Protein AF-0000000084530603 (afdb_homodimer)

Nearest PDB structures (foldseek):
  2iv0-assembly1_B  TM=7.574E-01  e=4.645E-19  Archaeoglobus fulgidus
  1xkd-assembly1_B  TM=7.747E-01  e=2.172E-18  Aeropyrum pernix K1
  2e0c-assembly1_B  TM=6.939E-01  e=2.259E-17  Sulfurisphaera tokodaii str. 7
  1v94-assembly1_B  TM=7.371E-01  e=1.488E-16  Aeropyrum pernix
  1xgv-assembly1_B  TM=6.985E-01  e=5.967E-17  Aeropyrum pernix

Structure (mmCIF, N/CA/C/O backbone):
data_AF-0000000084530603-model_v1
#
loop_
_entity.id
_entity.type
_entity.pdbx_description
1 polymer FrbB
#
loop_
_atom_site.group_PDB
_atom_site.id
_atom_site.type_symbol
_atom_site.label_atom_id
_atom_site.label_alt_id
_atom_site.label_comp_id
_atom_site.label_asym_id
_atom_site.label_entity_id
_atom_site.label_seq_id
_atom_site.pdbx_PDB_ins_code
_atom_site.Cartn_x
_atom_site.Cartn_y
_atom_site.Cartn_z
_atom_site.occupancy
_atom_site.B_iso_or_equiv
_atom_site.auth_seq_id
_atom_site.auth_comp_id
_atom_site.auth_asym_id
_atom_site.auth_atom_id
_atom_site.pdbx_PDB_model_num
ATOM 1 N N . MET A 1 1 ? -4.684 49.812 12.531 1 31.72 1 MET A N 1
ATOM 2 C CA . MET A 1 1 ? -5.152 48.438 12.766 1 31.72 1 MET A CA 1
ATOM 3 C C . MET A 1 1 ? -4.238 47.719 13.742 1 31.72 1 MET A C 1
ATOM 5 O O . MET A 1 1 ? -3.031 47.625 13.508 1 31.72 1 MET A O 1
ATOM 9 N N . THR A 1 2 ? -4.438 47.719 14.93 1 36.72 2 THR A N 1
ATOM 10 C CA . THR A 1 2 ? -3.559 47.156 15.945 1 36.72 2 THR A CA 1
ATOM 11 C C . THR A 1 2 ? -3.162 45.719 15.562 1 36.72 2 THR A C 1
ATOM 13 O O . THR A 1 2 ? -4.027 44.875 15.359 1 36.72 2 THR A O 1
ATOM 16 N N . VAL A 1 3 ? -2.127 45.5 14.805 1 44.78 3 VAL A N 1
ATOM 17 C CA . VAL A 1 3 ? -1.537 44.25 14.352 1 44.78 3 VAL A CA 1
ATOM 18 C C . VAL A 1 3 ? -1.575 43.219 15.484 1 44.78 3 VAL A C 1
ATOM 20 O O . VAL A 1 3 ? -1.035 43.469 16.562 1 44.78 3 VAL A O 1
ATOM 23 N N . SER A 1 4 ? -2.566 42.5 15.594 1 55.69 4 SER A N 1
ATOM 24 C CA . SER A 1 4 ? -2.678 41.469 16.625 1 55.69 4 SER A CA 1
ATOM 25 C C . SER A 1 4 ? -1.357 40.75 16.812 1 55.69 4 SER A C 1
ATOM 27 O O . SER A 1 4 ? -0.654 40.469 15.844 1 55.69 4 SER A O 1
ATOM 29 N N . GLN A 1 5 ? -0.722 40.812 17.953 1 76.69 5 GLN A N 1
ATOM 30 C CA . GLN A 1 5 ? 0.551 40.281 18.422 1 76.69 5 GLN A CA 1
ATOM 31 C C . GLN A 1 5 ? 0.61 38.781 18.266 1 76.69 5 GLN A C 1
ATOM 33 O O . GLN A 1 5 ? 1.694 38.188 18.25 1 76.69 5 GLN A O 1
ATOM 38 N N . TYR A 1 6 ? -0.534 38.156 17.906 1 83.62 6 TYR A N 1
ATOM 39 C CA . TYR A 1 6 ? -0.517 36.719 17.797 1 83.62 6 TYR A CA 1
ATOM 40 C C . TYR A 1 6 ? -0.743 36.25 16.359 1 83.62 6 TYR A C 1
ATOM 42 O O . TYR A 1 6 ? -1.405 36.969 15.586 1 83.62 6 TYR A O 1
ATOM 50 N N . PRO A 1 7 ? -0.185 35.125 15.984 1 89.19 7 PRO A N 1
ATOM 51 C CA . PRO A 1 7 ? -0.377 34.625 14.625 1 89.19 7 PRO A CA 1
ATOM 52 C C . PRO A 1 7 ? -1.839 34.312 14.32 1 89.19 7 PRO A C 1
ATOM 54 O O . PRO A 1 7 ? -2.578 33.844 15.195 1 89.19 7 PRO A O 1
ATOM 57 N N . ASP A 1 8 ? -2.223 34.594 13.102 1 91.88 8 ASP A N 1
ATOM 58 C CA . ASP A 1 8 ? -3.559 34.25 12.625 1 91.88 8 ASP A CA 1
ATOM 59 C C . ASP A 1 8 ? -3.625 32.781 12.172 1 91.88 8 ASP A C 1
ATOM 61 O O . ASP A 1 8 ? -2.881 32.375 11.281 1 91.88 8 ASP A O 1
ATOM 65 N N . VAL A 1 9 ? -4.492 31.938 12.805 1 92.44 9 VAL A N 1
ATOM 66 C CA . VAL A 1 9 ? -4.613 30.531 12.492 1 92.44 9 VAL A CA 1
ATOM 67 C C . VAL A 1 9 ? -6.055 30.203 12.109 1 92.44 9 VAL A C 1
ATOM 69 O O . VAL A 1 9 ? -6.98 30.438 12.891 1 92.44 9 VAL A O 1
ATOM 72 N N . ALA A 1 10 ? -6.258 29.719 10.93 1 92.38 10 ALA A N 1
ATOM 73 C CA . ALA A 1 10 ? -7.578 29.25 10.516 1 92.38 10 ALA A CA 1
ATOM 74 C C . ALA A 1 10 ? -7.859 27.844 11.047 1 92.38 10 ALA A C 1
ATOM 76 O O . ALA A 1 10 ? -7.047 26.938 10.883 1 92.38 10 ALA A O 1
ATOM 77 N N . VAL A 1 11 ? -9.016 27.688 11.68 1 92.94 11 VAL A N 1
ATOM 78 C CA . VAL A 1 11 ? -9.414 26.391 12.211 1 92.94 11 VAL A CA 1
ATOM 79 C C . VAL A 1 11 ? -10.68 25.906 11.5 1 92.94 11 VAL A C 1
ATOM 81 O O . VAL A 1 11 ? -11.719 26.562 11.562 1 92.94 11 VAL A O 1
ATOM 84 N N . ARG A 1 12 ? -10.547 24.766 10.859 1 90.56 12 ARG A N 1
ATOM 85 C CA . ARG A 1 12 ? -11.727 24.203 10.195 1 90.56 12 ARG A CA 1
ATOM 86 C C . ARG A 1 12 ? -12.727 23.672 11.219 1 90.56 12 ARG A C 1
ATOM 88 O O . ARG A 1 12 ? -12.359 22.953 12.141 1 90.56 12 ARG A O 1
ATOM 95 N N . SER A 1 13 ? -13.953 24 10.953 1 89.94 13 SER A N 1
ATOM 96 C CA . SER A 1 13 ? -15 23.469 11.805 1 89.94 13 SER A CA 1
ATOM 97 C C . SER A 1 13 ? -15.133 21.953 11.648 1 89.94 13 SER A C 1
ATOM 99 O O . SER A 1 13 ? -15.117 21.438 10.531 1 89.94 13 SER A O 1
ATOM 101 N N . ASP A 1 14 ? -15.297 21.266 12.828 1 89.88 14 ASP A N 1
ATOM 102 C CA . ASP A 1 14 ? -15.305 19.797 12.773 1 89.88 14 ASP A CA 1
ATOM 103 C C . ASP A 1 14 ? -16.734 19.25 12.82 1 89.88 14 ASP A C 1
ATOM 105 O O . ASP A 1 14 ? -16.938 18.047 12.688 1 89.88 14 ASP A O 1
ATOM 109 N N . SER A 1 15 ? -17.641 20.078 13.039 1 86.69 15 SER A N 1
ATOM 110 C CA . SER A 1 15 ? -19.031 19.641 13.109 1 86.69 15 SER A CA 1
ATOM 111 C C . SER A 1 15 ? -19.984 20.844 13.008 1 86.69 15 SER A C 1
ATOM 113 O O . SER A 1 15 ? -19.703 21.906 13.547 1 86.69 15 SER A O 1
ATOM 115 N N . PRO A 1 16 ? -21 20.578 12.297 1 80.56 16 PRO A N 1
ATOM 116 C CA . PRO A 1 16 ? -22.031 21.625 12.359 1 80.56 16 PRO A CA 1
ATOM 117 C C . PRO A 1 16 ? -22.781 21.641 13.695 1 80.56 16 PRO A C 1
ATOM 119 O O . PRO A 1 16 ? -23.484 22.609 14 1 80.56 16 PRO A O 1
ATOM 122 N N . ARG A 1 17 ? -22.688 20.625 14.484 1 83.62 17 ARG A N 1
ATOM 123 C CA . ARG A 1 17 ? -23.328 20.5 15.789 1 83.62 17 ARG A CA 1
ATOM 124 C C . ARG A 1 17 ? -22.359 20.859 16.906 1 83.62 17 ARG A C 1
ATOM 126 O O . ARG A 1 17 ? -21.453 20.078 17.219 1 83.62 17 ARG A O 1
ATOM 133 N N . PRO A 1 18 ? -22.641 21.906 17.5 1 82 18 PRO A N 1
ATOM 134 C CA . PRO A 1 18 ? -21.719 22.375 18.531 1 82 18 PRO A CA 1
ATOM 135 C C . PRO A 1 18 ? -21.453 21.328 19.609 1 82 18 PRO A C 1
ATOM 137 O O . PRO A 1 18 ? -20.344 21.219 20.125 1 82 18 PRO A O 1
ATOM 140 N N . GLU A 1 19 ? -22.422 20.5 19.938 1 85.88 19 GLU A N 1
ATOM 141 C CA . GLU A 1 19 ? -22.281 19.516 21.016 1 85.88 19 GLU A CA 1
ATOM 142 C C . GLU A 1 19 ? -21.344 18.391 20.625 1 85.88 19 GLU A C 1
ATOM 144 O O . GLU A 1 19 ? -20.781 17.703 21.484 1 85.88 19 GLU A O 1
ATOM 149 N N . ALA A 1 20 ? -21.188 18.25 19.375 1 88.12 20 ALA A N 1
ATOM 150 C CA . ALA A 1 20 ? -20.344 17.172 18.891 1 88.12 20 ALA A CA 1
ATOM 151 C C . ALA A 1 20 ? -18.922 17.656 18.641 1 88.12 20 ALA A C 1
ATOM 153 O O . ALA A 1 20 ? -18.016 16.859 18.422 1 88.12 20 ALA A O 1
ATOM 154 N N . SER A 1 21 ? -18.766 18.938 18.688 1 92.75 21 SER A N 1
ATOM 155 C CA . SER A 1 21 ? -17.469 19.516 18.359 1 92.75 21 SER A CA 1
ATOM 156 C C . SER A 1 21 ? -16.469 19.344 19.5 1 92.75 21 SER A C 1
ATOM 158 O O . SER A 1 21 ? -16.828 19.484 20.672 1 92.75 21 SER A O 1
ATOM 160 N N . VAL A 1 22 ? -15.227 19.094 19.156 1 95.19 22 VAL A N 1
ATOM 161 C CA . VAL A 1 22 ? -14.172 19 20.156 1 95.19 22 VAL A CA 1
ATOM 162 C C . VAL A 1 22 ? -13.398 20.312 20.219 1 95.19 22 VAL A C 1
ATOM 164 O O . VAL A 1 22 ? -12.516 20.484 21.047 1 95.19 22 VAL A O 1
ATOM 167 N N . LEU A 1 23 ? -13.727 21.312 19.391 1 95.38 23 LEU A N 1
ATOM 168 C CA . LEU A 1 23 ? -12.914 22.5 19.156 1 95.38 23 LEU A CA 1
ATOM 169 C C . LEU A 1 23 ? -12.883 23.391 20.406 1 95.38 23 LEU A C 1
ATOM 171 O O . LEU A 1 23 ? -11.828 23.891 20.781 1 95.38 23 LEU A O 1
ATOM 175 N N . PRO A 1 24 ? -14.008 23.578 21.047 1 95.69 24 PRO A N 1
ATOM 176 C CA . PRO A 1 24 ? -13.945 24.438 22.219 1 95.69 24 PRO A CA 1
ATOM 177 C C . PRO A 1 24 ? -12.953 23.938 23.266 1 95.69 24 PRO A C 1
ATOM 179 O O . PRO A 1 24 ? -12.125 24.703 23.766 1 95.69 24 PRO A O 1
ATOM 182 N N . ALA A 1 25 ? -13.023 22.656 23.562 1 96.62 25 ALA A N 1
ATOM 183 C CA . ALA A 1 25 ? -12.094 22.078 24.531 1 96.62 25 ALA A CA 1
ATOM 184 C C . ALA A 1 25 ? -10.664 22.078 23.984 1 96.62 25 ALA A C 1
ATOM 186 O O . ALA A 1 25 ? -9.719 22.375 24.703 1 96.62 25 ALA A O 1
ATOM 187 N N . ALA A 1 26 ? -10.516 21.719 22.734 1 97.44 26 ALA A N 1
ATOM 188 C CA . ALA A 1 26 ? -9.188 21.641 22.125 1 97.44 26 ALA A CA 1
ATOM 189 C C . ALA A 1 26 ? -8.492 23 22.156 1 97.44 26 ALA A C 1
ATOM 191 O O . ALA A 1 26 ? -7.32 23.094 22.516 1 97.44 26 ALA A O 1
ATOM 192 N N . LEU A 1 27 ? -9.211 24.078 21.781 1 97.06 27 LEU A N 1
ATOM 193 C CA . LEU A 1 27 ? -8.617 25.406 21.719 1 97.06 27 LEU A CA 1
ATOM 194 C C . LEU A 1 27 ? -8.234 25.891 23.109 1 97.06 27 LEU A C 1
ATOM 196 O O . LEU A 1 27 ? -7.199 26.547 23.297 1 97.06 27 LEU A O 1
ATOM 200 N N . GLU A 1 28 ? -9.039 25.609 24.047 1 96.81 28 GLU A N 1
ATOM 201 C CA . GLU A 1 28 ? -8.695 25.922 25.438 1 96.81 28 GLU A CA 1
ATOM 202 C C . GLU A 1 28 ? -7.414 25.219 25.859 1 96.81 28 GLU A C 1
ATOM 204 O O . GLU A 1 28 ? -6.555 25.812 26.5 1 96.81 28 GLU A O 1
ATOM 209 N N . LEU A 1 29 ? -7.328 23.953 25.562 1 97.62 29 LEU A N 1
ATOM 210 C CA . LEU A 1 29 ? -6.156 23.172 25.922 1 97.62 29 LEU A CA 1
ATOM 211 C C . LEU A 1 29 ? -4.914 23.672 25.188 1 97.62 29 LEU A C 1
ATOM 213 O O . LEU A 1 29 ? -3.826 23.719 25.766 1 97.62 29 LEU A O 1
ATOM 217 N N . LEU A 1 30 ? -5.098 24.031 23.906 1 97.88 30 LEU A N 1
ATOM 218 C CA . LEU A 1 30 ? -3.982 24.594 23.156 1 97.88 30 LEU A CA 1
ATOM 219 C C . LEU A 1 30 ? -3.467 25.859 23.828 1 97.88 30 LEU A C 1
ATOM 221 O O . LEU A 1 30 ? -2.258 26.031 24 1 97.88 30 LEU A O 1
ATOM 225 N N . GLU A 1 31 ? -4.316 26.719 24.25 1 96.94 31 GLU A N 1
ATOM 226 C CA . GLU A 1 31 ? -3.941 27.969 24.906 1 96.94 31 GLU A CA 1
ATOM 227 C C . GLU A 1 31 ? -3.305 27.719 26.266 1 96.94 31 GLU A C 1
ATOM 229 O O . GLU A 1 31 ? -2.334 28.375 26.641 1 96.94 31 GLU A O 1
ATOM 234 N N . SER A 1 32 ? -3.842 26.781 26.938 1 96.31 32 SER A N 1
ATOM 235 C CA . SER A 1 32 ? -3.301 26.438 28.25 1 96.31 32 SER A CA 1
ATOM 236 C C . SER A 1 32 ? -1.871 25.922 28.141 1 96.31 32 SER A C 1
ATOM 238 O O . SER A 1 32 ? -1.085 26.047 29.078 1 96.31 32 SER A O 1
ATOM 240 N N . ALA A 1 33 ? -1.552 25.312 27.047 1 96.88 33 ALA A N 1
ATOM 241 C CA . ALA A 1 33 ? -0.213 24.781 26.812 1 96.88 33 ALA A CA 1
ATOM 242 C C . ALA A 1 33 ? 0.757 25.875 26.391 1 96.88 33 ALA A C 1
ATOM 244 O O . ALA A 1 33 ? 1.961 25.641 26.266 1 96.88 33 ALA A O 1
ATOM 245 N N . GLY A 1 34 ? 0.206 27.094 26.141 1 95.12 34 GLY A N 1
ATOM 246 C CA . GLY A 1 34 ? 1.057 28.219 25.766 1 95.12 34 GLY A CA 1
ATOM 247 C C . GLY A 1 34 ? 0.98 28.547 24.281 1 95.12 34 GLY A C 1
ATOM 248 O O . GLY A 1 34 ? 1.752 29.375 23.781 1 95.12 34 GLY A O 1
ATOM 249 N N . LEU A 1 35 ? 0.08 27.859 23.562 1 96.06 35 LEU A N 1
ATOM 250 C CA . LEU A 1 35 ? -0.134 28.156 22.141 1 96.06 35 LEU A CA 1
ATOM 251 C C . LEU A 1 35 ? -1.28 29.156 21.969 1 96.06 35 LEU A C 1
ATOM 253 O O . LEU A 1 35 ? -2.434 28.75 21.797 1 96.06 35 LEU A O 1
ATOM 257 N N . THR A 1 36 ? -0.882 30.438 21.984 1 92.31 36 THR A N 1
ATOM 258 C CA . THR A 1 36 ? -1.883 31.484 21.797 1 92.31 36 THR A CA 1
ATOM 259 C C . THR A 1 36 ? -1.869 32 20.359 1 92.31 36 THR A C 1
ATOM 261 O O . THR A 1 36 ? -0.806 32.312 19.828 1 92.31 36 THR A O 1
ATOM 264 N N . ALA A 1 37 ? -3.023 32.031 19.781 1 94.31 37 ALA A N 1
ATOM 265 C CA . ALA A 1 37 ? -3.186 32.5 18.422 1 94.31 37 ALA A CA 1
ATOM 266 C C . ALA A 1 37 ? -4.539 33.188 18.219 1 94.31 37 ALA A C 1
ATOM 268 O O . ALA A 1 37 ? -5.398 33.125 19.109 1 94.31 37 ALA A O 1
ATOM 269 N N . ASN A 1 38 ? -4.613 34 17.172 1 93.81 38 ASN A N 1
ATOM 270 C CA . ASN A 1 38 ? -5.93 34.406 16.688 1 93.81 38 ASN A CA 1
ATOM 271 C C . ASN A 1 38 ? -6.625 33.281 15.93 1 93.81 38 ASN A C 1
ATOM 273 O O . ASN A 1 38 ? -6.371 33.062 14.742 1 93.81 38 ASN A O 1
ATOM 277 N N . TRP A 1 39 ? -7.508 32.562 16.672 1 94.31 39 TRP A N 1
ATOM 278 C CA . TRP A 1 39 ? -8.18 31.422 16.094 1 94.31 39 TRP A CA 1
ATOM 279 C C . TRP A 1 39 ? -9.375 31.844 15.258 1 94.31 39 TRP A C 1
ATOM 281 O O . TRP A 1 39 ? -10.359 32.375 15.781 1 94.31 39 TRP A O 1
ATOM 291 N N . ARG A 1 40 ? -9.297 31.594 13.992 1 91.31 40 ARG A N 1
ATOM 292 C CA . ARG A 1 40 ? -10.391 31.891 13.078 1 91.31 40 ARG A CA 1
ATOM 293 C C . ARG A 1 40 ? -11.109 30.609 12.656 1 91.31 40 ARG A C 1
ATOM 295 O O . ARG A 1 40 ? -10.617 29.875 11.812 1 91.31 40 ARG A O 1
ATOM 302 N N . ILE A 1 41 ? -12.281 30.391 13.156 1 90.88 41 ILE A N 1
ATOM 303 C CA . ILE A 1 41 ? -13.039 29.188 12.805 1 90.88 41 ILE A CA 1
ATOM 304 C C . ILE A 1 41 ? -13.695 29.375 11.438 1 90.88 41 ILE A C 1
ATOM 306 O O . ILE A 1 41 ? -14.422 30.344 11.219 1 90.88 41 ILE A O 1
ATOM 310 N N . VAL A 1 42 ? -13.414 28.375 10.562 1 87.5 42 VAL A N 1
ATOM 311 C CA . VAL A 1 42 ? -13.938 28.469 9.203 1 87.5 42 VAL A CA 1
ATOM 312 C C . VAL A 1 42 ? -14.797 27.234 8.898 1 87.5 42 VAL A C 1
ATOM 314 O O . VAL A 1 42 ? -14.469 26.125 9.328 1 87.5 42 VAL A O 1
ATOM 317 N N . ALA A 1 43 ? -16.062 27.156 8.328 1 75.44 43 ALA A N 1
ATOM 318 C CA . ALA A 1 43 ? -16.969 26.047 8.078 1 75.44 43 ALA A CA 1
ATOM 3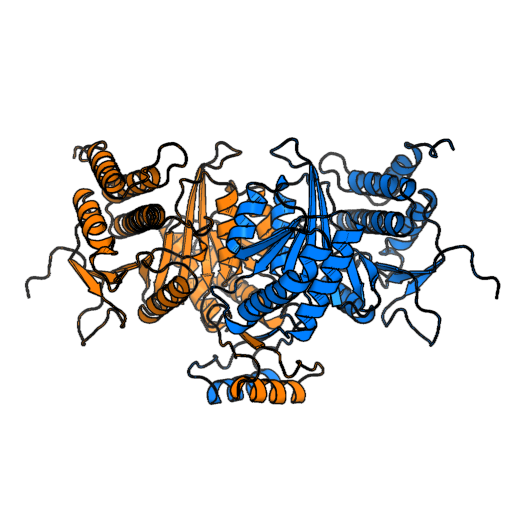19 C C . ALA A 1 43 ? -16.688 25.406 6.723 1 75.44 43 ALA A C 1
ATOM 321 O O . ALA A 1 43 ? -16.922 24.203 6.535 1 75.44 43 ALA A O 1
ATOM 322 N N . GLY A 1 44 ? -16.406 26.031 5.754 1 62.25 44 GLY A N 1
ATOM 323 C CA . GLY A 1 44 ? -16.328 25.375 4.457 1 62.25 44 GLY A CA 1
ATOM 324 C C . GLY A 1 44 ? -15.172 25.875 3.609 1 62.25 44 GLY A C 1
ATOM 325 O O . GLY A 1 44 ? -14.125 25.234 3.535 1 62.25 44 GLY A O 1
ATOM 326 N N . GLN A 1 45 ? -15.516 26.969 2.926 1 57.31 45 GLN A N 1
ATOM 327 C CA . GLN A 1 45 ? -14.781 27.484 1.774 1 57.31 45 GLN A CA 1
ATOM 328 C C . GLN A 1 45 ? -13.383 27.953 2.176 1 57.31 45 GLN A C 1
ATOM 330 O O . GLN A 1 45 ? -13.047 27.969 3.361 1 57.31 45 GLN A O 1
ATOM 335 N N . ALA A 1 46 ? -12.617 28.438 1.103 1 58.22 46 ALA A N 1
ATOM 336 C CA . ALA A 1 46 ? -11.234 28.906 1.157 1 58.22 46 ALA A CA 1
ATOM 337 C C . ALA A 1 46 ? -11.016 29.859 2.326 1 58.22 46 ALA A C 1
ATOM 339 O O . ALA A 1 46 ? -11.844 30.734 2.57 1 58.22 46 ALA A O 1
ATOM 340 N N . PRO A 1 47 ? -10.148 29.297 3.43 1 53.69 47 PRO A N 1
ATOM 341 C CA . PRO A 1 47 ? -9.898 30.203 4.555 1 53.69 47 PRO A CA 1
ATOM 342 C C . PRO A 1 47 ? -9.828 31.656 4.137 1 53.69 47 PRO A C 1
ATOM 344 O O . PRO A 1 47 ? -9.859 32.562 4.988 1 53.69 47 PRO A O 1
ATOM 347 N N . ASP A 1 48 ? -9.398 31.812 2.77 1 55.31 48 ASP A N 1
ATOM 348 C CA . ASP A 1 48 ? -9.305 33.219 2.357 1 55.31 48 ASP A CA 1
ATOM 349 C C . ASP A 1 48 ? -10.688 33.844 2.248 1 55.31 48 ASP A C 1
ATOM 351 O O . ASP A 1 48 ? -10.82 34.969 1.74 1 55.31 48 ASP A O 1
ATOM 355 N N . GLY A 1 49 ? -11.586 33.25 2.791 1 48.12 49 GLY A N 1
ATOM 356 C CA . GLY A 1 49 ? -12.93 33.812 2.795 1 48.12 49 GLY A CA 1
ATOM 357 C C . GLY A 1 49 ? -13.055 35.094 2.012 1 48.12 49 GLY A C 1
ATOM 358 O O . GLY A 1 49 ? -12.305 35.312 1.055 1 48.12 49 GLY A O 1
ATOM 359 N N . ASP A 1 50 ? -13.789 36.188 2.436 1 48.94 50 ASP A N 1
ATOM 360 C CA . ASP A 1 50 ? -14.336 37.469 1.988 1 48.94 50 ASP A CA 1
ATOM 361 C C . ASP A 1 50 ? -13.227 38.469 1.672 1 48.94 50 ASP A C 1
ATOM 363 O O . ASP A 1 50 ? -13.336 39.656 1.987 1 48.94 50 ASP A O 1
ATOM 367 N N . GLY A 1 51 ? -12.227 38.125 1.005 1 53.97 51 GLY A N 1
ATOM 368 C CA . GLY A 1 51 ? -11.359 39.219 0.594 1 53.97 51 GLY A CA 1
ATOM 369 C C . GLY A 1 51 ? -10.344 39.594 1.651 1 53.97 51 GLY A C 1
ATOM 370 O O . GLY A 1 51 ? -9.656 40.594 1.517 1 53.97 51 GLY A O 1
ATOM 371 N N . GLY A 1 52 ? -10.242 38.812 2.783 1 62.06 52 GLY A N 1
ATOM 372 C CA . GLY A 1 52 ? -9.375 39.312 3.84 1 62.06 52 GLY A CA 1
ATOM 373 C C . GLY A 1 52 ? -8 38.688 3.836 1 62.06 52 GLY A C 1
ATOM 374 O O . GLY A 1 52 ? -7.609 38.062 2.861 1 62.06 52 GLY A O 1
ATOM 375 N N . ARG A 1 53 ? -7.078 39 4.766 1 73.88 53 ARG A N 1
ATOM 376 C CA . ARG A 1 53 ? -5.699 38.562 4.969 1 73.88 53 ARG A CA 1
ATOM 377 C C . ARG A 1 53 ? -5.629 37.031 5.152 1 73.88 53 ARG A C 1
ATOM 379 O O . ARG A 1 53 ? -6.418 36.469 5.898 1 73.88 53 ARG A O 1
ATOM 386 N N . LYS A 1 54 ? -4.715 36.375 4.355 1 84.94 54 LYS A N 1
ATOM 387 C CA . LYS A 1 54 ? -4.488 34.938 4.469 1 84.94 54 LYS A CA 1
ATOM 388 C C . LYS A 1 54 ? -3.898 34.594 5.832 1 84.94 54 LYS A C 1
ATOM 390 O O . LYS A 1 54 ? -3.016 35.281 6.336 1 84.94 54 LYS A O 1
ATOM 395 N N . PRO A 1 55 ? -4.492 33.5 6.418 1 90.81 55 PRO A N 1
ATOM 396 C CA . PRO A 1 55 ? -3.91 33.062 7.695 1 90.81 55 PRO A CA 1
ATOM 397 C C . PRO A 1 55 ? -2.488 32.531 7.547 1 90.81 55 PRO A C 1
ATOM 399 O O . PRO A 1 55 ? -2.096 32.094 6.457 1 90.81 55 PRO A O 1
ATOM 402 N N . GLU A 1 56 ? -1.754 32.594 8.602 1 90.75 56 GLU A N 1
ATOM 403 C CA . GLU A 1 56 ? -0.377 32.125 8.617 1 90.75 56 GLU A CA 1
ATOM 404 C C . GLU A 1 56 ? -0.328 30.594 8.578 1 90.75 56 GLU A C 1
ATOM 406 O O . GLU A 1 56 ? 0.582 30.016 7.984 1 90.75 56 GLU A O 1
ATOM 411 N N . ALA A 1 57 ? -1.262 29.953 9.211 1 94.12 57 ALA A N 1
ATOM 412 C CA . ALA A 1 57 ? -1.358 28.5 9.297 1 94.12 57 ALA A CA 1
ATOM 413 C C . ALA A 1 57 ? -2.803 28.047 9.516 1 94.12 57 ALA A C 1
ATOM 415 O O . ALA A 1 57 ? -3.689 28.891 9.719 1 94.12 57 ALA A O 1
ATOM 416 N N . GLY A 1 58 ? -2.975 26.828 9.375 1 94.44 58 GLY A N 1
ATOM 417 C CA . GLY A 1 58 ? -4.305 26.297 9.602 1 94.44 58 GLY A CA 1
ATOM 418 C C . GLY A 1 58 ? -4.301 25.047 10.461 1 94.44 58 GLY A C 1
ATOM 419 O O . GLY A 1 58 ? -3.258 24.406 10.641 1 94.44 58 GLY A O 1
ATOM 420 N N . LEU A 1 59 ? -5.473 24.766 11.062 1 94.94 59 LEU A N 1
ATOM 421 C CA . LEU A 1 59 ? -5.746 23.547 11.812 1 94.94 59 LEU A CA 1
ATOM 422 C C . LEU A 1 59 ? -6.969 22.828 11.258 1 94.94 59 LEU A C 1
ATOM 424 O O . LEU A 1 59 ? -8.008 23.453 11.031 1 94.94 59 LEU A O 1
ATOM 428 N N . LEU A 1 60 ? -6.766 21.547 11 1 92.38 60 LEU A N 1
ATOM 429 C CA . LEU A 1 60 ? -7.832 20.703 10.477 1 92.38 60 LEU A CA 1
ATOM 430 C C . LEU A 1 60 ? -8.133 19.547 11.43 1 92.38 60 LEU A C 1
ATOM 432 O O . LEU A 1 60 ? -7.535 18.484 11.328 1 92.38 60 LEU A O 1
ATOM 436 N N . PRO A 1 61 ? -9.109 19.719 12.336 1 91.75 61 PRO A N 1
ATOM 437 C CA . PRO A 1 61 ? -9.5 18.609 13.211 1 91.75 61 PRO A CA 1
ATOM 438 C C . PRO A 1 61 ? -10.281 17.516 12.477 1 91.75 61 PRO A C 1
ATOM 440 O O . PRO A 1 61 ? -10.883 17.781 11.43 1 91.75 61 PRO A O 1
ATOM 443 N N . PRO A 1 62 ? -10.219 16.25 13.055 1 89 62 PRO A N 1
ATOM 444 C CA . PRO A 1 62 ? -11.117 15.242 12.484 1 89 62 PRO A CA 1
ATOM 445 C C . PRO A 1 62 ? -12.586 15.625 12.609 1 89 62 PRO A C 1
ATOM 447 O O . PRO A 1 62 ? -13 16.188 13.625 1 89 62 PRO A O 1
ATOM 450 N N . PHE A 1 63 ? -13.32 15.25 11.641 1 86.06 63 PHE A N 1
ATOM 451 C CA . PHE A 1 63 ? -14.742 15.578 11.633 1 86.06 63 PHE A CA 1
ATOM 452 C C . PHE A 1 63 ? -15.523 14.633 12.531 1 86.06 63 PHE A C 1
ATOM 454 O O . PHE A 1 63 ? -15.125 13.477 12.719 1 86.06 63 PHE A O 1
ATOM 461 N N . ALA A 1 64 ? -16.641 15.109 13.047 1 83.75 64 ALA A N 1
ATOM 462 C CA . ALA A 1 64 ? -17.453 14.336 13.977 1 83.75 64 ALA A CA 1
ATOM 463 C C . ALA A 1 64 ? -18.125 13.164 13.266 1 83.75 64 ALA A C 1
ATOM 465 O O . ALA A 1 64 ? -18.391 12.125 13.875 1 83.75 64 ALA A O 1
ATOM 466 N N . GLU A 1 65 ? -18.469 13.367 12.109 1 73.31 65 GLU A N 1
ATOM 467 C CA . GLU A 1 65 ? -19.062 12.281 11.336 1 73.31 65 GLU A CA 1
ATOM 468 C C . GLU A 1 65 ? -18.031 11.203 11.008 1 73.31 65 GLU A C 1
ATOM 470 O O . GLU A 1 65 ? -16.953 11.508 10.492 1 73.31 65 GLU A O 1
ATOM 475 N N . PRO A 1 66 ? -18.453 9.961 11.523 1 63.5 66 PRO A N 1
ATOM 476 C CA . PRO A 1 66 ? -17.484 8.906 11.203 1 63.5 66 PRO A CA 1
ATOM 477 C C . PRO A 1 66 ? -17.562 8.453 9.742 1 63.5 66 PRO A C 1
ATOM 479 O O . PRO A 1 66 ? -18.5 8.836 9.031 1 63.5 66 PRO A O 1
ATOM 482 N N . GLY A 1 67 ? -16.625 7.781 9.266 1 61.31 67 GLY A N 1
ATOM 483 C CA . GLY A 1 67 ? -16.688 6.996 8.047 1 61.31 67 GLY A CA 1
ATOM 484 C C . GLY A 1 67 ? -16.375 7.809 6.801 1 61.31 67 GLY A C 1
ATOM 485 O O . GLY A 1 67 ? -15.531 8.711 6.84 1 61.31 67 GLY A O 1
ATOM 486 N N . ALA A 1 68 ? -16.938 7.445 5.707 1 58.31 68 ALA A N 1
ATOM 487 C CA . ALA A 1 68 ? -16.641 7.906 4.352 1 58.31 68 ALA A CA 1
ATOM 488 C C . ALA A 1 68 ? -16.906 9.398 4.211 1 58.31 68 ALA A C 1
ATOM 490 O O . ALA A 1 68 ? -16.188 10.102 3.498 1 58.31 68 ALA A O 1
ATOM 491 N N . SER A 1 69 ? -17.734 9.844 4.973 1 68.5 69 SER A N 1
ATOM 492 C CA . SER A 1 69 ? -18.062 11.266 4.875 1 68.5 69 SER A CA 1
ATOM 493 C C . SER A 1 69 ? -16.938 12.133 5.426 1 68.5 69 SER A C 1
ATOM 495 O O . SER A 1 69 ? -16.625 13.18 4.859 1 68.5 69 SER A O 1
ATOM 497 N N . ALA A 1 70 ? -16.266 11.555 6.422 1 73.12 70 ALA A N 1
ATOM 498 C CA . ALA A 1 70 ? -15.18 12.312 7.035 1 73.12 70 ALA A CA 1
ATOM 499 C C . ALA A 1 70 ? -14 12.461 6.074 1 73.12 70 ALA A C 1
ATOM 501 O O . ALA A 1 70 ? -13.359 13.516 6.031 1 73.12 70 ALA A O 1
ATOM 502 N N . TYR A 1 71 ? -13.82 11.523 5.25 1 73.44 71 TYR A N 1
ATOM 503 C CA . TYR A 1 71 ? -12.719 11.555 4.297 1 73.44 71 TYR A CA 1
ATOM 504 C C . TYR A 1 71 ? -12.961 12.602 3.217 1 73.44 71 TYR A C 1
ATOM 506 O O . TYR A 1 71 ? -12.062 13.375 2.877 1 73.44 71 TYR A O 1
ATOM 514 N N . GLY A 1 72 ? -14.148 12.578 2.771 1 75.44 72 GLY A N 1
ATOM 515 C CA . GLY A 1 72 ? -14.5 13.57 1.769 1 75.44 72 GLY A CA 1
ATOM 516 C C . GLY A 1 72 ? -14.398 14.992 2.277 1 75.44 72 GLY A C 1
ATOM 517 O O . GLY A 1 72 ? -13.922 15.883 1.564 1 75.44 72 GLY A O 1
ATOM 518 N N . LEU A 1 73 ? -14.797 15.141 3.459 1 78.88 73 LEU A N 1
ATOM 519 C CA . LEU A 1 73 ? -14.766 16.469 4.059 1 78.88 73 LEU A CA 1
ATOM 520 C C . LEU A 1 73 ? -13.32 16.938 4.27 1 78.88 73 LEU A C 1
ATOM 522 O O . LEU A 1 73 ? -13 18.094 4.031 1 78.88 73 LEU A O 1
ATOM 526 N N . ALA A 1 74 ? -12.477 16.047 4.723 1 82.12 74 ALA A N 1
ATOM 527 C CA . ALA A 1 74 ? -11.07 16.375 4.934 1 82.12 74 ALA A CA 1
ATOM 528 C C . ALA A 1 74 ? -10.383 16.734 3.617 1 82.12 74 ALA A C 1
ATOM 530 O O . ALA A 1 74 ? -9.609 17.688 3.549 1 82.12 74 ALA A O 1
ATOM 531 N N . ARG A 1 75 ? -10.719 16.047 2.67 1 78.12 75 ARG A N 1
ATOM 532 C CA . ARG A 1 75 ? -10.156 16.312 1.351 1 78.12 75 ARG A CA 1
ATOM 533 C C . ARG A 1 75 ? -10.602 17.672 0.832 1 78.12 75 ARG A C 1
ATOM 535 O O . ARG A 1 75 ? -9.805 18.406 0.252 1 78.12 75 ARG A O 1
ATOM 542 N N . ALA A 1 76 ? -11.867 17.906 0.982 1 79.62 76 ALA A N 1
ATOM 543 C CA . ALA A 1 76 ? -12.398 19.188 0.552 1 79.62 76 ALA A CA 1
ATOM 544 C C . ALA A 1 76 ? -11.719 20.344 1.293 1 79.62 76 ALA A C 1
ATOM 546 O O . ALA A 1 76 ? -11.453 21.391 0.708 1 79.62 76 ALA A O 1
ATOM 547 N N . ALA A 1 77 ? -11.492 20.156 2.516 1 84.94 77 ALA A N 1
ATOM 548 C CA . ALA A 1 77 ? -10.836 21.172 3.322 1 84.94 77 ALA A CA 1
ATOM 549 C C . ALA A 1 77 ? -9.406 21.422 2.842 1 84.94 77 ALA A C 1
ATOM 551 O O . ALA A 1 77 ? -8.953 22.562 2.783 1 84.94 77 ALA A O 1
ATOM 552 N N . ARG A 1 78 ? -8.719 20.391 2.508 1 86.06 78 ARG A N 1
ATOM 553 C CA . ARG A 1 78 ? -7.348 20.516 2.018 1 86.06 78 ARG A CA 1
ATOM 554 C C . ARG A 1 78 ? -7.309 21.188 0.655 1 86.06 78 ARG A C 1
ATOM 556 O O . ARG A 1 78 ? -6.41 21.984 0.375 1 86.06 78 ARG A O 1
ATOM 563 N N . ARG A 1 79 ? -8.289 20.875 -0.093 1 80 79 ARG A N 1
ATOM 564 C CA . ARG A 1 79 ? -8.398 21.531 -1.39 1 80 79 ARG A CA 1
ATOM 565 C C . ARG A 1 79 ? -8.68 23.016 -1.225 1 80 79 ARG A C 1
ATOM 567 O O . ARG A 1 79 ? -8.094 23.844 -1.928 1 80 79 ARG A O 1
ATOM 574 N N . ALA A 1 80 ? -9.555 23.266 -0.361 1 84 80 ALA A N 1
ATOM 575 C CA . ALA A 1 80 ? -9.906 24.656 -0.108 1 84 80 ALA A CA 1
ATOM 576 C C . ALA A 1 80 ? -8.703 25.438 0.404 1 84 80 ALA A C 1
ATOM 578 O O . ALA A 1 80 ? -8.57 26.641 0.131 1 84 80 ALA A O 1
ATOM 579 N N . TRP A 1 81 ? -7.816 24.734 1.071 1 87.69 81 TRP A N 1
ATOM 580 C CA . TRP A 1 81 ? -6.586 25.344 1.561 1 87.69 81 TRP A CA 1
ATOM 581 C C . TRP A 1 81 ? -5.613 25.609 0.414 1 87.69 81 TRP A C 1
ATOM 583 O O . TRP A 1 81 ? -4.676 26.406 0.553 1 87.69 81 TRP A O 1
ATOM 593 N N . GLY A 1 82 ? -5.871 24.984 -0.717 1 81.38 82 GLY A N 1
ATOM 594 C CA . GLY A 1 82 ? -4.953 25.047 -1.842 1 81.38 82 GLY A CA 1
ATOM 595 C C . GLY A 1 82 ? -3.795 24.078 -1.727 1 81.38 82 GLY A C 1
ATOM 596 O O . GLY A 1 82 ? -2.711 24.328 -2.258 1 81.38 82 GLY A O 1
ATOM 597 N N . GLY A 1 83 ? -4.07 23.031 -0.982 1 83 83 GLY A N 1
ATOM 598 C CA . GLY A 1 83 ? -3.02 22.062 -0.732 1 83 83 GLY A CA 1
ATOM 599 C C . GLY A 1 83 ? -2.541 21.359 -1.991 1 83 83 GLY A C 1
ATOM 600 O O . GLY A 1 83 ? -3.35 20.953 -2.832 1 83 83 GLY A O 1
ATOM 601 N N . THR A 1 84 ? -1.203 21.25 -2.133 1 79 84 THR A N 1
ATOM 602 C CA . THR A 1 84 ? -0.614 20.578 -3.287 1 79 84 THR A CA 1
ATOM 603 C C . THR A 1 84 ? 0.072 19.281 -2.869 1 79 84 THR A C 1
ATOM 605 O O . THR A 1 84 ? 0.275 18.391 -3.693 1 79 84 THR A O 1
ATOM 608 N N . PHE A 1 85 ? 0.436 19.203 -1.679 1 86.56 85 PHE A N 1
ATOM 609 C CA . PHE A 1 85 ? 1.021 17.984 -1.138 1 86.56 85 PHE A CA 1
ATOM 610 C C . PHE A 1 85 ? 0.865 17.922 0.378 1 86.56 85 PHE A C 1
ATOM 612 O O . PHE A 1 85 ? 0.505 18.922 1.003 1 86.56 85 PHE A O 1
ATOM 619 N N . SER A 1 86 ? 1.061 16.781 0.902 1 91.56 86 SER A N 1
ATOM 620 C CA . SER A 1 86 ? 0.975 16.594 2.348 1 91.56 86 SER A CA 1
ATOM 621 C C . SER A 1 86 ? 2.199 15.859 2.887 1 91.56 86 SER A C 1
ATOM 623 O O . SER A 1 86 ? 2.895 15.172 2.137 1 91.56 86 SER A O 1
ATOM 625 N N . VAL A 1 87 ? 2.469 16.141 4.109 1 93.12 87 VAL A N 1
ATOM 626 C CA . VAL A 1 87 ? 3.512 15.43 4.836 1 93.12 87 VAL A CA 1
ATOM 627 C C . VAL A 1 87 ? 2.898 14.688 6.02 1 93.12 87 VAL A C 1
ATOM 629 O O . VAL A 1 87 ? 2.295 15.297 6.902 1 93.12 87 VAL A O 1
ATOM 632 N N . ILE A 1 88 ? 3.008 13.398 5.953 1 93.06 88 ILE A N 1
ATOM 633 C CA . ILE A 1 88 ? 2.588 12.57 7.078 1 93.06 88 ILE A CA 1
ATOM 634 C C . ILE A 1 88 ? 3.775 12.312 8 1 93.06 88 ILE A C 1
ATOM 636 O O . ILE A 1 88 ? 4.797 11.773 7.574 1 93.06 88 ILE A O 1
ATOM 640 N N . GLU A 1 89 ? 3.623 12.719 9.203 1 91.38 89 GLU A N 1
ATOM 641 C CA . GLU A 1 89 ? 4.672 12.5 10.188 1 91.38 89 GLU A CA 1
ATOM 642 C C . GLU A 1 89 ? 4.297 11.375 11.148 1 91.38 89 GLU A C 1
ATOM 644 O O . GLU A 1 89 ? 3.223 11.398 11.75 1 91.38 89 GLU A O 1
ATOM 649 N N . ARG A 1 90 ? 5.117 10.359 11.227 1 90.5 90 ARG A N 1
ATOM 650 C CA . ARG A 1 90 ? 5.016 9.305 12.227 1 90.5 90 ARG A CA 1
ATOM 651 C C . ARG A 1 90 ? 6.227 9.305 13.148 1 90.5 90 ARG A C 1
ATOM 653 O O . ARG A 1 90 ? 7.352 9.062 12.703 1 90.5 90 ARG A O 1
ATOM 660 N N . ARG A 1 91 ? 5.922 9.625 14.406 1 86.88 91 ARG A N 1
ATOM 661 C CA . ARG A 1 91 ? 6.977 9.695 15.406 1 86.88 91 ARG A CA 1
ATOM 662 C C . ARG A 1 91 ? 6.574 8.953 16.672 1 86.88 91 ARG A C 1
ATOM 664 O O . ARG A 1 91 ? 5.473 9.148 17.188 1 86.88 91 ARG A O 1
ATOM 671 N N . GLY A 1 92 ? 7.484 8.086 17.156 1 85.5 92 GLY A N 1
ATOM 672 C CA . GLY A 1 92 ? 7.195 7.398 18.406 1 85.5 92 GLY A CA 1
ATOM 673 C C . GLY A 1 92 ? 7.98 6.109 18.562 1 85.5 92 GLY A C 1
ATOM 674 O O . GLY A 1 92 ? 8.734 5.715 17.672 1 85.5 92 GLY A O 1
ATOM 675 N N . PRO A 1 93 ? 7.82 5.539 19.672 1 87.75 93 PRO A N 1
ATOM 676 C CA . PRO A 1 93 ? 8.562 4.305 19.953 1 87.75 93 PRO A CA 1
ATOM 677 C C . PRO A 1 93 ? 8.023 3.102 19.188 1 87.75 93 PRO A C 1
ATOM 679 O O . PRO A 1 93 ? 6.82 3.031 18.906 1 87.75 93 PRO A O 1
ATOM 682 N N . LEU A 1 94 ? 8.891 2.145 18.891 1 89 94 LEU A N 1
ATOM 683 C CA . LEU A 1 94 ? 8.531 0.863 18.281 1 89 94 LEU A CA 1
ATOM 684 C C . LEU A 1 94 ? 8.211 -0.171 19.359 1 89 94 LEU A C 1
ATOM 686 O O . LEU A 1 94 ? 8.781 -0.137 20.453 1 89 94 LEU A O 1
ATOM 690 N N . VAL A 1 95 ? 7.328 -1.056 19.016 1 82.62 95 VAL A N 1
ATOM 691 C CA . VAL A 1 95 ? 6.902 -2.07 19.984 1 82.62 95 VAL A CA 1
ATOM 692 C C . VAL A 1 95 ? 7.965 -3.162 20.078 1 82.62 95 VAL A C 1
ATOM 694 O O . VAL A 1 95 ? 8.227 -3.684 21.172 1 82.62 95 VAL A O 1
ATOM 697 N N . ARG A 1 96 ? 8.578 -3.551 19.047 1 75.69 96 ARG A N 1
ATOM 698 C CA . ARG A 1 96 ? 9.406 -4.75 19.047 1 75.69 96 ARG A CA 1
ATOM 699 C C . ARG A 1 96 ? 10.883 -4.398 19.172 1 75.69 96 ARG A C 1
ATOM 701 O O . ARG A 1 96 ? 11.742 -5.273 19.078 1 75.69 96 ARG A O 1
ATOM 708 N N . SER A 1 97 ? 11.125 -3.088 19.281 1 75.5 97 SER A N 1
ATOM 709 C CA . SER A 1 97 ? 12.484 -2.627 19.516 1 75.5 97 SER A CA 1
ATOM 710 C C . SER A 1 97 ? 12.508 -1.382 20.391 1 75.5 97 SER A C 1
ATOM 712 O O . SER A 1 97 ? 11.453 -0.81 20.688 1 75.5 97 SER A O 1
ATOM 714 N N . ASP A 1 98 ? 13.688 -1.06 20.875 1 79.06 98 ASP A N 1
ATOM 715 C CA . ASP A 1 98 ? 13.828 0.101 21.75 1 79.06 98 ASP A CA 1
ATOM 716 C C . ASP A 1 98 ? 14.023 1.38 20.938 1 79.06 98 ASP A C 1
ATOM 718 O O . ASP A 1 98 ? 14.273 2.447 21.5 1 79.06 98 ASP A O 1
ATOM 722 N N . GLY A 1 99 ? 13.789 1.253 19.766 1 88.25 99 GLY A N 1
ATOM 723 C CA . GLY A 1 99 ? 14.047 2.426 18.953 1 88.25 99 GLY A CA 1
ATOM 724 C C . GLY A 1 99 ? 12.828 3.32 18.797 1 88.25 99 GLY A C 1
ATOM 725 O O . GLY A 1 99 ? 11.695 2.889 19.031 1 88.25 99 GLY A O 1
ATOM 726 N N . THR A 1 100 ? 13.109 4.664 18.516 1 89.5 100 THR A N 1
ATOM 727 C CA . THR A 1 100 ? 12.094 5.656 18.188 1 89.5 100 THR A CA 1
ATOM 728 C C . THR A 1 100 ? 12.18 6.066 16.719 1 89.5 100 THR A C 1
ATOM 730 O O . THR A 1 100 ? 13.234 6.504 16.25 1 89.5 100 THR A O 1
ATOM 733 N N . VAL A 1 101 ? 11.023 5.855 16.094 1 91.75 101 VAL A N 1
ATOM 734 C CA . VAL A 1 101 ? 11.023 6.238 14.68 1 91.75 101 VAL A CA 1
ATOM 735 C C . VAL A 1 101 ? 10.602 7.699 14.547 1 91.75 101 VAL A C 1
ATOM 737 O O . VAL A 1 101 ? 9.906 8.234 15.414 1 91.75 101 VAL A O 1
ATOM 740 N N . ASN A 1 102 ? 11.117 8.375 13.555 1 91 102 ASN A N 1
ATOM 741 C CA . ASN A 1 102 ? 10.75 9.711 13.102 1 91 102 ASN A CA 1
ATOM 742 C C . ASN A 1 102 ? 10.758 9.805 11.578 1 91 102 ASN A C 1
ATOM 744 O O . ASN A 1 102 ? 11.727 10.289 10.984 1 91 102 ASN A O 1
ATOM 748 N N . VAL A 1 103 ? 9.641 9.398 11.008 1 95 103 VAL A N 1
ATOM 749 C CA . VAL A 1 103 ? 9.578 9.266 9.562 1 95 103 VAL A CA 1
ATOM 750 C C . VAL A 1 103 ? 8.617 10.305 8.984 1 95 103 VAL A C 1
ATOM 752 O O . VAL A 1 103 ? 7.551 10.555 9.547 1 95 103 VAL A O 1
ATOM 755 N N . LEU A 1 104 ? 9.07 10.961 7.953 1 95.25 104 LEU A N 1
ATOM 756 C CA . LEU A 1 104 ? 8.273 11.891 7.172 1 95.25 104 LEU A CA 1
ATOM 757 C C . LEU A 1 104 ? 7.902 11.289 5.82 1 95.25 104 LEU A C 1
ATOM 759 O O . LEU A 1 104 ? 8.781 10.961 5.023 1 95.25 104 LEU A O 1
ATOM 763 N N . LEU A 1 105 ? 6.66 11.109 5.605 1 96.12 105 LEU A N 1
ATOM 764 C CA . LEU A 1 105 ? 6.18 10.672 4.301 1 96.12 105 LEU A CA 1
ATOM 765 C C . LEU A 1 105 ? 5.605 11.836 3.51 1 96.12 105 LEU A C 1
ATOM 767 O O . LEU A 1 105 ? 4.559 12.383 3.869 1 96.12 105 LEU A O 1
ATOM 771 N N . PHE A 1 106 ? 6.34 12.211 2.475 1 95.31 106 PHE A N 1
ATOM 772 C CA . PHE A 1 106 ? 5.875 13.25 1.562 1 95.31 106 PHE A CA 1
ATOM 773 C C . PHE A 1 106 ? 4.922 12.672 0.522 1 95.31 106 PHE A C 1
ATOM 775 O O . PHE A 1 106 ? 5.316 11.828 -0.287 1 95.31 106 PHE A O 1
ATOM 782 N N . ARG A 1 107 ? 3.732 13.148 0.536 1 93.19 107 ARG A N 1
ATOM 783 C CA . ARG A 1 107 ? 2.668 12.586 -0.286 1 93.19 107 ARG A CA 1
ATOM 784 C C . ARG A 1 107 ? 2.277 13.539 -1.409 1 93.19 107 ARG A C 1
ATOM 786 O O . ARG A 1 107 ? 1.703 14.602 -1.158 1 93.19 107 ARG A O 1
ATOM 793 N N . TYR A 1 108 ? 2.641 13.117 -2.625 1 90.44 108 TYR A N 1
ATOM 794 C CA . TYR A 1 108 ? 2.121 13.805 -3.799 1 90.44 108 TYR A CA 1
ATOM 795 C C . TYR A 1 108 ? 0.63 13.539 -3.973 1 90.44 108 TYR A C 1
ATOM 797 O O . TYR A 1 108 ? 0.194 12.391 -3.959 1 90.44 108 TYR A O 1
ATOM 805 N N . GLU A 1 109 ? -0.183 14.586 -4.129 1 78.75 109 GLU A N 1
ATOM 806 C CA . GLU A 1 109 ? -1.627 14.375 -4.074 1 78.75 109 GLU A CA 1
ATOM 807 C C . GLU A 1 109 ? -2.309 14.914 -5.328 1 78.75 109 GLU A C 1
ATOM 809 O O . GLU A 1 109 ? -3.441 14.531 -5.637 1 78.75 109 GLU A O 1
ATOM 814 N N . LEU A 1 110 ? -1.658 15.688 -6.035 1 70.56 110 LEU A N 1
ATOM 815 C CA . LEU A 1 110 ? -2.357 16.344 -7.129 1 70.56 110 LEU A CA 1
ATOM 816 C C . LEU A 1 110 ? -2.709 15.359 -8.234 1 70.56 110 LEU A C 1
ATOM 818 O O . LEU A 1 110 ? -1.845 14.617 -8.703 1 70.56 110 LEU A O 1
ATOM 822 N N . ASP A 1 111 ? -3.979 15.258 -8.562 1 62.88 111 ASP A N 1
ATOM 823 C CA . ASP A 1 111 ? -4.523 14.578 -9.727 1 62.88 111 ASP A CA 1
ATOM 824 C C . ASP A 1 111 ? -4.398 13.062 -9.586 1 62.88 111 ASP A C 1
ATOM 826 O O . ASP A 1 111 ? -4.297 12.344 -10.578 1 62.88 111 ASP A O 1
ATOM 830 N N . MET A 1 112 ? -4.195 12.578 -8.344 1 60.44 112 MET A N 1
ATOM 831 C CA . MET A 1 112 ? -4.16 11.141 -8.094 1 60.44 112 MET A CA 1
ATOM 832 C C . MET A 1 112 ? -5.562 10.594 -7.848 1 60.44 112 MET A C 1
ATOM 834 O O . MET A 1 112 ? -6.5 11.367 -7.613 1 60.44 112 MET A O 1
ATOM 838 N N . SER A 1 113 ? -5.641 9.359 -8.102 1 50.16 113 SER A N 1
ATOM 839 C CA . SER A 1 113 ? -6.953 8.711 -8.07 1 50.16 113 SER A CA 1
ATOM 840 C C . SER A 1 113 ? -7.684 9.008 -6.77 1 50.16 113 SER A C 1
ATOM 842 O O . SER A 1 113 ? -8.906 9.164 -6.762 1 50.16 113 SER A O 1
ATOM 844 N N . ASP A 1 114 ? -6.941 8.836 -5.633 1 50.12 114 ASP A N 1
ATOM 845 C CA . ASP A 1 114 ? -7.617 9.141 -4.375 1 50.12 114 ASP A CA 1
ATOM 846 C C . ASP A 1 114 ? -8.102 10.586 -4.348 1 50.12 114 ASP A C 1
ATOM 848 O O . ASP A 1 114 ? -8.922 10.953 -3.506 1 50.12 114 ASP A O 1
ATOM 852 N N . THR A 1 115 ? -7.52 11.266 -5.184 1 50.06 115 THR A N 1
ATOM 853 C CA . THR A 1 115 ? -7.906 12.664 -5.332 1 50.06 115 THR A CA 1
ATOM 854 C C . THR A 1 115 ? -8.484 12.914 -6.723 1 50.06 115 THR A C 1
ATOM 856 O O . THR A 1 115 ? -8.984 14.008 -7 1 50.06 115 THR A O 1
ATOM 859 N N . GLY A 1 116 ? -8.234 11.828 -7.543 1 57.38 116 GLY A N 1
ATOM 860 C CA . GLY A 1 116 ? -8.43 12 -8.977 1 57.38 116 GLY A CA 1
ATOM 861 C C . GLY A 1 116 ? -9.883 11.938 -9.391 1 57.38 116 GLY A C 1
ATOM 862 O O . GLY A 1 116 ? -10.781 12.102 -8.562 1 57.38 116 GLY A O 1
ATOM 863 N N . MET A 1 117 ? -10.078 11.805 -10.664 1 73 117 MET A N 1
ATOM 864 C CA . MET A 1 117 ? -11.289 11.766 -11.469 1 73 117 MET A CA 1
ATOM 865 C C . MET A 1 117 ? -11.867 10.352 -11.516 1 73 117 MET A C 1
ATOM 867 O O . MET A 1 117 ? -11.203 9.422 -11.969 1 73 117 MET A O 1
ATOM 871 N N . GLU A 1 118 ? -12.828 10.125 -10.703 1 83.25 118 GLU A N 1
ATOM 872 C CA . GLU A 1 118 ? -13.539 8.852 -10.742 1 83.25 118 GLU A CA 1
ATOM 873 C C . GLU A 1 118 ? -14.898 9 -11.414 1 83.25 118 GLU A C 1
ATOM 875 O O . GLU A 1 118 ? -15.523 10.062 -11.336 1 83.25 118 GLU A O 1
ATOM 880 N N . PHE A 1 119 ? -15.242 7.969 -12.016 1 86.44 119 PHE A N 1
ATOM 881 C CA . PHE A 1 119 ? -16.516 7.938 -12.727 1 86.44 119 PHE A CA 1
ATOM 882 C C . PHE A 1 119 ? -17.328 6.711 -12.328 1 86.44 119 PHE A C 1
ATOM 884 O O . PHE A 1 119 ? -16.844 5.586 -12.398 1 86.44 119 PHE A O 1
ATOM 891 N N . GLU A 1 120 ? -18.516 7.035 -11.891 1 90.25 120 GLU A N 1
ATOM 892 C CA . GLU A 1 120 ? -19.422 5.988 -11.43 1 90.25 120 GLU A CA 1
ATOM 893 C C . GLU A 1 120 ? -19.812 5.055 -12.578 1 90.25 120 GLU A C 1
ATOM 895 O O . GLU A 1 120 ? -20 5.5 -13.711 1 90.25 120 GLU A O 1
ATOM 900 N N . SER A 1 121 ? -19.953 3.807 -12.234 1 91.75 121 SER A N 1
ATOM 901 C CA . SER A 1 121 ? -20.406 2.818 -13.203 1 91.75 121 SER A CA 1
ATOM 902 C C . SER A 1 121 ? -21.703 3.264 -13.883 1 91.75 121 SER A C 1
ATOM 904 O O . SER A 1 121 ? -22.609 3.781 -13.227 1 91.75 121 SER A O 1
ATOM 906 N N . ASN A 1 122 ? -21.766 3.152 -15.172 1 92.31 122 ASN A N 1
ATOM 907 C CA . ASN A 1 122 ? -22.922 3.404 -16.016 1 92.31 122 ASN A CA 1
ATOM 908 C C . ASN A 1 122 ? -23.266 4.891 -16.062 1 92.31 122 ASN A C 1
ATOM 910 O O . ASN A 1 122 ? -24.344 5.266 -16.531 1 92.31 122 ASN A O 1
ATOM 914 N N . SER A 1 123 ? -22.469 5.766 -15.539 1 90.31 123 SER A N 1
ATOM 915 C CA . SER A 1 123 ? -22.672 7.195 -15.734 1 90.31 123 SER A CA 1
ATOM 916 C C . SER A 1 123 ? -22.359 7.609 -17.172 1 90.31 123 SER A C 1
ATOM 918 O O . SER A 1 123 ? -21.641 6.91 -17.875 1 90.31 123 SER A O 1
ATOM 920 N N . GLY A 1 124 ? -23 8.711 -17.578 1 88.56 124 GLY A N 1
ATOM 921 C CA . GLY A 1 124 ? -22.734 9.219 -18.922 1 88.56 124 GLY A CA 1
ATOM 922 C C . GLY A 1 124 ? -21.266 9.492 -19.172 1 88.56 124 GLY A C 1
ATOM 923 O O . GLY A 1 124 ? -20.75 9.164 -20.234 1 88.56 124 GLY A O 1
ATOM 924 N N . GLU A 1 125 ? -20.641 10.055 -18.219 1 87.12 125 GLU A N 1
ATOM 925 C CA . GLU A 1 125 ? -19.219 10.359 -18.328 1 87.12 125 GLU A CA 1
ATOM 926 C C . GLU A 1 125 ? -18.391 9.086 -18.453 1 87.12 125 GLU A C 1
ATOM 928 O O . GLU A 1 125 ? -17.484 9.016 -19.281 1 87.12 125 GLU A O 1
ATOM 933 N N . GLN A 1 126 ? -18.734 8.227 -17.578 1 88.06 126 GLN A N 1
ATOM 934 C CA . GLN A 1 126 ? -18.031 6.945 -17.594 1 88.06 126 GLN A CA 1
ATOM 935 C C . GLN A 1 126 ? -18.203 6.242 -18.938 1 88.06 126 GLN A C 1
ATOM 937 O O . GLN A 1 126 ? -17.219 5.766 -19.516 1 88.06 126 GLN A O 1
ATOM 942 N N . LEU A 1 127 ? -19.391 6.203 -19.5 1 90.62 127 LEU A N 1
ATOM 943 C CA . LEU A 1 127 ? -19.672 5.555 -20.781 1 90.62 127 LEU A CA 1
ATOM 944 C C . LEU A 1 127 ? -18.906 6.234 -21.922 1 90.62 127 LEU A C 1
ATOM 946 O O . LEU A 1 127 ? -18.406 5.562 -22.828 1 90.62 127 LEU A O 1
ATOM 950 N N . ALA A 1 128 ? -18.828 7.5 -21.875 1 88.62 128 ALA A N 1
ATOM 951 C CA . ALA A 1 128 ? -18.094 8.25 -22.875 1 88.62 128 ALA A CA 1
ATOM 952 C C . ALA A 1 128 ? -16.609 7.898 -22.859 1 88.62 128 ALA A C 1
ATOM 954 O O . ALA A 1 128 ? -15.977 7.754 -23.906 1 88.62 128 ALA A O 1
ATOM 955 N N . LEU A 1 129 ? -16.109 7.758 -21.703 1 86 129 LEU A N 1
ATOM 956 C CA . LEU A 1 129 ? -14.703 7.426 -21.547 1 86 129 LEU A CA 1
ATOM 957 C C . LEU A 1 129 ? -14.422 6 -22.016 1 86 129 LEU A C 1
ATOM 959 O O . LEU A 1 129 ? -13.391 5.734 -22.625 1 86 129 LEU A O 1
ATOM 963 N N . VAL A 1 130 ? -15.344 5.117 -21.641 1 86.38 130 VAL A N 1
ATOM 964 C CA . VAL A 1 130 ? -15.211 3.73 -22.078 1 86.38 130 VAL A CA 1
ATOM 965 C C . VAL A 1 130 ? -15.18 3.67 -23.594 1 86.38 130 VAL A C 1
ATOM 967 O O . VAL A 1 130 ? -14.359 2.965 -24.188 1 86.38 130 VAL A O 1
ATOM 970 N N . LYS A 1 131 ? -15.977 4.371 -24.203 1 87.12 131 LYS A N 1
ATOM 971 C CA . LYS A 1 131 ? -16.047 4.418 -25.656 1 87.12 131 LYS A CA 1
ATOM 972 C C . LYS A 1 131 ? -14.75 4.969 -26.25 1 87.12 131 LYS A C 1
ATOM 974 O O . LYS A 1 131 ? -14.219 4.414 -27.219 1 87.12 131 LYS A O 1
ATOM 979 N N . THR A 1 132 ? -14.312 6.031 -25.703 1 85.19 132 THR A N 1
ATOM 980 C CA . THR A 1 132 ? -13.078 6.645 -26.172 1 85.19 132 THR A CA 1
ATOM 981 C C . THR A 1 132 ? -11.898 5.691 -26.016 1 85.19 132 THR A C 1
ATOM 983 O O . THR A 1 132 ? -11.07 5.555 -26.922 1 85.19 132 THR A O 1
ATOM 986 N N . ALA A 1 133 ? -11.844 5.039 -24.844 1 80.81 133 ALA A N 1
ATOM 987 C CA . ALA A 1 133 ? -10.75 4.109 -24.578 1 80.81 133 ALA A CA 1
ATOM 988 C C . ALA A 1 133 ? -10.773 2.938 -25.547 1 80.81 133 ALA A C 1
ATOM 990 O O . ALA A 1 133 ? -9.727 2.463 -25.984 1 80.81 133 ALA A O 1
ATOM 991 N N . ALA A 1 134 ? -11.953 2.461 -25.812 1 79.81 134 ALA A N 1
ATOM 992 C CA . ALA A 1 134 ? -12.109 1.341 -26.734 1 79.81 134 ALA A CA 1
ATOM 993 C C . ALA A 1 134 ? -11.578 1.698 -28.125 1 79.81 134 ALA A C 1
ATOM 995 O O . ALA A 1 134 ? -11.047 0.841 -28.828 1 79.81 134 ALA A O 1
ATOM 996 N N . GLU A 1 135 ? -11.656 2.891 -28.453 1 81.62 135 GLU A N 1
ATOM 997 C CA . GLU A 1 135 ? -11.211 3.359 -29.766 1 81.62 135 GLU A CA 1
ATOM 998 C C . GLU A 1 135 ? -9.688 3.516 -29.797 1 81.62 135 GLU A C 1
ATOM 1000 O O . GLU A 1 135 ? -9.078 3.447 -30.875 1 81.62 135 GLU A O 1
ATOM 1005 N N . LEU A 1 136 ? -9.125 3.711 -28.703 1 74.44 136 LEU A N 1
ATOM 1006 C CA . LEU A 1 136 ? -7.711 4.078 -28.641 1 74.44 136 LEU A CA 1
ATOM 1007 C C . LEU A 1 136 ? -6.848 2.854 -28.359 1 74.44 136 LEU A C 1
ATOM 1009 O O . LEU A 1 136 ? -5.641 2.869 -28.625 1 74.44 136 LEU A O 1
ATOM 1013 N N . GLY A 1 137 ? -7.41 1.865 -27.625 1 64.5 137 GLY A N 1
ATOM 1014 C CA . GLY A 1 137 ? -6.5 0.826 -27.172 1 64.5 137 GLY A CA 1
ATOM 1015 C C . GLY A 1 137 ? -7.016 -0.576 -27.438 1 64.5 137 GLY A C 1
ATOM 1016 O O . GLY A 1 137 ? -8.195 -0.763 -27.75 1 64.5 137 GLY A O 1
ATOM 1017 N N . PRO A 1 138 ? -6.027 -1.446 -27.438 1 61.03 138 PRO A N 1
ATOM 1018 C CA . PRO A 1 138 ? -6.352 -2.84 -27.75 1 61.03 138 PRO A CA 1
ATOM 1019 C C . PRO A 1 138 ? -7.137 -3.523 -26.625 1 61.03 138 PRO A C 1
ATOM 1021 O O . PRO A 1 138 ? -7.699 -4.602 -26.844 1 61.03 138 PRO A O 1
ATOM 1024 N N . ARG A 1 139 ? -7.219 -2.885 -25.562 1 69.75 139 ARG A N 1
ATOM 1025 C CA . ARG A 1 139 ? -7.945 -3.545 -24.484 1 69.75 139 ARG A CA 1
ATOM 1026 C C . ARG A 1 139 ? -9.305 -2.898 -24.266 1 69.75 139 ARG A C 1
ATOM 1028 O O . ARG A 1 139 ? -9.43 -1.671 -24.281 1 69.75 139 ARG A O 1
ATOM 1035 N N . GLU A 1 140 ? -10.234 -3.793 -24.109 1 75.44 140 GLU A N 1
ATOM 1036 C CA . GLU A 1 140 ? -11.594 -3.311 -23.891 1 75.44 140 GLU A CA 1
ATOM 1037 C C . GLU A 1 140 ? -11.914 -3.238 -22.406 1 75.44 140 GLU A C 1
ATOM 1039 O O . GLU A 1 140 ? -11.562 -4.145 -21.641 1 75.44 140 GLU A O 1
ATOM 1044 N N . ILE A 1 141 ? -12.422 -2.105 -22 1 83.25 141 ILE A N 1
ATOM 1045 C CA . ILE A 1 141 ? -12.938 -1.916 -20.656 1 83.25 141 ILE A CA 1
ATOM 1046 C C . ILE A 1 141 ? -14.398 -2.363 -20.578 1 83.25 141 ILE A C 1
ATOM 1048 O O . ILE A 1 141 ? -15.211 -1.983 -21.438 1 83.25 141 ILE A O 1
ATOM 1052 N N . PRO A 1 142 ? -14.711 -3.178 -19.656 1 87.38 142 PRO A N 1
ATOM 1053 C CA . PRO A 1 142 ? -16.109 -3.572 -19.531 1 87.38 142 PRO A CA 1
ATOM 1054 C C . PRO A 1 142 ? -17.047 -2.375 -19.391 1 87.38 142 PRO A C 1
ATOM 1056 O O . PRO A 1 142 ? -16.719 -1.402 -18.703 1 87.38 142 PRO A O 1
ATOM 1059 N N . GLU A 1 143 ? -18.156 -2.539 -19.984 1 88.69 143 GLU A N 1
ATOM 1060 C CA . GLU A 1 143 ? -19.109 -1.434 -20.062 1 88.69 143 GLU A CA 1
ATOM 1061 C C . GLU A 1 143 ? -19.578 -1.019 -18.672 1 88.69 143 GLU A C 1
ATOM 1063 O O . GLU A 1 143 ? -19.828 0.163 -18.422 1 88.69 143 GLU A O 1
ATOM 1068 N N . GLN A 1 144 ? -19.672 -1.923 -17.734 1 92.25 144 GLN A N 1
ATOM 1069 C CA . GLN A 1 144 ? -20.25 -1.628 -16.422 1 92.25 144 GLN A CA 1
ATOM 1070 C C . GLN A 1 144 ? -19.156 -1.285 -15.414 1 92.25 144 GLN A C 1
ATOM 1072 O O . GLN A 1 144 ? -19.438 -1.165 -14.211 1 92.25 144 GLN A O 1
ATOM 1077 N N . ALA A 1 145 ? -17.984 -1.068 -15.906 1 92.56 145 ALA A N 1
ATOM 1078 C CA . ALA A 1 145 ? -16.875 -0.817 -14.992 1 92.56 145 ALA A CA 1
ATOM 1079 C C . ALA A 1 145 ? -16.922 0.614 -14.461 1 92.56 145 ALA A C 1
ATOM 1081 O O . ALA A 1 145 ? -17.203 1.551 -15.211 1 92.56 145 ALA A O 1
ATOM 1082 N N . ALA A 1 146 ? -16.766 0.781 -13.164 1 93 146 ALA A N 1
ATOM 1083 C CA . ALA A 1 146 ? -16.375 2.1 -12.664 1 93 146 ALA A CA 1
ATOM 1084 C C . ALA A 1 146 ? -14.938 2.434 -13.039 1 93 146 ALA A C 1
ATOM 1086 O O . ALA A 1 146 ? -14.102 1.539 -13.156 1 93 146 ALA A O 1
ATOM 1087 N N . LEU A 1 147 ? -14.688 3.709 -13.242 1 88.88 147 LEU A N 1
ATOM 1088 C CA . LEU A 1 147 ? -13.367 4.098 -13.727 1 88.88 147 LEU A CA 1
ATOM 1089 C C . LEU A 1 147 ? -12.711 5.086 -12.766 1 88.88 147 LEU A C 1
ATOM 1091 O O . LEU A 1 147 ? -13.383 5.953 -12.203 1 88.88 147 LEU A O 1
ATOM 1095 N N . GLY A 1 148 ? -11.43 4.93 -12.555 1 86.62 148 GLY A N 1
ATOM 1096 C CA . GLY A 1 148 ? -10.555 5.91 -11.93 1 86.62 148 GLY A CA 1
ATOM 1097 C C . GLY A 1 148 ? -9.367 6.281 -12.805 1 86.62 148 GLY A C 1
ATOM 1098 O O . GLY A 1 148 ? -8.773 5.418 -13.445 1 86.62 148 GLY A O 1
ATOM 1099 N N . ILE A 1 149 ? -9.109 7.578 -12.922 1 85.62 149 ILE A N 1
ATOM 1100 C CA . ILE A 1 149 ? -7.977 8.047 -13.719 1 85.62 149 ILE A CA 1
ATOM 1101 C C . ILE A 1 149 ? -6.902 8.617 -12.797 1 85.62 149 ILE A C 1
ATOM 1103 O O . ILE A 1 149 ? -7.188 9.461 -11.945 1 85.62 149 ILE A O 1
ATOM 1107 N N . GLN A 1 150 ? -5.781 8.086 -12.922 1 86.44 150 GLN A N 1
ATOM 1108 C CA . GLN A 1 150 ? -4.602 8.656 -12.273 1 86.44 150 GLN A CA 1
ATOM 1109 C C . GLN A 1 150 ? -3.766 9.453 -13.266 1 86.44 150 GLN A C 1
ATOM 1111 O O . GLN A 1 150 ? -3.562 9.023 -14.406 1 86.44 150 GLN A O 1
ATOM 1116 N N . ALA A 1 151 ? -3.393 10.664 -12.859 1 88.81 151 ALA A N 1
ATOM 1117 C CA . ALA A 1 151 ? -2.588 11.531 -13.719 1 88.81 151 ALA A CA 1
ATOM 1118 C C . ALA A 1 151 ? -1.319 11.984 -13.008 1 88.81 151 ALA A C 1
ATOM 1120 O O . ALA A 1 151 ? -1.367 12.398 -11.844 1 88.81 151 ALA A O 1
ATOM 1121 N N . ILE A 1 152 ? -0.199 11.812 -13.664 1 91.62 152 ILE A N 1
ATOM 1122 C CA . ILE A 1 152 ? 1.082 12.297 -13.156 1 91.62 152 ILE A CA 1
ATOM 1123 C C . ILE A 1 152 ? 1.682 13.297 -14.141 1 91.62 152 ILE A C 1
ATOM 1125 O O . ILE A 1 152 ? 1.958 12.953 -15.297 1 91.62 152 ILE A O 1
ATOM 1129 N N . ALA A 1 153 ? 1.854 14.508 -13.664 1 91.75 153 ALA A N 1
ATOM 1130 C CA . ALA A 1 153 ? 2.418 15.57 -14.492 1 91.75 153 ALA A CA 1
ATOM 1131 C C . ALA A 1 153 ? 3.832 15.922 -14.039 1 91.75 153 ALA A C 1
ATOM 1133 O O . ALA A 1 153 ? 4.055 16.219 -12.867 1 91.75 153 ALA A O 1
ATOM 1134 N N . PRO A 1 154 ? 4.746 15.945 -15.008 1 94.19 154 PRO A N 1
ATOM 1135 C CA . PRO A 1 154 ? 6.145 16.188 -14.641 1 94.19 154 PRO A CA 1
ATOM 1136 C C . PRO A 1 154 ? 6.355 17.516 -13.93 1 94.19 154 PRO A C 1
ATOM 1138 O O . PRO A 1 154 ? 7.129 17.578 -12.969 1 94.19 154 PRO A O 1
ATOM 1141 N N . ASP A 1 155 ? 5.691 18.594 -14.32 1 92.69 155 ASP A N 1
ATOM 1142 C CA . ASP A 1 155 ? 5.879 19.906 -13.711 1 92.69 155 ASP A CA 1
ATOM 1143 C C . ASP A 1 155 ? 5.426 19.906 -12.258 1 92.69 155 ASP A C 1
ATOM 1145 O O . ASP A 1 155 ? 6.082 20.5 -11.398 1 92.69 155 ASP A O 1
ATOM 1149 N N . ARG A 1 156 ? 4.34 19.25 -12.039 1 89.81 156 ARG A N 1
ATOM 1150 C CA . ARG A 1 156 ? 3.818 19.188 -10.672 1 89.81 156 ARG A CA 1
ATOM 1151 C C . ARG A 1 156 ? 4.715 18.328 -9.781 1 89.81 156 ARG A C 1
ATOM 1153 O O . ARG A 1 156 ? 4.91 18.641 -8.609 1 89.81 156 ARG A O 1
ATOM 1160 N N . VAL A 1 157 ? 5.258 17.234 -10.352 1 93.69 157 VAL A N 1
ATOM 1161 C CA . VAL A 1 157 ? 6.156 16.375 -9.594 1 93.69 157 VAL A CA 1
ATOM 1162 C C . VAL A 1 157 ? 7.441 17.125 -9.258 1 93.69 157 VAL A C 1
ATOM 1164 O O . VAL A 1 157 ? 7.926 17.062 -8.125 1 93.69 157 VAL A O 1
ATOM 1167 N N . SER A 1 158 ? 7.973 17.875 -10.258 1 95.19 158 SER A N 1
ATOM 1168 C CA . SER A 1 158 ? 9.203 18.625 -10.023 1 95.19 158 SER A CA 1
ATOM 1169 C C . SER A 1 158 ? 9.008 19.656 -8.906 1 95.19 158 SER A C 1
ATOM 1171 O O . SER A 1 158 ? 9.883 19.828 -8.055 1 95.19 158 SER A O 1
ATOM 1173 N N . GLU A 1 159 ? 7.891 20.328 -8.914 1 90.88 159 GLU A N 1
ATOM 1174 C CA . GLU A 1 159 ? 7.594 21.297 -7.871 1 90.88 159 GLU A CA 1
ATOM 1175 C C . GLU A 1 159 ? 7.465 20.625 -6.504 1 90.88 159 GLU A C 1
ATOM 1177 O O . GLU A 1 159 ? 7.961 21.156 -5.504 1 90.88 159 GLU A O 1
ATOM 1182 N N . PHE A 1 160 ? 6.789 19.547 -6.461 1 92 160 PHE A N 1
ATOM 1183 C CA . PHE A 1 160 ? 6.633 18.75 -5.254 1 92 160 PHE A CA 1
ATOM 1184 C C . PHE A 1 160 ? 7.992 18.375 -4.668 1 92 160 PHE A C 1
ATOM 1186 O O . PHE A 1 160 ? 8.234 18.578 -3.479 1 92 160 PHE A O 1
ATOM 1193 N N . VAL A 1 161 ? 8.891 17.891 -5.527 1 95.31 161 VAL A N 1
ATOM 1194 C CA . VAL A 1 161 ? 10.211 17.438 -5.09 1 95.31 161 VAL A CA 1
ATOM 1195 C C . VAL A 1 161 ? 11.023 18.641 -4.59 1 95.31 161 VAL A C 1
ATOM 1197 O O . VAL A 1 161 ? 11.695 18.547 -3.562 1 95.31 161 VAL A O 1
ATOM 1200 N N . ARG A 1 162 ? 10.93 19.781 -5.277 1 93.44 162 ARG A N 1
ATOM 1201 C CA . ARG A 1 162 ? 11.633 20.984 -4.852 1 93.44 162 ARG A CA 1
ATOM 1202 C C . ARG A 1 162 ? 11.195 21.406 -3.453 1 93.44 162 ARG A C 1
ATOM 1204 O O . ARG A 1 162 ? 12.023 21.75 -2.611 1 93.44 162 ARG A O 1
ATOM 1211 N N . THR A 1 163 ? 9.922 21.344 -3.297 1 89 163 THR A N 1
ATOM 1212 C CA . THR A 1 163 ? 9.375 21.719 -1.999 1 89 163 THR A CA 1
ATOM 1213 C C . THR A 1 163 ? 9.828 20.75 -0.916 1 89 163 THR A C 1
ATOM 1215 O O . THR A 1 163 ? 10.188 21.172 0.19 1 89 163 THR A O 1
ATOM 1218 N N . ALA A 1 164 ? 9.812 19.5 -1.2 1 92.06 164 ALA A N 1
ATOM 1219 C CA . ALA A 1 164 ? 10.242 18.484 -0.246 1 92.06 164 ALA A CA 1
ATOM 1220 C C . ALA A 1 164 ? 11.703 18.672 0.146 1 92.06 164 ALA A C 1
ATOM 1222 O O . ALA A 1 164 ? 12.055 18.578 1.323 1 92.06 164 ALA A O 1
ATOM 1223 N N . VAL A 1 165 ? 12.555 19 -0.809 1 94.44 165 VAL A N 1
ATOM 1224 C CA . VAL A 1 165 ? 13.977 19.219 -0.552 1 94.44 165 VAL A CA 1
ATOM 1225 C C . VAL A 1 165 ? 14.148 20.422 0.377 1 94.44 165 VAL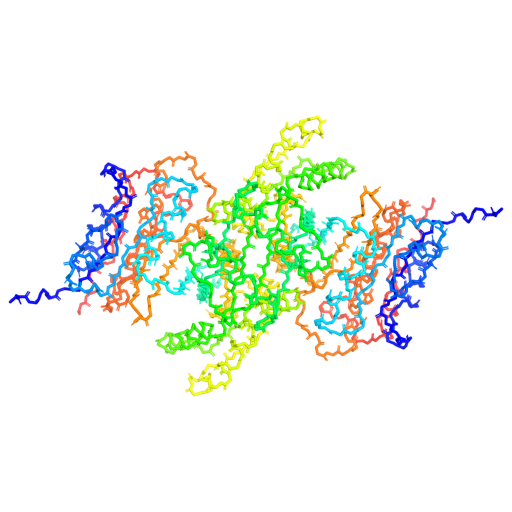 A C 1
ATOM 1227 O O . VAL A 1 165 ? 14.922 20.359 1.334 1 94.44 165 VAL A O 1
ATOM 1230 N N . GLY A 1 166 ? 13.445 21.469 0.063 1 90 166 GLY A N 1
ATOM 1231 C CA . GLY A 1 166 ? 13.477 22.625 0.939 1 90 166 GLY A CA 1
ATOM 1232 C C . GLY A 1 166 ? 13.078 22.312 2.367 1 90 166 GLY A C 1
ATOM 1233 O O . GLY A 1 166 ? 13.719 22.766 3.314 1 90 166 GLY A O 1
ATOM 1234 N N . MET A 1 167 ? 12.07 21.531 2.525 1 87.5 167 MET A N 1
ATOM 1235 C CA . MET A 1 167 ? 11.602 21.141 3.854 1 87.5 167 MET A CA 1
ATOM 1236 C C . MET A 1 167 ? 12.641 20.266 4.566 1 87.5 167 MET A C 1
ATOM 1238 O O . MET A 1 167 ? 12.891 20.453 5.754 1 87.5 167 MET A O 1
ATOM 1242 N N . CYS A 1 168 ? 13.156 19.297 3.861 1 91.88 168 CYS A N 1
ATOM 1243 C CA . CYS A 1 168 ? 14.18 18.422 4.434 1 91.88 168 CYS A CA 1
ATOM 1244 C C . CYS A 1 168 ? 15.359 19.25 4.938 1 91.88 168 CYS A C 1
ATOM 1246 O O . CYS A 1 168 ? 15.898 18.969 6.012 1 91.88 168 CYS A O 1
ATOM 1248 N N . ARG A 1 169 ? 15.734 20.297 4.242 1 91 169 ARG A N 1
ATOM 1249 C CA . ARG A 1 169 ? 16.812 21.172 4.672 1 91 169 ARG A CA 1
ATOM 1250 C C . ARG A 1 169 ? 16.469 21.875 5.984 1 91 169 ARG A C 1
ATOM 1252 O O . ARG A 1 169 ? 17.297 21.922 6.898 1 91 169 ARG A O 1
ATOM 1259 N N . ARG A 1 170 ? 15.328 22.344 6.051 1 82.5 170 ARG A N 1
ATOM 1260 C CA . ARG A 1 170 ? 14.891 23.062 7.242 1 82.5 170 ARG A CA 1
ATOM 1261 C C . ARG A 1 170 ? 14.836 22.141 8.453 1 82.5 170 ARG A C 1
ATOM 1263 O O . ARG A 1 170 ? 15.109 22.562 9.578 1 82.5 170 ARG A O 1
ATOM 1270 N N . LEU A 1 171 ? 14.555 20.891 8.203 1 84.5 171 LEU A N 1
ATOM 1271 C CA . LEU A 1 171 ? 14.375 19.922 9.281 1 84.5 171 LEU A CA 1
ATOM 1272 C C . LEU A 1 171 ? 15.648 19.125 9.531 1 84.5 171 LEU A C 1
ATOM 1274 O O . LEU A 1 171 ? 15.656 18.203 10.336 1 84.5 171 LEU A O 1
ATOM 1278 N N . ASP A 1 172 ? 16.656 19.422 8.852 1 90.81 172 ASP A N 1
ATOM 1279 C CA . ASP A 1 172 ? 17.953 18.766 8.961 1 90.81 172 ASP A CA 1
ATOM 1280 C C . ASP A 1 172 ? 17.844 17.266 8.641 1 90.81 172 ASP A C 1
ATOM 1282 O O . ASP A 1 172 ? 18.312 16.422 9.406 1 90.81 172 ASP A O 1
ATOM 1286 N N . VAL A 1 173 ? 17.078 16.984 7.637 1 93.88 173 VAL A N 1
ATOM 1287 C CA . VAL A 1 173 ? 16.969 15.641 7.086 1 93.88 173 VAL A CA 1
ATOM 1288 C C . VAL A 1 173 ? 17.922 15.484 5.898 1 93.88 173 VAL A C 1
ATOM 1290 O O . VAL A 1 173 ? 17.844 16.266 4.938 1 93.88 173 VAL A O 1
ATOM 1293 N N . ASP A 1 174 ? 18.75 14.469 5.93 1 96.19 174 ASP A N 1
ATOM 1294 C CA . ASP A 1 174 ? 19.797 14.398 4.922 1 96.19 174 ASP A CA 1
ATOM 1295 C C . ASP A 1 174 ? 19.703 13.109 4.113 1 96.19 174 ASP A C 1
ATOM 1297 O O . ASP A 1 174 ? 20.625 12.75 3.383 1 96.19 174 ASP A O 1
ATOM 1301 N N . ASP A 1 175 ? 18.656 12.391 4.27 1 96.56 175 ASP A N 1
ATOM 1302 C CA . ASP A 1 175 ? 18.453 11.148 3.527 1 96.56 175 ASP A CA 1
ATOM 1303 C C . ASP A 1 175 ? 17 11.031 3.053 1 96.56 175 ASP A C 1
ATOM 1305 O O . ASP A 1 175 ? 16.078 11.109 3.855 1 96.56 175 ASP A O 1
ATOM 1309 N N . LEU A 1 176 ? 16.922 10.852 1.724 1 97 176 LEU A N 1
ATOM 1310 C CA . LEU A 1 176 ? 15.602 10.852 1.099 1 97 176 LEU A CA 1
ATOM 1311 C C . LEU A 1 176 ? 15.438 9.641 0.185 1 97 176 LEU A C 1
ATOM 1313 O O . LEU A 1 176 ? 16.359 9.281 -0.547 1 97 176 LEU A O 1
ATOM 1317 N N . VAL A 1 177 ? 14.273 8.984 0.277 1 97.75 177 VAL A N 1
ATOM 1318 C CA . VAL A 1 177 ? 13.953 7.879 -0.62 1 97.75 177 VAL A CA 1
ATOM 1319 C C . VAL A 1 177 ? 12.781 8.258 -1.516 1 97.75 177 VAL A C 1
ATOM 1321 O O . VAL A 1 177 ? 11.766 8.766 -1.034 1 97.75 177 VAL A O 1
ATOM 1324 N N . VAL A 1 178 ? 12.969 8.062 -2.836 1 97.94 178 VAL A N 1
ATOM 1325 C CA . VAL A 1 178 ? 11.852 8.125 -3.77 1 97.94 178 VAL A CA 1
ATOM 1326 C C . VAL A 1 178 ? 11.266 6.73 -3.971 1 97.94 178 VAL A C 1
ATOM 1328 O O . VAL A 1 178 ? 11.914 5.855 -4.555 1 97.94 178 VAL A O 1
ATOM 1331 N N . ALA A 1 179 ? 10.039 6.539 -3.492 1 96.44 179 ALA A N 1
ATOM 1332 C CA . ALA A 1 179 ? 9.398 5.234 -3.598 1 96.44 179 ALA A CA 1
ATOM 1333 C C . ALA A 1 179 ? 8.305 5.246 -4.664 1 96.44 179 ALA A C 1
ATOM 1335 O O . ALA A 1 179 ? 7.488 6.172 -4.715 1 96.44 179 ALA A O 1
ATOM 1336 N N . HIS A 1 180 ? 8.312 4.242 -5.523 1 93.31 180 HIS A N 1
ATOM 1337 C CA . HIS A 1 180 ? 7.387 4.195 -6.652 1 93.31 180 HIS A CA 1
ATOM 1338 C C . HIS A 1 180 ? 7.199 2.766 -7.148 1 93.31 180 HIS A C 1
ATOM 1340 O O . HIS A 1 180 ? 7.914 1.856 -6.723 1 93.31 180 HIS A O 1
ATOM 1346 N N . LYS A 1 181 ? 6.219 2.596 -7.93 1 90 181 LYS A N 1
ATOM 1347 C CA . LYS A 1 181 ? 5.996 1.297 -8.562 1 90 181 LYS A CA 1
ATOM 1348 C C . LYS A 1 181 ? 6.184 1.379 -10.07 1 90 181 LYS A C 1
ATOM 1350 O O . LYS A 1 181 ? 5.379 0.835 -10.828 1 90 181 LYS A O 1
ATOM 1355 N N . GLY A 1 182 ? 7.219 2.043 -10.539 1 87.62 182 GLY A N 1
ATOM 1356 C CA . GLY A 1 182 ? 7.477 2.273 -11.945 1 87.62 182 GLY A CA 1
ATOM 1357 C C . GLY A 1 182 ? 7.836 1.009 -12.703 1 87.62 182 GLY A C 1
ATOM 1358 O O . GLY A 1 182 ? 7.766 0.973 -13.938 1 87.62 182 GLY A O 1
ATOM 1359 N N . ASN A 1 183 ? 8.133 -0.042 -12 1 80 183 ASN A N 1
ATOM 1360 C CA . ASN A 1 183 ? 8.453 -1.305 -12.656 1 80 183 ASN A CA 1
ATOM 1361 C C . ASN A 1 183 ? 7.203 -1.981 -13.211 1 80 183 ASN A C 1
ATOM 1363 O O . ASN A 1 183 ? 7.277 -2.75 -14.172 1 80 183 ASN A O 1
ATOM 1367 N N . SER A 1 184 ? 6.09 -1.667 -12.633 1 81.31 184 SER A N 1
ATOM 1368 C CA . SER A 1 184 ? 4.844 -2.293 -13.047 1 81.31 184 SER A CA 1
ATOM 1369 C C . SER A 1 184 ? 3.873 -1.266 -13.625 1 81.31 184 SER A C 1
ATOM 1371 O O . SER A 1 184 ? 3.018 -1.603 -14.445 1 81.31 184 SER A O 1
ATOM 1373 N N . ILE A 1 185 ? 3.938 -0.126 -13.078 1 84.94 185 ILE A N 1
ATOM 1374 C CA . ILE A 1 185 ? 3.148 0.99 -13.586 1 84.94 185 ILE A CA 1
ATOM 1375 C C . ILE A 1 185 ? 4.059 1.97 -14.328 1 84.94 185 ILE A C 1
ATOM 1377 O O . ILE A 1 185 ? 4.543 2.941 -13.734 1 84.94 185 ILE A O 1
ATOM 1381 N N . LYS A 1 186 ? 4.188 1.779 -15.516 1 84.25 186 LYS A N 1
ATOM 1382 C CA . LYS A 1 186 ? 5.316 2.297 -16.281 1 84.25 186 LYS A CA 1
ATOM 1383 C C . LYS A 1 186 ? 5.121 3.771 -16.625 1 84.25 186 LYS A C 1
ATOM 1385 O O . LYS A 1 186 ? 6.035 4.578 -16.453 1 84.25 186 LYS A O 1
ATOM 1390 N N . HIS A 1 187 ? 3.951 4.133 -17.047 1 88.12 187 HIS A N 1
ATOM 1391 C CA . HIS A 1 187 ? 3.807 5.469 -17.609 1 88.12 187 HIS A CA 1
ATOM 1392 C C . HIS A 1 187 ? 3.541 6.504 -16.531 1 88.12 187 HIS A C 1
ATOM 1394 O O . HIS A 1 187 ? 4.078 7.613 -16.578 1 88.12 187 HIS A O 1
ATOM 1400 N N . THR A 1 188 ? 2.725 6.16 -15.586 1 90.19 188 THR A N 1
ATOM 1401 C CA . THR A 1 188 ? 2.439 7.141 -14.547 1 90.19 188 THR A CA 1
ATOM 1402 C C . THR A 1 188 ? 3.5 7.09 -13.445 1 90.19 188 THR A C 1
ATOM 1404 O O . THR A 1 188 ? 4.312 8.008 -13.32 1 90.19 188 THR A O 1
ATOM 1407 N N . ASP A 1 189 ? 3.646 5.949 -12.836 1 91.31 189 ASP A N 1
ATOM 1408 C CA . ASP A 1 189 ? 4.625 5.848 -11.758 1 91.31 189 ASP A CA 1
ATOM 1409 C C . ASP A 1 189 ? 6.051 5.934 -12.305 1 91.31 189 ASP A C 1
ATOM 1411 O O . ASP A 1 189 ? 6.945 6.445 -11.625 1 91.31 189 ASP A O 1
ATOM 1415 N N . GLY A 1 190 ? 6.207 5.363 -13.477 1 91.38 190 GLY A N 1
ATOM 1416 C CA . GLY A 1 190 ? 7.508 5.547 -14.102 1 91.38 190 GLY A CA 1
ATOM 1417 C C . GLY A 1 190 ? 7.871 7.004 -14.312 1 91.38 190 GLY A C 1
ATOM 1418 O O . GLY A 1 190 ? 9.008 7.41 -14.055 1 91.38 190 GLY A O 1
ATOM 1419 N N . LEU A 1 191 ? 6.914 7.754 -14.758 1 93.88 191 LEU A N 1
ATOM 1420 C CA . LEU A 1 191 ? 7.137 9.18 -14.961 1 93.88 191 LEU A CA 1
ATOM 1421 C C . LEU A 1 191 ? 7.395 9.883 -13.633 1 93.88 191 LEU A C 1
ATOM 1423 O O . LEU A 1 191 ? 8.242 10.773 -13.555 1 93.88 191 LEU A O 1
ATOM 1427 N N . PHE A 1 192 ? 6.668 9.516 -12.602 1 95.56 192 PHE A N 1
ATOM 1428 C CA . PHE A 1 192 ? 6.906 10.055 -11.266 1 95.56 192 PHE A CA 1
ATOM 1429 C C . PHE A 1 192 ? 8.344 9.812 -10.836 1 95.56 192 PHE A C 1
ATOM 1431 O O . PHE A 1 192 ? 9.031 10.742 -10.398 1 95.56 192 PHE A O 1
ATOM 1438 N N . ALA A 1 193 ? 8.789 8.602 -10.977 1 96.06 193 ALA A N 1
ATOM 1439 C CA . ALA A 1 193 ? 10.141 8.211 -10.57 1 96.06 193 ALA A CA 1
ATOM 1440 C C . ALA A 1 193 ? 11.195 8.969 -11.375 1 96.06 193 ALA A C 1
ATOM 1442 O O . ALA A 1 193 ? 12.156 9.492 -10.805 1 96.06 193 ALA A O 1
ATOM 1443 N N . LEU A 1 194 ? 11.023 9.016 -12.625 1 96.62 194 LEU A N 1
ATOM 1444 C CA . LEU A 1 194 ? 11.992 9.656 -13.508 1 96.62 194 LEU A CA 1
ATOM 1445 C C . LEU A 1 194 ? 12.078 11.148 -13.219 1 96.62 194 LEU A C 1
ATOM 1447 O O . LEU A 1 194 ? 13.172 11.703 -13.125 1 96.62 194 LEU A O 1
ATOM 1451 N N . THR A 1 195 ? 10.938 11.773 -13.117 1 97.19 195 THR A N 1
ATOM 1452 C CA . THR A 1 195 ? 10.891 13.211 -12.867 1 97.19 195 THR A CA 1
ATOM 1453 C C . THR A 1 195 ? 11.5 13.539 -11.508 1 97.19 195 THR A C 1
ATOM 1455 O O . THR A 1 195 ? 12.25 14.508 -11.375 1 97.19 195 THR A O 1
ATOM 1458 N N . ALA A 1 196 ? 11.125 12.758 -10.484 1 97.75 196 ALA A N 1
ATOM 1459 C CA . ALA A 1 196 ? 11.695 12.961 -9.156 1 97.75 196 ALA A CA 1
ATOM 1460 C C . ALA A 1 196 ? 13.219 12.812 -9.18 1 97.75 196 ALA A C 1
ATOM 1462 O O . ALA A 1 196 ? 13.938 13.633 -8.609 1 97.75 196 ALA A O 1
ATOM 1463 N N . ALA A 1 197 ? 13.688 11.789 -9.859 1 97.62 197 ALA A N 1
ATOM 1464 C CA . ALA A 1 197 ? 15.125 11.539 -9.969 1 97.62 197 ALA A CA 1
ATOM 1465 C C . ALA A 1 197 ? 15.836 12.703 -10.641 1 97.62 197 ALA A C 1
ATOM 1467 O O . ALA A 1 197 ? 16.875 13.172 -10.156 1 97.62 197 ALA A O 1
ATOM 1468 N N . GLU A 1 198 ? 15.305 13.133 -11.727 1 97.94 198 GLU A N 1
ATOM 1469 C CA . GLU A 1 198 ? 15.906 14.234 -12.469 1 97.94 198 GLU A CA 1
ATOM 1470 C C . GLU A 1 198 ? 15.969 15.5 -11.617 1 97.94 198 GLU A C 1
ATOM 1472 O O . GLU A 1 198 ? 16.984 16.203 -11.625 1 97.94 198 GLU A O 1
ATOM 1477 N N . THR A 1 199 ? 14.891 15.766 -10.969 1 97.81 199 THR A N 1
ATOM 1478 C CA . THR A 1 199 ? 14.828 16.953 -10.117 1 97.81 199 THR A CA 1
ATOM 1479 C C . THR A 1 199 ? 15.836 16.844 -8.977 1 97.81 199 THR A C 1
ATOM 1481 O O . THR A 1 199 ? 16.531 17.812 -8.664 1 97.81 199 THR A O 1
ATOM 1484 N N . LEU A 1 200 ? 15.922 15.688 -8.336 1 97.88 200 LEU A N 1
ATOM 1485 C CA . LEU A 1 200 ? 16.812 15.484 -7.203 1 97.88 200 LEU A CA 1
ATOM 1486 C C . LEU A 1 200 ? 18.281 15.531 -7.652 1 97.88 200 LEU A C 1
ATOM 1488 O O . LEU A 1 200 ? 19.141 16.016 -6.922 1 97.88 200 LEU A O 1
ATOM 1492 N N . GLU A 1 201 ? 18.594 14.992 -8.781 1 97.12 201 GLU A N 1
ATOM 1493 C CA . GLU A 1 201 ? 19.953 15.047 -9.312 1 97.12 201 GLU A CA 1
ATOM 1494 C C . GLU A 1 201 ? 20.438 16.484 -9.422 1 97.12 201 GLU A C 1
ATOM 1496 O O . GLU A 1 201 ? 21.625 16.766 -9.219 1 97.12 201 GLU A O 1
ATOM 1501 N N . SER A 1 202 ? 19.531 17.359 -9.625 1 96.25 202 SER A N 1
ATOM 1502 C CA . SER A 1 202 ? 19.875 18.766 -9.812 1 96.25 202 SER A CA 1
ATOM 1503 C C . SER A 1 202 ? 19.953 19.5 -8.477 1 96.25 202 SER A C 1
ATOM 1505 O O . SER A 1 202 ? 20.656 20.5 -8.359 1 96.25 202 SER A O 1
ATOM 1507 N N . LEU A 1 203 ? 19.266 19.031 -7.484 1 96.31 203 LEU A N 1
ATOM 1508 C CA . LEU A 1 203 ? 19.062 19.844 -6.297 1 96.31 203 LEU A CA 1
ATOM 1509 C C . LEU A 1 203 ? 19.719 19.219 -5.078 1 96.31 203 LEU A C 1
ATOM 1511 O O . LEU A 1 203 ? 20.109 19.922 -4.137 1 96.31 203 LEU A O 1
ATOM 1515 N N . ALA A 1 204 ? 19.781 17.938 -4.996 1 93.5 204 ALA A N 1
ATOM 1516 C CA . ALA A 1 204 ? 20.078 17.219 -3.752 1 93.5 204 ALA A CA 1
ATOM 1517 C C . ALA A 1 204 ? 21.5 17.484 -3.283 1 93.5 204 ALA A C 1
ATOM 1519 O O . ALA A 1 204 ? 21.75 17.641 -2.086 1 93.5 204 ALA A O 1
ATOM 1520 N N . GLY A 1 205 ? 22.453 17.562 -4.203 1 93.94 205 GLY A N 1
ATOM 1521 C CA . GLY A 1 205 ? 23.844 17.828 -3.85 1 93.94 205 GLY A CA 1
ATOM 1522 C C . GLY A 1 205 ? 24.031 19.141 -3.127 1 93.94 205 GLY A C 1
ATOM 1523 O O . GLY A 1 205 ? 24.656 19.188 -2.064 1 93.94 205 GLY A O 1
ATOM 1524 N N . ALA A 1 206 ? 23.5 20.125 -3.67 1 95 206 ALA A N 1
ATOM 1525 C CA . ALA A 1 206 ? 23.609 21.469 -3.084 1 95 206 ALA A CA 1
ATOM 1526 C C . ALA A 1 206 ? 22.922 21.531 -1.726 1 95 206 ALA A C 1
ATOM 1528 O O . ALA A 1 206 ? 23.328 22.297 -0.851 1 95 206 ALA A O 1
ATOM 1529 N N . ALA A 1 207 ? 21.984 20.703 -1.529 1 94.62 207 ALA A N 1
ATOM 1530 C CA . ALA A 1 207 ? 21.219 20.703 -0.29 1 94.62 207 ALA A CA 1
ATOM 1531 C C . ALA A 1 207 ? 21.844 19.766 0.746 1 94.62 207 ALA A C 1
ATOM 1533 O O . ALA A 1 207 ? 21.406 19.734 1.9 1 94.62 207 ALA A O 1
ATOM 1534 N N . GLY A 1 208 ? 22.844 19.031 0.311 1 96.62 208 GLY A N 1
ATOM 1535 C CA . GLY A 1 208 ? 23.469 18.078 1.215 1 96.62 208 GLY A CA 1
ATOM 1536 C C . GLY A 1 208 ? 22.594 16.891 1.527 1 96.62 208 GLY A C 1
ATOM 1537 O O . GLY A 1 208 ? 22.609 16.359 2.645 1 96.62 208 GLY A O 1
ATOM 1538 N N . ILE A 1 209 ? 21.719 16.5 0.638 1 97 209 ILE A N 1
ATOM 1539 C CA . ILE A 1 209 ? 20.766 15.406 0.836 1 97 209 ILE A CA 1
ATOM 1540 C C . ILE A 1 209 ? 21.156 14.227 -0.048 1 97 209 ILE A C 1
ATOM 1542 O O . ILE A 1 209 ? 21.297 14.367 -1.264 1 97 209 ILE A O 1
ATOM 1546 N N . ALA A 1 210 ? 21.438 13.102 0.575 1 97.5 210 ALA A N 1
ATOM 1547 C CA . ALA A 1 210 ? 21.531 11.844 -0.167 1 97.5 210 ALA A CA 1
ATOM 1548 C C . ALA A 1 210 ? 20.156 11.305 -0.518 1 97.5 210 ALA A C 1
ATOM 1550 O O . ALA A 1 210 ? 19.172 11.555 0.2 1 97.5 210 ALA A O 1
ATOM 1551 N N . TRP A 1 211 ? 20.109 10.602 -1.724 1 97 211 TRP A N 1
ATOM 1552 C CA . TRP A 1 211 ? 18.812 10.055 -2.086 1 97 211 TRP A CA 1
ATOM 1553 C C . TRP A 1 211 ? 18.969 8.766 -2.883 1 97 211 TRP A C 1
ATOM 1555 O O . TRP A 1 211 ? 20.047 8.492 -3.428 1 97 211 TRP A O 1
ATOM 1565 N N . ARG A 1 212 ? 17.984 7.941 -2.908 1 95.38 212 ARG A N 1
ATOM 1566 C CA . ARG A 1 212 ? 17.875 6.742 -3.734 1 95.38 212 ARG A CA 1
ATOM 1567 C C . ARG A 1 212 ? 16.422 6.457 -4.113 1 95.38 212 ARG A C 1
ATOM 1569 O O . ARG A 1 212 ? 15.508 7.008 -3.514 1 95.38 212 ARG A O 1
ATOM 1576 N N . SER A 1 213 ? 16.281 5.699 -5.156 1 94.62 213 SER A N 1
ATOM 1577 C CA . SER A 1 213 ? 14.969 5.242 -5.613 1 94.62 213 SER A CA 1
ATOM 1578 C C . SER A 1 213 ? 14.734 3.779 -5.258 1 94.62 213 SER A C 1
ATOM 1580 O O . SER A 1 213 ? 15.633 2.945 -5.422 1 94.62 213 SER A O 1
ATOM 1582 N N . LEU A 1 214 ? 13.562 3.527 -4.719 1 92.06 214 LEU A N 1
ATOM 1583 C CA . LEU A 1 214 ? 13.18 2.156 -4.398 1 92.06 214 LEU A CA 1
ATOM 1584 C C . LEU A 1 214 ? 11.789 1.842 -4.934 1 92.06 214 LEU A C 1
ATOM 1586 O O . LEU A 1 214 ? 10.914 2.709 -4.945 1 92.06 214 LEU A O 1
ATOM 1590 N N . ILE A 1 215 ? 11.633 0.572 -5.355 1 90.5 215 ILE A N 1
ATOM 1591 C CA . ILE A 1 215 ? 10.289 0.1 -5.66 1 90.5 215 ILE A CA 1
ATOM 1592 C C . ILE A 1 215 ? 9.445 0.085 -4.387 1 90.5 215 ILE A C 1
ATOM 1594 O O . ILE A 1 215 ? 9.922 -0.323 -3.322 1 90.5 215 ILE A O 1
ATOM 1598 N N . ILE A 1 216 ? 8.234 0.519 -4.523 1 93.06 216 ILE A N 1
ATOM 1599 C CA . ILE A 1 216 ? 7.367 0.777 -3.383 1 93.06 216 ILE A CA 1
ATOM 1600 C C . ILE A 1 216 ? 7.219 -0.492 -2.545 1 93.06 216 ILE A C 1
ATOM 1602 O O . ILE A 1 216 ? 7.113 -0.425 -1.319 1 93.06 216 ILE A O 1
ATOM 1606 N N . ASP A 1 217 ? 7.188 -1.649 -3.229 1 90.69 217 ASP A N 1
ATOM 1607 C CA . ASP A 1 217 ? 7.074 -2.906 -2.496 1 90.69 217 ASP A CA 1
ATOM 1608 C C . ASP A 1 217 ? 8.312 -3.156 -1.641 1 90.69 217 ASP A C 1
ATOM 1610 O O . ASP A 1 217 ? 8.203 -3.588 -0.491 1 90.69 217 ASP A O 1
ATOM 1614 N N . HIS A 1 218 ? 9.414 -2.873 -2.225 1 90.19 218 HIS A N 1
ATOM 1615 C CA . HIS A 1 218 ? 10.656 -2.975 -1.461 1 90.19 218 HIS A CA 1
ATOM 1616 C C . HIS A 1 218 ? 10.672 -1.981 -0.304 1 90.19 218 HIS A C 1
ATOM 1618 O O . HIS A 1 218 ? 11.141 -2.305 0.79 1 90.19 218 HIS A O 1
ATOM 1624 N N . MET A 1 219 ? 10.242 -0.802 -0.553 1 94.19 219 MET A N 1
ATOM 1625 C CA . MET A 1 219 ? 10.18 0.219 0.49 1 94.19 219 MET A CA 1
ATOM 1626 C C . MET A 1 219 ? 9.305 -0.24 1.648 1 94.19 219 MET A C 1
ATOM 1628 O O . MET A 1 219 ? 9.648 -0.039 2.814 1 94.19 219 MET A O 1
ATOM 1632 N N . ALA A 1 220 ? 8.156 -0.836 1.32 1 94.06 220 ALA A N 1
ATOM 1633 C CA . ALA A 1 220 ? 7.25 -1.322 2.355 1 94.06 220 ALA A CA 1
ATOM 1634 C C . ALA A 1 220 ? 7.922 -2.387 3.219 1 94.06 220 ALA A C 1
ATOM 1636 O O . ALA A 1 220 ? 7.848 -2.334 4.449 1 94.06 220 ALA A O 1
ATOM 1637 N N . ALA A 1 221 ? 8.562 -3.328 2.578 1 91.44 221 ALA A N 1
ATOM 1638 C CA . ALA A 1 221 ? 9.258 -4.387 3.309 1 91.44 221 ALA A CA 1
ATOM 1639 C C . ALA A 1 221 ? 10.344 -3.807 4.211 1 91.44 221 ALA A C 1
ATOM 1641 O O . ALA A 1 221 ? 10.445 -4.172 5.383 1 91.44 221 ALA A O 1
ATOM 1642 N N . GLU A 1 222 ? 11.117 -2.904 3.684 1 92 222 GLU A N 1
ATOM 1643 C CA . GLU A 1 222 ? 12.242 -2.334 4.422 1 92 222 GLU A CA 1
ATOM 1644 C C . GLU A 1 222 ? 11.766 -1.466 5.578 1 92 222 GLU A C 1
ATOM 1646 O O . GLU A 1 222 ? 12.383 -1.439 6.645 1 92 222 GLU A O 1
ATOM 1651 N N . LEU A 1 223 ? 10.719 -0.742 5.312 1 94.31 223 LEU A N 1
ATOM 1652 C CA . LEU A 1 223 ? 10.188 0.131 6.352 1 94.31 223 LEU A CA 1
ATOM 1653 C C . LEU A 1 223 ? 9.719 -0.681 7.555 1 94.31 223 LEU A C 1
ATOM 1655 O O . LEU A 1 223 ? 9.836 -0.231 8.695 1 94.31 223 LEU A O 1
ATOM 1659 N N . VAL A 1 224 ? 9.18 -1.838 7.273 1 91.75 224 VAL A N 1
ATOM 1660 C CA . VAL A 1 224 ? 8.734 -2.717 8.352 1 91.75 224 VAL A CA 1
ATOM 1661 C C . VAL A 1 224 ? 9.945 -3.395 9 1 91.75 224 VAL A C 1
ATOM 1663 O O . VAL A 1 224 ? 10 -3.529 10.219 1 91.75 224 VAL A O 1
ATOM 1666 N N . ARG A 1 225 ? 10.906 -3.732 8.258 1 89.44 225 ARG A N 1
ATOM 1667 C CA . ARG A 1 225 ? 12.062 -4.48 8.734 1 89.44 225 ARG A CA 1
ATOM 1668 C C . ARG A 1 225 ? 13.023 -3.572 9.492 1 89.44 225 ARG A C 1
ATOM 1670 O O . ARG A 1 225 ? 13.523 -3.945 10.562 1 89.44 225 ARG A O 1
ATOM 1677 N N . ASN A 1 226 ? 13.344 -2.428 8.898 1 91.06 226 ASN A N 1
ATOM 1678 C CA . ASN A 1 226 ? 14.344 -1.506 9.43 1 91.06 226 ASN A CA 1
ATOM 1679 C C . ASN A 1 226 ? 13.82 -0.071 9.453 1 91.06 226 ASN A C 1
ATOM 1681 O O . ASN A 1 226 ? 14.414 0.817 8.836 1 91.06 226 ASN A O 1
ATOM 1685 N N . PRO A 1 227 ? 12.773 0.185 10.242 1 92.81 227 PRO A N 1
ATOM 1686 C CA . PRO A 1 227 ? 12.141 1.504 10.203 1 92.81 227 PRO A CA 1
ATOM 1687 C C . PRO A 1 227 ? 13.086 2.627 10.625 1 92.81 227 PRO A C 1
ATOM 1689 O O . PRO A 1 227 ? 12.898 3.779 10.227 1 92.81 227 PRO A O 1
ATOM 1692 N N . LEU A 1 228 ? 14.18 2.365 11.375 1 94.06 228 LEU A N 1
ATOM 1693 C CA . LEU A 1 228 ? 15.086 3.383 11.898 1 94.06 228 LEU A CA 1
ATOM 1694 C C . LEU A 1 228 ? 16.047 3.869 10.812 1 94.06 228 LEU A C 1
ATOM 1696 O O . LEU A 1 228 ? 16.703 4.898 10.969 1 94.06 228 LEU A O 1
ATOM 1700 N N . ASP A 1 229 ? 16.078 3.127 9.719 1 94.25 229 ASP A N 1
ATOM 1701 C CA . ASP A 1 229 ? 17 3.457 8.641 1 94.25 229 ASP A CA 1
ATOM 1702 C C . ASP A 1 229 ? 16.422 4.523 7.723 1 94.25 229 ASP A C 1
ATOM 1704 O O . ASP A 1 229 ? 17.094 5.004 6.809 1 94.25 229 ASP A O 1
ATOM 1708 N N . TYR A 1 230 ? 15.203 4.941 8 1 96.06 230 TYR A N 1
ATOM 1709 C CA . TYR A 1 230 ? 14.516 5.844 7.082 1 96.06 230 TYR A CA 1
ATOM 1710 C C . TYR A 1 230 ? 14 7.078 7.812 1 96.06 230 TYR A C 1
ATOM 1712 O O . TYR A 1 230 ? 13.531 6.984 8.945 1 96.06 230 TYR A O 1
ATOM 1720 N N . ARG A 1 231 ? 14.125 8.172 7.109 1 96.12 231 ARG A N 1
ATOM 1721 C CA . ARG A 1 231 ? 13.68 9.422 7.711 1 96.12 231 ARG A CA 1
ATOM 1722 C C . ARG A 1 231 ? 12.664 10.133 6.82 1 96.12 231 ARG A C 1
ATOM 1724 O O . ARG A 1 231 ? 11.672 10.664 7.312 1 96.12 231 ARG A O 1
ATOM 1731 N N . ALA A 1 232 ? 12.945 10.211 5.555 1 97.56 232 ALA A N 1
ATOM 1732 C CA . ALA A 1 232 ? 12.07 10.898 4.613 1 97.56 232 ALA A CA 1
ATOM 1733 C C . ALA A 1 232 ? 11.805 10.031 3.381 1 97.56 232 ALA A C 1
ATOM 1735 O O . ALA A 1 232 ? 12.742 9.5 2.781 1 97.56 232 ALA A O 1
ATOM 1736 N N . ILE A 1 233 ? 10.547 9.906 3.039 1 98 233 ILE A N 1
ATOM 1737 C CA . ILE A 1 233 ? 10.125 9.109 1.896 1 98 233 ILE A CA 1
ATOM 1738 C C . ILE A 1 233 ? 9.18 9.922 1.013 1 98 233 ILE A C 1
ATOM 1740 O O . ILE A 1 233 ? 8.164 10.438 1.488 1 98 233 ILE A O 1
ATOM 1744 N N . LEU A 1 234 ? 9.562 10.078 -0.275 1 97.56 234 LEU A N 1
ATOM 1745 C CA . LEU A 1 234 ? 8.703 10.727 -1.268 1 97.56 234 LEU A CA 1
ATOM 1746 C C . LEU A 1 234 ? 7.926 9.688 -2.068 1 97.56 234 LEU A C 1
ATOM 1748 O O . LEU A 1 234 ? 8.508 8.75 -2.617 1 97.56 234 LEU A O 1
ATOM 1752 N N . THR A 1 235 ? 6.684 9.766 -2.07 1 96.38 235 THR A N 1
ATOM 1753 C CA . THR A 1 235 ? 5.812 8.914 -2.871 1 96.38 235 THR A CA 1
ATOM 1754 C C . THR A 1 235 ? 4.469 9.586 -3.117 1 96.38 235 THR A C 1
ATOM 1756 O O . THR A 1 235 ? 4.371 10.82 -3.078 1 96.38 235 THR A O 1
ATOM 1759 N N . HIS A 1 236 ? 3.486 8.836 -3.576 1 90.56 236 HIS A N 1
ATOM 1760 C CA . HIS A 1 236 ? 2.232 9.523 -3.865 1 90.56 236 HIS A CA 1
ATOM 1761 C C . HIS A 1 236 ? 1.043 8.758 -3.291 1 90.56 236 HIS A C 1
ATOM 1763 O O . HIS A 1 236 ? 1.118 7.547 -3.084 1 90.56 236 HIS A O 1
ATOM 1769 N N . SER A 1 237 ? 0.06 9.508 -2.932 1 84 237 SER A N 1
ATOM 1770 C CA . SER A 1 237 ? -1.324 9.109 -2.707 1 84 237 SER A CA 1
ATOM 1771 C C . SER A 1 237 ? -1.405 7.902 -1.774 1 84 237 SER A C 1
ATOM 1773 O O . SER A 1 237 ? -0.877 7.938 -0.66 1 84 237 SER A O 1
ATOM 1775 N N . SER A 1 238 ? -1.967 6.785 -2.281 1 87.56 238 SER A N 1
ATOM 1776 C CA . SER A 1 238 ? -2.287 5.625 -1.457 1 87.56 238 SER A CA 1
ATOM 1777 C C . SER A 1 238 ? -1.022 4.934 -0.96 1 87.56 238 SER A C 1
ATOM 1779 O O . SER A 1 238 ? -1.026 4.312 0.104 1 87.56 238 SER A O 1
ATOM 1781 N N . PHE A 1 239 ? 0.051 5.137 -1.702 1 92.81 239 PHE A N 1
ATOM 1782 C CA . PHE A 1 239 ? 1.291 4.488 -1.288 1 92.81 239 PHE A CA 1
ATOM 1783 C C . PHE A 1 239 ? 1.815 5.102 0.005 1 92.81 239 PHE A C 1
ATOM 1785 O O . PHE A 1 239 ? 2.275 4.383 0.896 1 92.81 239 PHE A O 1
ATOM 1792 N N . ALA A 1 240 ? 1.692 6.422 0.083 1 93.75 240 ALA A N 1
ATOM 1793 C CA . ALA A 1 240 ? 2.107 7.086 1.313 1 93.75 240 ALA A CA 1
ATOM 1794 C C . ALA A 1 240 ? 1.242 6.652 2.492 1 93.75 240 ALA A C 1
ATOM 1796 O O . ALA A 1 240 ? 1.751 6.414 3.59 1 93.75 240 ALA A O 1
ATOM 1797 N N . ASP A 1 241 ? -0.015 6.543 2.264 1 90.5 241 ASP A N 1
ATOM 1798 C CA . ASP A 1 241 ? -0.946 6.145 3.314 1 90.5 241 ASP A CA 1
ATOM 1799 C C . ASP A 1 241 ? -0.641 4.73 3.812 1 90.5 241 ASP A C 1
ATOM 1801 O O . ASP A 1 241 ? -0.634 4.48 5.02 1 90.5 241 ASP A O 1
ATOM 1805 N N . LEU A 1 242 ? -0.404 3.926 2.895 1 93.5 242 LEU A N 1
ATOM 1806 C CA . LEU A 1 242 ? -0.174 2.527 3.244 1 93.5 242 LEU A CA 1
ATOM 1807 C C . LEU A 1 242 ? 1.143 2.365 3.996 1 93.5 242 LEU A C 1
ATOM 1809 O O . LEU A 1 242 ? 1.225 1.591 4.953 1 93.5 242 LEU A O 1
ATOM 1813 N N . LEU A 1 243 ? 2.162 3.049 3.523 1 95.62 243 LEU A N 1
ATOM 1814 C CA . LEU A 1 243 ? 3.432 3.006 4.238 1 95.62 243 LEU A CA 1
ATOM 1815 C C . LEU A 1 243 ? 3.273 3.539 5.66 1 95.62 243 LEU A C 1
ATOM 1817 O O . LEU A 1 243 ? 3.816 2.963 6.605 1 95.62 243 LEU A O 1
ATOM 1821 N N . ALA A 1 244 ? 2.523 4.656 5.75 1 93.38 244 ALA A N 1
ATOM 1822 C CA . ALA A 1 244 ? 2.277 5.234 7.066 1 93.38 244 ALA A CA 1
ATOM 1823 C C . ALA A 1 244 ? 1.541 4.246 7.969 1 93.38 244 ALA A C 1
ATOM 1825 O O . ALA A 1 244 ? 1.85 4.133 9.156 1 93.38 244 ALA A O 1
ATOM 1826 N N . ALA A 1 245 ? 0.599 3.586 7.445 1 91.81 245 ALA A N 1
ATOM 1827 C CA . ALA A 1 245 ? -0.188 2.613 8.203 1 91.81 245 ALA A CA 1
ATOM 1828 C C . ALA A 1 245 ? 0.669 1.424 8.625 1 91.81 245 ALA A C 1
ATOM 1830 O O . ALA A 1 245 ? 0.578 0.958 9.758 1 91.81 245 ALA A O 1
ATOM 1831 N N . ALA A 1 246 ? 1.45 0.887 7.68 1 93.12 246 ALA A N 1
ATOM 1832 C CA . ALA A 1 246 ? 2.334 -0.231 8 1 93.12 246 ALA A CA 1
ATOM 1833 C C . ALA A 1 246 ? 3.299 0.138 9.125 1 93.12 246 ALA A C 1
ATOM 1835 O O . ALA A 1 246 ? 3.537 -0.661 10.031 1 93.12 246 ALA A O 1
ATOM 1836 N N . LEU A 1 247 ? 3.846 1.333 9.062 1 92.62 247 LEU A N 1
ATOM 1837 C CA . LEU A 1 247 ? 4.738 1.806 10.117 1 92.62 247 LEU A CA 1
ATOM 1838 C C . LEU A 1 247 ? 4.008 1.893 11.453 1 92.62 247 LEU A C 1
ATOM 1840 O O . LEU A 1 247 ? 4.539 1.479 12.484 1 92.62 247 LEU A O 1
ATOM 1844 N N . ALA A 1 248 ? 2.816 2.441 11.414 1 90.06 248 ALA A N 1
ATOM 1845 C CA . ALA A 1 248 ? 2.014 2.572 12.633 1 90.06 248 ALA A CA 1
ATOM 1846 C C . ALA A 1 248 ? 1.781 1.211 13.281 1 90.06 248 ALA A C 1
ATOM 1848 O O . ALA A 1 248 ? 1.705 1.108 14.508 1 90.06 248 ALA A O 1
ATOM 1849 N N . GLY A 1 249 ? 1.668 0.183 12.477 1 89 249 GLY A N 1
ATOM 1850 C CA . GLY A 1 249 ? 1.464 -1.164 12.984 1 89 249 GLY A CA 1
ATOM 1851 C C . GLY A 1 249 ? 2.602 -1.649 13.859 1 89 249 GLY A C 1
ATOM 1852 O O . GLY A 1 249 ? 2.434 -2.59 14.641 1 89 249 GLY A O 1
ATOM 1853 N N . GLN A 1 250 ? 3.729 -1.023 13.75 1 89.38 250 GLN A N 1
ATOM 1854 C CA . GLN A 1 250 ? 4.898 -1.415 14.531 1 89.38 250 GLN A CA 1
ATOM 1855 C C . GLN A 1 250 ? 5.066 -0.521 15.758 1 89.38 250 GLN A C 1
ATOM 1857 O O . GLN A 1 250 ? 5.953 -0.75 16.578 1 89.38 250 GLN A O 1
ATOM 1862 N N . MET A 1 251 ? 4.281 0.472 15.789 1 86.5 251 MET A N 1
ATOM 1863 C CA . MET A 1 251 ? 4.43 1.47 16.844 1 86.5 251 MET A CA 1
ATOM 1864 C C . MET A 1 251 ? 3.441 1.217 17.984 1 86.5 251 MET A C 1
ATOM 1866 O O . MET A 1 251 ? 2.461 0.491 17.797 1 86.5 251 MET A O 1
ATOM 1870 N N . THR A 1 252 ? 3.838 1.833 19.078 1 78.88 252 THR A N 1
ATOM 1871 C CA . THR A 1 252 ? 2.867 1.771 20.172 1 78.88 252 THR A CA 1
ATOM 1872 C C . THR A 1 252 ? 1.576 2.486 19.781 1 78.88 252 THR A C 1
ATOM 1874 O O . THR A 1 252 ? 1.591 3.404 18.969 1 78.88 252 THR A O 1
ATOM 1877 N N . THR A 1 253 ? 0.489 1.996 20.234 1 65.88 253 THR A N 1
ATOM 1878 C CA . THR A 1 253 ? -0.829 2.43 19.781 1 65.88 253 THR A CA 1
ATOM 1879 C C . THR A 1 253 ? -1.133 3.84 20.281 1 65.88 253 THR A C 1
ATOM 1881 O O . THR A 1 253 ? -2.121 4.449 19.875 1 65.88 253 THR A O 1
ATOM 1884 N N . ASP A 1 254 ? -0.289 4.348 21.031 1 62.09 254 ASP A N 1
ATOM 1885 C CA . ASP A 1 254 ? -0.548 5.668 21.594 1 62.09 254 ASP A CA 1
ATOM 1886 C C . ASP A 1 254 ? 0.115 6.762 20.766 1 62.09 254 ASP A C 1
ATOM 1888 O O . ASP A 1 254 ? 0.173 7.918 21.172 1 62.09 254 ASP A O 1
ATOM 1892 N N . GLN A 1 255 ? 0.543 6.344 19.656 1 66.31 255 GLN A N 1
ATOM 1893 C CA . GLN A 1 255 ? 1.197 7.348 18.812 1 66.31 255 GLN A CA 1
ATOM 1894 C C . GLN A 1 255 ? 0.283 7.801 17.688 1 66.31 255 GLN A C 1
ATOM 1896 O O . GLN A 1 255 ? -0.244 6.973 16.938 1 66.31 255 GLN A O 1
ATOM 1901 N N . LEU A 1 256 ? 0.09 9.148 17.719 1 79.06 256 LEU A N 1
ATOM 1902 C CA . LEU A 1 256 ? -0.763 9.727 16.703 1 79.06 256 LEU A CA 1
ATOM 1903 C C . LEU A 1 256 ? 0.074 10.359 15.586 1 79.06 256 LEU A C 1
ATOM 1905 O O . LEU A 1 256 ? 1.126 10.938 15.852 1 79.06 256 LEU A O 1
ATOM 1909 N N . GLY A 1 257 ? -0.302 10.102 14.477 1 82.62 257 GLY A N 1
ATOM 1910 C CA . GLY A 1 257 ? 0.312 10.773 13.336 1 82.62 257 GLY A CA 1
ATOM 1911 C C . GLY A 1 257 ? -0.311 12.117 13.031 1 82.62 257 GLY A C 1
ATOM 1912 O O . GLY A 1 257 ? -1.451 12.383 13.414 1 82.62 257 GLY A O 1
ATOM 1913 N N . VAL A 1 258 ? 0.494 13.062 12.469 1 90.12 258 VAL A N 1
ATOM 1914 C CA . VAL A 1 258 ? -0.005 14.352 12.008 1 90.12 258 VAL A CA 1
ATOM 1915 C C . VAL A 1 258 ? 0.234 14.484 10.5 1 90.12 258 VAL A C 1
ATOM 1917 O O . VAL A 1 258 ? 1.292 14.094 10 1 90.12 258 VAL A O 1
ATOM 1920 N N . CYS A 1 259 ? -0.781 14.852 9.836 1 92.25 259 CYS A N 1
ATOM 1921 C CA . CYS A 1 259 ? -0.694 15.133 8.406 1 92.25 259 CYS A CA 1
ATOM 1922 C C . CYS A 1 259 ? -0.755 16.641 8.148 1 92.25 259 CYS A C 1
ATOM 1924 O O . CYS A 1 259 ? -1.731 17.297 8.508 1 92.25 259 CYS A O 1
ATOM 1926 N N . THR A 1 260 ? 0.266 17.188 7.562 1 93.12 260 THR A N 1
ATOM 1927 C CA . THR A 1 260 ? 0.312 18.594 7.238 1 93.12 260 THR A CA 1
ATOM 1928 C C . THR A 1 260 ? 0.218 18.812 5.73 1 93.12 260 THR A C 1
ATOM 1930 O O . THR A 1 260 ? 1.043 18.297 4.973 1 93.12 260 THR A O 1
ATOM 1933 N N . THR A 1 261 ? -0.803 19.547 5.359 1 91.31 261 THR A N 1
ATOM 1934 C CA . THR A 1 261 ? -0.975 19.891 3.955 1 91.31 261 THR A CA 1
ATOM 1935 C C . THR A 1 261 ? -0.435 21.281 3.674 1 91.31 261 THR A C 1
ATOM 1937 O O . THR A 1 261 ? -0.692 22.219 4.434 1 91.31 261 THR A O 1
ATOM 1940 N N . TYR A 1 262 ? 0.275 21.375 2.615 1 88.31 262 TYR A N 1
ATOM 1941 C CA . TYR A 1 262 ? 0.896 22.641 2.281 1 88.31 262 TYR A CA 1
ATOM 1942 C C . TYR A 1 262 ? 0.332 23.203 0.981 1 88.31 262 TYR A C 1
ATOM 1944 O O . TYR A 1 262 ? 0.095 22.453 0.029 1 88.31 262 TYR A O 1
ATOM 1952 N N . ASP A 1 263 ? 0.109 24.484 0.969 1 83.31 263 ASP A N 1
ATOM 1953 C CA . ASP A 1 263 ? -0.237 25.156 -0.281 1 83.31 263 ASP A CA 1
ATOM 1954 C C . ASP A 1 263 ? 1.018 25.562 -1.051 1 83.31 263 ASP A C 1
ATOM 1956 O O . ASP A 1 263 ? 2.137 25.359 -0.578 1 83.31 263 ASP A O 1
ATOM 1960 N N . PRO A 1 264 ? 0.901 26.141 -2.268 1 75.62 264 PRO A N 1
ATOM 1961 C CA . PRO A 1 264 ? 2.062 26.469 -3.094 1 75.62 264 PRO A CA 1
ATOM 1962 C C . PRO A 1 264 ? 2.967 27.516 -2.445 1 75.62 264 PRO A C 1
ATOM 1964 O O . PRO A 1 264 ? 4.16 27.578 -2.752 1 75.62 264 PRO A O 1
ATOM 1967 N N . ALA A 1 265 ? 2.404 28.328 -1.519 1 80.75 265 ALA A N 1
ATOM 1968 C CA . ALA A 1 265 ? 3.191 29.359 -0.847 1 80.75 265 ALA A CA 1
ATOM 1969 C C . ALA A 1 265 ? 3.893 28.797 0.387 1 80.75 265 ALA A C 1
ATOM 1971 O O . ALA A 1 265 ? 4.645 29.5 1.057 1 80.75 265 ALA A O 1
ATOM 1972 N N . GLY A 1 266 ? 3.592 27.531 0.696 1 83.25 266 GLY A N 1
ATOM 1973 C CA . GLY A 1 266 ? 4.246 26.891 1.819 1 83.25 266 GLY A CA 1
ATOM 1974 C C . GLY A 1 266 ? 3.473 27.016 3.119 1 83.25 266 GLY A C 1
ATOM 1975 O O . GLY A 1 266 ? 3.99 26.703 4.191 1 83.25 266 GLY A O 1
ATOM 1976 N N . ARG A 1 267 ? 2.234 27.609 3.078 1 87.69 267 ARG A N 1
ATOM 1977 C CA . ARG A 1 267 ? 1.431 27.703 4.293 1 87.69 267 ARG A CA 1
ATOM 1978 C C . ARG A 1 267 ? 0.917 26.328 4.719 1 87.69 267 ARG A C 1
ATOM 1980 O O . ARG A 1 267 ? 0.361 25.594 3.906 1 87.69 267 ARG A O 1
ATOM 1987 N N . PRO A 1 268 ? 1.065 26.016 5.973 1 93.38 268 PRO A N 1
ATOM 1988 C CA . PRO A 1 268 ? 0.713 24.672 6.426 1 93.38 268 PRO A CA 1
ATOM 1989 C C . PRO A 1 268 ? -0.708 24.594 6.977 1 93.38 268 PRO A C 1
ATOM 1991 O O . PRO A 1 268 ? -1.179 25.531 7.625 1 93.38 268 PRO A O 1
ATOM 1994 N N . LEU A 1 269 ? -1.362 23.578 6.676 1 93.94 269 LEU A N 1
ATOM 1995 C CA . LEU A 1 269 ? -2.59 23.125 7.316 1 93.94 269 LEU A CA 1
ATOM 1996 C C . LEU A 1 269 ? -2.344 21.844 8.117 1 93.94 269 LEU A C 1
ATOM 1998 O O . LEU A 1 269 ? -2.227 20.766 7.547 1 93.94 269 LEU A O 1
ATOM 2002 N N . PHE A 1 270 ? -2.285 22.016 9.445 1 94.44 270 PHE A N 1
ATOM 2003 C CA . PHE A 1 270 ? -2.006 20.875 10.312 1 94.44 270 PHE A CA 1
ATOM 2004 C C . PHE A 1 270 ? -3.283 20.109 10.625 1 94.44 270 PHE A C 1
ATOM 2006 O O . PHE A 1 270 ? -4.293 20.703 11.016 1 94.44 270 PHE A O 1
ATOM 2013 N N . GLY A 1 271 ? -3.193 18.797 10.414 1 91.06 271 GLY A N 1
ATOM 2014 C CA . GLY A 1 271 ? -4.418 18.094 10.742 1 91.06 271 GLY A CA 1
ATOM 2015 C C . GLY A 1 271 ? -4.25 16.578 10.742 1 91.06 271 GLY A C 1
ATOM 2016 O O . GLY A 1 271 ? -3.133 16.078 10.883 1 91.06 271 GLY A O 1
ATOM 2017 N N . HIS A 1 272 ? -5.41 15.984 10.867 1 77.31 272 HIS A N 1
ATOM 2018 C CA . HIS A 1 272 ? -5.547 14.531 10.852 1 77.31 272 HIS A CA 1
ATOM 2019 C C . HIS A 1 272 ? -5.836 14.016 9.445 1 77.31 272 HIS A C 1
ATOM 2021 O O . HIS A 1 272 ? -6.379 14.75 8.617 1 77.31 272 HIS A O 1
ATOM 2027 N N . ASP A 1 273 ? -5.289 12.938 9.125 1 78.19 273 ASP A N 1
ATOM 2028 C CA . ASP A 1 273 ? -5.715 12.203 7.941 1 78.19 273 ASP A CA 1
ATOM 2029 C C . ASP A 1 273 ? -6.383 10.883 8.32 1 78.19 273 ASP A C 1
ATOM 2031 O O . ASP A 1 273 ? -5.785 10.055 9.016 1 78.19 273 ASP A 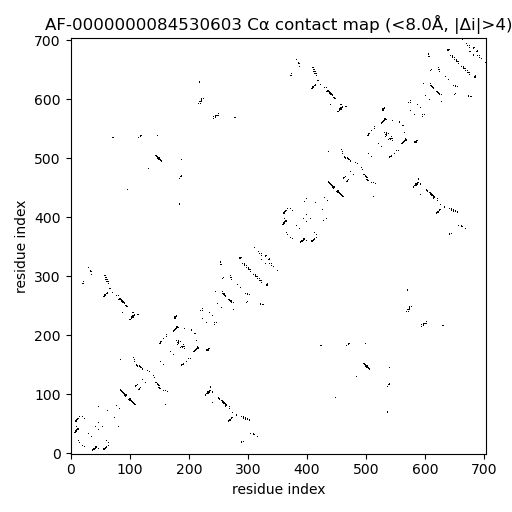O 1
ATOM 2035 N N . PRO A 1 274 ? -7.605 10.773 7.898 1 68.88 274 PRO A N 1
ATOM 2036 C CA . PRO A 1 274 ? -8.336 9.555 8.266 1 68.88 274 PRO A CA 1
ATOM 2037 C C . PRO A 1 274 ? -7.594 8.281 7.871 1 68.88 274 PRO A C 1
ATOM 2039 O O . PRO A 1 274 ? -7.789 7.23 8.484 1 68.88 274 PRO A O 1
ATOM 2042 N N . ALA A 1 275 ? -6.82 8.414 6.855 1 66.44 275 ALA A N 1
ATOM 2043 C CA . ALA A 1 275 ? -6.086 7.23 6.41 1 66.44 275 ALA A CA 1
ATOM 2044 C C . ALA A 1 275 ? -5.109 6.754 7.484 1 66.44 275 ALA A C 1
ATOM 2046 O O . ALA A 1 275 ? -4.684 5.598 7.473 1 66.44 275 ALA A O 1
ATOM 2047 N N . LEU A 1 276 ? -4.816 7.656 8.367 1 70.12 276 LEU A N 1
ATOM 2048 C CA . LEU A 1 276 ? -3.836 7.34 9.398 1 70.12 276 LEU A CA 1
ATOM 2049 C C . LEU A 1 276 ? -4.508 6.723 10.617 1 70.12 276 LEU A C 1
ATOM 2051 O O . LEU A 1 276 ? -3.832 6.254 11.539 1 70.12 276 LEU A O 1
ATOM 2055 N N . ASP A 1 277 ? -5.836 6.863 10.547 1 66.88 277 ASP A N 1
ATOM 2056 C CA . ASP A 1 277 ? -6.547 6.25 11.664 1 66.88 277 ASP A CA 1
ATOM 2057 C C . ASP A 1 277 ? -6.539 4.727 11.555 1 66.88 277 ASP A C 1
ATOM 2059 O O . ASP A 1 277 ? -7.203 4.156 10.688 1 66.88 277 ASP A O 1
ATOM 2063 N N . THR A 1 278 ? -5.715 4.125 12.25 1 60.53 278 THR A N 1
ATOM 2064 C CA . THR A 1 278 ? -5.496 2.689 12.133 1 60.53 278 THR A CA 1
ATOM 2065 C C . THR A 1 278 ? -6.441 1.917 13.047 1 60.53 278 THR A C 1
ATOM 2067 O O . THR A 1 278 ? -6.344 0.694 13.164 1 60.53 278 THR A O 1
ATOM 2070 N N . SER A 1 279 ? -7.309 2.707 13.734 1 58.44 279 SER A N 1
ATOM 2071 C CA . SER A 1 279 ? -8.219 2.004 14.625 1 58.44 279 SER A CA 1
ATOM 2072 C C . SER A 1 279 ? -9.492 1.572 13.898 1 58.44 279 SER A C 1
ATOM 2074 O O . SER A 1 279 ? -9.891 2.195 12.914 1 58.44 279 SER A O 1
ATOM 2076 N N . ALA A 1 280 ? -9.859 0.344 14.258 1 54.97 280 ALA A N 1
ATOM 2077 C CA . ALA A 1 280 ? -11.18 -0.056 13.789 1 54.97 280 ALA A CA 1
ATOM 2078 C C . ALA A 1 280 ? -12.227 1.01 14.117 1 54.97 280 ALA A C 1
ATOM 2080 O O . ALA A 1 280 ? -12.102 1.722 15.117 1 54.97 280 ALA A O 1
ATOM 2081 N N . PRO A 1 281 ? -13.023 1.316 13.008 1 54.19 281 PRO A N 1
ATOM 2082 C CA . PRO A 1 281 ? -14.047 2.295 13.375 1 54.19 281 PRO A CA 1
ATOM 2083 C C . PRO A 1 281 ? -14.625 2.051 14.766 1 54.19 281 PRO A C 1
ATOM 2085 O O . PRO A 1 281 ? -14.992 0.921 15.094 1 54.19 281 PRO A O 1
ATOM 2088 N N . ASP A 1 282 ? -14.109 2.902 15.695 1 54.75 282 ASP A N 1
ATOM 2089 C CA . ASP A 1 282 ? -14.68 2.754 17.031 1 54.75 282 ASP A CA 1
ATOM 2090 C C . ASP A 1 282 ? -16.203 2.92 17 1 54.75 282 ASP A C 1
ATOM 2092 O O . ASP A 1 282 ? -16.703 3.957 16.562 1 54.75 282 ASP A O 1
ATOM 2096 N N . ALA A 1 283 ? -16.703 1.802 17.156 1 61.84 283 ALA A N 1
ATOM 2097 C CA . ALA A 1 283 ? -18.172 1.783 17.156 1 61.84 283 ALA A CA 1
ATOM 2098 C C . ALA A 1 283 ? -18.719 2.639 18.281 1 61.84 283 ALA A C 1
ATOM 2100 O O . ALA A 1 283 ? -19.875 3.076 18.234 1 61.84 283 ALA A O 1
ATOM 2101 N N . ASP A 1 284 ? -17.859 3.133 19.281 1 75.44 284 ASP A N 1
ATOM 2102 C CA . ASP A 1 284 ? -18.344 3.932 20.406 1 75.44 284 ASP A CA 1
ATOM 2103 C C . ASP A 1 284 ? -18.141 5.422 20.141 1 75.44 284 ASP A C 1
ATOM 2105 O O . ASP A 1 284 ? -17 5.883 20.016 1 75.44 284 ASP A O 1
ATOM 2109 N N . PRO A 1 285 ? -19.172 6.184 20.094 1 79.12 285 PRO A N 1
ATOM 2110 C CA . PRO A 1 285 ? -19.094 7.609 19.766 1 79.12 285 PRO A CA 1
ATOM 2111 C C . PRO A 1 285 ? -18.25 8.398 20.766 1 79.12 285 PRO A C 1
ATOM 2113 O O . PRO A 1 285 ? -17.609 9.375 20.406 1 79.12 285 PRO A O 1
ATOM 2116 N N . GLU A 1 286 ? -18.312 7.965 22 1 82.75 286 GLU A N 1
ATOM 2117 C CA . GLU A 1 286 ? -17.531 8.672 23.016 1 82.75 286 GLU A CA 1
ATOM 2118 C C . GLU A 1 286 ? -16.047 8.445 22.812 1 82.75 286 GLU A C 1
ATOM 2120 O O . GLU A 1 286 ? -15.242 9.383 22.938 1 82.75 286 GLU A O 1
ATOM 2125 N N . ARG A 1 287 ? -15.734 7.355 22.531 1 81.81 287 ARG A N 1
ATOM 2126 C CA . ARG A 1 287 ? -14.336 7.051 22.266 1 81.81 287 ARG A CA 1
ATOM 2127 C C . ARG A 1 287 ? -13.844 7.77 21.016 1 81.81 287 ARG A C 1
ATOM 2129 O O . ARG A 1 287 ? -12.695 8.211 20.953 1 81.81 287 ARG A O 1
ATOM 2136 N N . TRP A 1 288 ? -14.727 7.867 20.094 1 83.5 288 TRP A N 1
ATOM 2137 C CA . TRP A 1 288 ? -14.383 8.609 18.875 1 83.5 288 TRP A CA 1
ATOM 2138 C C . TRP A 1 288 ? -14.125 10.078 19.203 1 83.5 288 TRP A C 1
ATOM 2140 O O . TRP A 1 288 ? -13.188 10.68 18.656 1 83.5 288 TRP A O 1
ATOM 2150 N N . ARG A 1 289 ? -14.93 10.578 20 1 88.38 289 ARG A N 1
ATOM 2151 C CA . ARG A 1 289 ? -14.773 11.977 20.391 1 88.38 289 ARG A CA 1
ATOM 2152 C C . ARG A 1 289 ? -13.43 12.195 21.094 1 88.38 289 ARG A C 1
ATOM 2154 O O . ARG A 1 289 ? -12.75 13.188 20.828 1 88.38 289 ARG A O 1
ATOM 2161 N N . VAL A 1 290 ? -13.039 11.297 21.906 1 90.06 290 VAL A N 1
ATOM 2162 C CA . VAL A 1 290 ? -11.773 11.375 22.609 1 90.06 290 VAL A CA 1
ATOM 2163 C C . VAL A 1 290 ? -10.609 11.297 21.625 1 90.06 290 VAL A C 1
ATOM 2165 O O . VAL A 1 290 ? -9.648 12.062 21.734 1 90.06 290 VAL A O 1
ATOM 2168 N N . ARG A 1 291 ? -10.727 10.469 20.719 1 86.75 291 ARG A N 1
ATOM 2169 C CA . ARG A 1 291 ? -9.68 10.312 19.703 1 86.75 291 ARG A CA 1
ATOM 2170 C C . ARG A 1 291 ? -9.547 11.562 18.859 1 86.75 291 ARG A C 1
ATOM 2172 O O . ARG A 1 291 ? -8.445 11.938 18.453 1 86.75 291 ARG A O 1
ATOM 2179 N N . ARG A 1 292 ? -10.68 12.148 18.594 1 89.81 292 ARG A N 1
ATOM 2180 C CA . ARG A 1 292 ? -10.656 13.383 17.812 1 89.81 292 ARG A CA 1
ATOM 2181 C C . ARG A 1 292 ? -9.938 14.492 18.578 1 89.81 292 ARG A C 1
ATOM 2183 O O . ARG A 1 292 ? -9.188 15.273 17.984 1 89.81 292 ARG A O 1
ATOM 2190 N N . LEU A 1 293 ? -10.18 14.523 19.844 1 93.69 293 LEU A N 1
ATOM 2191 C CA . LEU A 1 293 ? -9.477 15.5 20.672 1 93.69 293 LEU A CA 1
ATOM 2192 C C . LEU A 1 293 ? -7.969 15.242 20.641 1 93.69 293 LEU A C 1
ATOM 2194 O O . LEU A 1 293 ? -7.18 16.172 20.453 1 93.69 293 LEU A O 1
ATOM 2198 N N . ALA A 1 294 ? -7.617 14.023 20.828 1 91.94 294 ALA A N 1
ATOM 2199 C CA . ALA A 1 294 ? -6.203 13.656 20.812 1 91.94 294 ALA A CA 1
ATOM 2200 C C . ALA A 1 294 ? -5.539 14.062 19.5 1 91.94 294 ALA A C 1
ATOM 2202 O O . ALA A 1 294 ? -4.445 14.625 19.5 1 91.94 294 ALA A O 1
ATOM 2203 N N . SER A 1 295 ? -6.211 13.781 18.438 1 91.38 295 SER A N 1
ATOM 2204 C CA . SER A 1 295 ? -5.688 14.125 17.125 1 91.38 295 SER A CA 1
ATOM 2205 C C . SER A 1 295 ? -5.531 15.633 16.953 1 91.38 295 SER A C 1
ATOM 2207 O O . SER A 1 295 ? -4.559 16.094 16.359 1 91.38 295 SER A O 1
ATOM 2209 N N . THR A 1 296 ? -6.484 16.344 17.422 1 94.38 296 THR A N 1
ATOM 2210 C CA . THR A 1 296 ? -6.434 17.797 17.328 1 94.38 296 THR A CA 1
ATOM 2211 C C . THR A 1 296 ? -5.273 18.359 18.156 1 94.38 296 THR A C 1
ATOM 2213 O O . THR A 1 296 ? -4.59 19.281 17.719 1 94.38 296 THR A O 1
ATOM 2216 N N . LEU A 1 297 ? -5.055 17.781 19.312 1 95.5 297 LEU A N 1
ATOM 2217 C CA . LEU A 1 297 ? -3.932 18.188 20.141 1 95.5 297 LEU A CA 1
ATOM 2218 C C . LEU A 1 297 ? -2.604 17.859 19.469 1 95.5 297 LEU A C 1
ATOM 2220 O O . LEU A 1 297 ? -1.658 18.656 19.531 1 95.5 297 LEU A O 1
ATOM 2224 N N . ALA A 1 298 ? -2.547 16.75 18.859 1 92.5 298 ALA A N 1
ATOM 2225 C CA . ALA A 1 298 ? -1.337 16.375 18.125 1 92.5 298 ALA A CA 1
ATOM 2226 C C . ALA A 1 298 ? -1.056 17.344 16.984 1 92.5 298 ALA A C 1
ATOM 2228 O O . ALA A 1 298 ? 0.09 17.75 16.781 1 92.5 298 ALA A O 1
ATOM 2229 N N . ALA A 1 299 ? -2.1 17.688 16.297 1 94.44 299 ALA A N 1
ATOM 2230 C CA . ALA A 1 299 ? -1.958 18.703 15.25 1 94.44 299 ALA A CA 1
ATOM 2231 C C . ALA A 1 299 ? -1.52 20.047 15.836 1 94.44 299 ALA A C 1
ATOM 2233 O O . ALA A 1 299 ? -0.704 20.75 15.242 1 94.44 299 ALA A O 1
ATOM 2234 N N . GLY A 1 300 ? -2.066 20.344 16.938 1 96.12 300 GLY A N 1
ATOM 2235 C CA . GLY A 1 300 ? -1.659 21.547 17.656 1 96.12 300 GLY A CA 1
ATOM 2236 C C . GLY A 1 300 ? -0.192 21.547 18.047 1 96.12 300 GLY A C 1
ATOM 2237 O O . GLY A 1 300 ? 0.466 22.594 18.016 1 96.12 300 GLY A O 1
ATOM 2238 N N . ALA A 1 301 ? 0.288 20.438 18.438 1 93.94 301 ALA A N 1
ATOM 2239 C CA . ALA A 1 301 ? 1.705 20.312 18.766 1 93.94 301 ALA A CA 1
ATOM 2240 C C . ALA A 1 301 ? 2.582 20.672 17.562 1 93.94 301 ALA A C 1
ATOM 2242 O O . ALA A 1 301 ? 3.57 21.391 17.719 1 93.94 301 ALA A O 1
ATOM 2243 N N . ALA A 1 302 ? 2.219 20.203 16.453 1 92.06 302 ALA A N 1
ATOM 2244 C CA . ALA A 1 302 ? 2.955 20.531 15.227 1 92.06 302 ALA A CA 1
ATOM 2245 C C . ALA A 1 302 ? 2.877 22.016 14.914 1 92.06 302 ALA A C 1
ATOM 2247 O O . ALA A 1 302 ? 3.865 22.625 14.492 1 92.06 302 ALA A O 1
ATOM 2248 N N . LEU A 1 303 ? 1.704 22.562 15.109 1 95.06 303 LEU A N 1
ATOM 2249 C CA . LEU A 1 303 ? 1.514 24 14.922 1 95.06 303 LEU A CA 1
ATOM 2250 C C . LEU A 1 303 ? 2.412 24.797 15.859 1 95.06 303 LEU A C 1
ATOM 2252 O O . LEU A 1 303 ? 3.043 25.766 15.445 1 95.06 303 LEU A O 1
ATOM 2256 N N . ALA A 1 304 ? 2.488 24.359 17.094 1 95.44 304 ALA A N 1
ATOM 2257 C CA . ALA A 1 304 ? 3.336 25.031 18.078 1 95.44 304 ALA A CA 1
ATOM 2258 C C . ALA A 1 304 ? 4.797 25.031 17.641 1 95.44 304 ALA A C 1
ATOM 2260 O O . ALA A 1 304 ? 5.492 26.031 17.75 1 95.44 304 ALA A O 1
ATOM 2261 N N . GLU A 1 305 ? 5.18 23.906 17.188 1 90.25 305 GLU A N 1
ATOM 2262 C CA . GLU A 1 305 ? 6.547 23.812 16.688 1 90.25 305 GLU A CA 1
ATOM 2263 C C . GLU A 1 305 ? 6.777 24.75 15.516 1 90.25 305 GLU A C 1
ATOM 2265 O O . GLU A 1 305 ? 7.812 25.422 15.438 1 90.25 305 GLU A O 1
ATOM 2270 N N . HIS A 1 306 ? 5.848 24.812 14.641 1 90.38 306 HIS A N 1
ATOM 2271 C CA . HIS A 1 306 ? 5.91 25.719 13.492 1 90.38 306 HIS A CA 1
ATOM 2272 C C . HIS A 1 306 ? 6.008 27.172 13.945 1 90.38 306 HIS A C 1
ATOM 2274 O O . HIS A 1 306 ? 6.723 27.969 13.328 1 90.38 306 HIS A O 1
ATOM 2280 N N . LEU A 1 307 ? 5.332 27.5 15.016 1 92.5 307 LEU A N 1
ATOM 2281 C CA . LEU A 1 307 ? 5.301 28.859 15.531 1 92.5 307 LEU A CA 1
ATOM 2282 C C . LEU A 1 307 ? 6.449 29.094 16.516 1 92.5 307 LEU A C 1
ATOM 2284 O O . LEU A 1 307 ? 6.473 30.109 17.219 1 92.5 307 LEU A O 1
ATOM 2288 N N . ARG A 1 308 ? 7.355 28.172 16.641 1 91.69 308 ARG A N 1
ATOM 2289 C CA . ARG A 1 308 ? 8.562 28.25 17.469 1 91.69 308 ARG A CA 1
ATOM 2290 C C . ARG A 1 308 ? 8.211 28.328 18.953 1 91.69 308 ARG A C 1
ATOM 2292 O O . ARG A 1 308 ? 8.75 29.156 19.672 1 91.69 308 ARG A O 1
ATOM 2299 N N . LEU A 1 309 ? 7.312 27.484 19.312 1 94.12 309 LEU A N 1
ATOM 2300 C CA . LEU A 1 309 ? 6.918 27.312 20.719 1 94.12 309 LEU A CA 1
ATOM 2301 C C . LEU A 1 309 ? 7.152 25.859 21.156 1 94.12 309 LEU A C 1
ATOM 2303 O O . LEU A 1 309 ? 6.207 25.172 21.531 1 94.12 309 LEU A O 1
ATOM 2307 N N . PRO A 1 310 ? 8.383 25.484 21.281 1 92.12 310 PRO A N 1
ATOM 2308 C CA . PRO A 1 310 ? 8.703 24.078 21.531 1 92.12 310 PRO A CA 1
ATOM 2309 C C . PRO A 1 310 ? 8.133 23.562 22.844 1 92.12 310 PRO A C 1
ATOM 2311 O O . PRO A 1 310 ? 7.652 22.422 22.906 1 92.12 310 PRO A O 1
ATOM 2314 N N . PRO A 1 311 ? 8.133 24.344 23.906 1 94.38 311 PRO A N 1
ATOM 2315 C CA . PRO A 1 311 ? 7.543 23.828 25.141 1 94.38 311 PRO A CA 1
ATOM 2316 C C . PRO A 1 311 ? 6.062 23.484 24.984 1 94.38 311 PRO A C 1
ATOM 2318 O O . PRO A 1 311 ? 5.613 22.438 25.469 1 94.38 311 PRO A O 1
ATOM 2321 N N . ALA A 1 312 ? 5.355 24.344 24.312 1 95.94 312 ALA A N 1
ATOM 2322 C CA . ALA A 1 312 ? 3.943 24.062 24.062 1 95.94 312 ALA A CA 1
ATOM 2323 C C . ALA A 1 312 ? 3.764 22.797 23.234 1 95.94 312 ALA A C 1
ATOM 2325 O O . ALA A 1 312 ? 2.883 21.984 23.516 1 95.94 312 ALA A O 1
ATOM 2326 N N . GLY A 1 313 ? 4.582 22.625 22.219 1 95.19 313 GLY A N 1
ATOM 2327 C CA . GLY A 1 313 ? 4.52 21.453 21.359 1 95.19 313 GLY A CA 1
ATOM 2328 C C . GLY A 1 313 ? 4.727 20.156 22.125 1 95.19 313 GLY A C 1
ATOM 2329 O O . GLY A 1 313 ? 3.969 19.188 21.938 1 95.19 313 GLY A O 1
ATOM 2330 N N . ARG A 1 314 ? 5.695 20.141 22.953 1 93 314 ARG A N 1
ATOM 2331 C CA . ARG A 1 314 ? 5.992 18.953 23.75 1 93 314 ARG A CA 1
ATOM 2332 C C . ARG A 1 314 ? 4.84 18.609 24.688 1 93 314 ARG A C 1
ATOM 2334 O O . ARG A 1 314 ? 4.465 17.453 24.812 1 93 314 ARG A O 1
ATOM 2341 N N . ALA A 1 315 ? 4.336 19.672 25.312 1 95.69 315 ALA A N 1
ATOM 2342 C CA . ALA A 1 315 ? 3.234 19.469 26.25 1 95.69 315 ALA A CA 1
ATOM 2343 C C . ALA A 1 315 ? 2.006 18.906 25.547 1 95.69 315 ALA A C 1
ATOM 2345 O O . ALA A 1 315 ? 1.361 17.984 26.062 1 95.69 315 ALA A O 1
ATOM 2346 N N . LEU A 1 316 ? 1.722 19.438 24.453 1 96.12 316 LEU A N 1
ATOM 2347 C CA . LEU A 1 316 ? 0.543 19.016 23.703 1 96.12 316 LEU A CA 1
ATOM 2348 C C . LEU A 1 316 ? 0.699 17.594 23.203 1 96.12 316 LEU A C 1
ATOM 2350 O O . LEU A 1 316 ? -0.263 16.812 23.203 1 96.12 316 LEU A O 1
ATOM 2354 N N . ARG A 1 317 ? 1.851 17.234 22.75 1 91.62 317 ARG A N 1
ATOM 2355 C CA . ARG A 1 317 ? 2.102 15.859 22.312 1 91.62 317 ARG A CA 1
ATOM 2356 C C . ARG A 1 317 ? 1.898 14.875 23.453 1 91.62 317 ARG A C 1
ATOM 2358 O O . ARG A 1 317 ? 1.328 13.797 23.266 1 91.62 317 ARG A O 1
ATOM 2365 N N . ARG A 1 318 ? 2.395 15.242 24.547 1 91.69 318 ARG A N 1
ATOM 2366 C CA . ARG A 1 318 ? 2.225 14.391 25.719 1 91.69 318 ARG A CA 1
ATOM 2367 C C . ARG A 1 318 ? 0.749 14.219 26.062 1 91.69 318 ARG A C 1
ATOM 2369 O O . ARG A 1 318 ? 0.294 13.109 26.344 1 91.69 318 ARG A O 1
ATOM 2376 N N . ALA A 1 319 ? 0.061 15.328 26.109 1 94.62 319 ALA A N 1
ATOM 2377 C CA . ALA A 1 319 ? -1.365 15.281 26.422 1 94.62 319 ALA A CA 1
ATOM 2378 C C . ALA A 1 319 ? -2.111 14.398 25.422 1 94.62 319 ALA A C 1
ATOM 2380 O O . ALA A 1 319 ? -2.965 13.594 25.797 1 94.62 319 ALA A O 1
ATOM 2381 N N . ALA A 1 320 ? -1.827 14.547 24.156 1 92.19 320 ALA A N 1
ATOM 2382 C CA . ALA A 1 320 ? -2.457 13.742 23.109 1 92.19 320 ALA A CA 1
ATOM 2383 C C . ALA A 1 320 ? -2.189 12.258 23.328 1 92.19 320 ALA A C 1
ATOM 2385 O O . ALA A 1 320 ? -3.102 11.43 23.234 1 92.19 320 ALA A O 1
ATOM 2386 N N . ALA A 1 321 ? -0.993 11.922 23.641 1 88.06 321 ALA A N 1
ATOM 2387 C CA . ALA A 1 321 ? -0.596 10.531 23.859 1 88.06 321 ALA A CA 1
ATOM 2388 C C . ALA A 1 321 ? -1.357 9.922 25.031 1 88.06 321 ALA A C 1
ATOM 2390 O O . ALA A 1 321 ? -1.773 8.766 24.969 1 88.06 321 ALA A O 1
ATOM 2391 N N . GLU A 1 322 ? -1.529 10.68 26.031 1 90.44 322 GLU A N 1
ATOM 2392 C CA . GLU A 1 322 ? -2.234 10.195 27.219 1 90.44 322 GLU A CA 1
ATOM 2393 C C . GLU A 1 322 ? -3.688 9.867 26.891 1 90.44 322 GLU A C 1
ATOM 2395 O O . GLU A 1 322 ? -4.262 8.945 27.484 1 90.44 322 GLU A O 1
ATOM 2400 N N . LEU A 1 323 ? -4.242 10.531 26 1 91.31 323 LEU A N 1
ATOM 2401 C CA . LEU A 1 323 ? -5.652 10.344 25.656 1 91.31 323 LEU A CA 1
ATOM 2402 C C . LEU A 1 323 ? -5.859 9.039 24.891 1 91.31 323 LEU A C 1
ATOM 2404 O O . LEU A 1 323 ? -6.961 8.484 24.891 1 91.31 323 LEU A O 1
ATOM 2408 N N . VAL A 1 324 ? -4.852 8.539 24.203 1 84.44 324 VAL A N 1
ATOM 2409 C CA . VAL A 1 324 ? -5.051 7.375 23.344 1 84.44 324 VAL A CA 1
ATOM 2410 C C . VAL A 1 324 ? -4.262 6.188 23.891 1 84.44 324 VAL A C 1
ATOM 2412 O O . VAL A 1 324 ? -4.039 5.207 23.172 1 84.44 324 VAL A O 1
ATOM 2415 N N . ARG A 1 325 ? -3.928 6.305 25.109 1 81.75 325 ARG A N 1
ATOM 2416 C CA . ARG A 1 325 ? -3.234 5.184 25.734 1 81.75 325 ARG A CA 1
ATOM 2417 C C . ARG A 1 325 ? -4.117 3.941 25.766 1 81.75 325 ARG A C 1
ATOM 2419 O O . ARG A 1 325 ? -5.305 4.023 26.078 1 81.75 325 ARG A O 1
ATOM 2426 N N . ARG A 1 326 ? -3.617 2.838 25.312 1 66.75 326 ARG A N 1
ATOM 2427 C CA . ARG A 1 326 ? -4.371 1.588 25.266 1 66.75 326 ARG A CA 1
ATOM 2428 C C . ARG A 1 326 ? -4.824 1.165 26.656 1 66.75 326 ARG A C 1
ATOM 2430 O O . ARG A 1 326 ? -5.973 0.763 26.844 1 66.75 326 ARG A O 1
ATOM 2437 N N . ASP A 1 327 ? -3.812 1.21 27.453 1 65.44 327 ASP A N 1
ATOM 2438 C CA . ASP A 1 327 ? -4.141 0.791 28.812 1 65.44 327 ASP A CA 1
ATOM 2439 C C . ASP A 1 327 ? -4.355 1.998 29.734 1 65.44 327 ASP A C 1
ATOM 2441 O O . ASP A 1 327 ? -3.414 2.746 30 1 65.44 327 ASP A O 1
ATOM 2445 N N . GLY A 1 328 ? -5.699 2.182 29.969 1 67.69 328 GLY A N 1
ATOM 2446 C CA . GLY A 1 328 ? -5.977 3.191 30.984 1 67.69 328 GLY A CA 1
ATOM 2447 C C . GLY A 1 328 ? -6.359 4.535 30.391 1 67.69 328 GLY A C 1
ATOM 2448 O O . GLY A 1 328 ? -6.484 5.523 31.109 1 67.69 328 GLY A O 1
ATOM 2449 N N . GLY A 1 329 ? -6.457 4.613 29.156 1 73.38 329 GLY A N 1
ATOM 2450 C CA . GLY A 1 329 ? -6.895 5.879 28.594 1 73.38 329 GLY A CA 1
ATOM 2451 C C . GLY A 1 329 ? -8.336 6.219 28.938 1 73.38 329 GLY A C 1
ATOM 2452 O O . GLY A 1 329 ? -9.094 5.355 29.391 1 73.38 329 GLY A O 1
ATOM 2453 N N . PRO A 1 330 ? -8.516 7.586 28.891 1 82.75 330 PRO A N 1
ATOM 2454 C CA . PRO A 1 330 ? -9.875 8 29.219 1 82.75 330 PRO A CA 1
ATOM 2455 C C . PRO A 1 330 ? -10.922 7.391 28.297 1 82.75 330 PRO A C 1
ATOM 2457 O O . PRO A 1 330 ? -10.68 7.234 27.094 1 82.75 330 PRO A O 1
ATOM 2460 N N . ILE A 1 331 ? -11.977 6.992 28.859 1 76.75 331 ILE A N 1
ATOM 2461 C CA . ILE A 1 331 ? -13.047 6.344 28.109 1 76.75 331 ILE A CA 1
ATOM 2462 C C . ILE A 1 331 ? -14.18 7.34 27.844 1 76.75 331 ILE A C 1
ATOM 2464 O O . ILE A 1 331 ? -14.992 7.145 26.953 1 76.75 331 ILE A O 1
ATOM 2468 N N . GLY A 1 332 ? -14.219 8.398 28.656 1 87.81 332 GLY A N 1
ATOM 2469 C CA . GLY A 1 332 ? -15.266 9.391 28.484 1 87.81 332 GLY A CA 1
ATOM 2470 C C . GLY A 1 332 ? -14.734 10.789 28.25 1 87.81 332 GLY A C 1
ATOM 2471 O O . GLY A 1 332 ? -13.562 11.07 28.516 1 87.81 332 GLY A O 1
ATOM 2472 N N . TRP A 1 333 ? -15.656 11.578 27.734 1 92 333 TRP A N 1
ATOM 2473 C CA . TRP A 1 333 ? -15.297 12.922 27.312 1 92 333 TRP A CA 1
ATOM 2474 C C . TRP A 1 333 ? -14.766 13.75 28.484 1 92 333 TRP A C 1
ATOM 2476 O O . TRP A 1 333 ? -13.688 14.336 28.391 1 92 333 TRP A O 1
ATOM 2486 N N . ASP A 1 334 ? -15.523 13.734 29.562 1 92.94 334 ASP A N 1
ATOM 2487 C CA . ASP A 1 334 ? -15.125 14.531 30.719 1 92.94 334 ASP A CA 1
ATOM 2488 C C . ASP A 1 334 ? -13.781 14.07 31.281 1 92.94 334 ASP A C 1
ATOM 2490 O O . ASP A 1 334 ? -12.938 14.883 31.641 1 92.94 334 ASP A O 1
ATOM 2494 N N . GLN A 1 335 ? -13.648 12.844 31.312 1 94.44 335 GLN A N 1
ATOM 2495 C CA . GLN A 1 335 ? -12.383 12.266 31.766 1 94.44 335 GLN A CA 1
ATOM 2496 C C . GLN A 1 335 ? -11.242 12.648 30.828 1 94.44 335 GLN A C 1
ATOM 2498 O O . GLN A 1 335 ? -10.125 12.914 31.281 1 94.44 335 GLN A O 1
ATOM 2503 N N . ALA A 1 336 ? -11.508 12.641 29.578 1 95.25 336 ALA A N 1
ATOM 2504 C CA . ALA A 1 336 ? -10.492 12.961 28.578 1 95.25 336 ALA A CA 1
ATOM 2505 C C . ALA A 1 336 ? -10.008 14.398 28.734 1 95.25 336 ALA A C 1
ATOM 2507 O O . ALA A 1 336 ? -8.797 14.656 28.734 1 95.25 336 ALA A O 1
ATOM 2508 N N . VAL A 1 337 ? -10.938 15.305 28.906 1 95.81 337 VAL A N 1
ATOM 2509 C CA . VAL A 1 337 ? -10.586 16.719 29.031 1 95.81 337 VAL A CA 1
ATOM 2510 C C . VAL A 1 337 ? -9.789 16.938 30.312 1 95.81 337 VAL A C 1
ATOM 2512 O O . VAL A 1 337 ? -8.773 17.641 30.312 1 95.81 337 VAL A O 1
ATOM 2515 N N . THR A 1 338 ? -10.195 16.266 31.328 1 95.19 338 THR A N 1
ATOM 2516 C CA . THR A 1 338 ? -9.5 16.375 32.625 1 95.19 338 THR A CA 1
ATOM 2517 C C . THR A 1 338 ? -8.094 15.805 32.5 1 95.19 338 THR A C 1
ATOM 2519 O O . THR A 1 338 ? -7.137 16.391 33.031 1 95.19 338 THR A O 1
ATOM 2522 N N . THR A 1 339 ? -8.023 14.711 31.938 1 94.62 339 THR A N 1
ATOM 2523 C CA . THR A 1 339 ? -6.738 14.055 31.75 1 94.62 339 THR A CA 1
ATOM 2524 C C . THR A 1 339 ? -5.781 14.953 30.969 1 94.62 339 THR A C 1
ATOM 2526 O O . THR A 1 339 ? -4.617 15.102 31.344 1 94.62 339 THR A O 1
ATOM 2529 N N . ALA A 1 340 ? -6.281 15.531 29.922 1 96 340 ALA A N 1
ATOM 2530 C CA . ALA A 1 340 ? -5.457 16.422 29.094 1 96 340 ALA A CA 1
ATOM 2531 C C . ALA A 1 340 ? -5.008 17.641 29.906 1 96 340 ALA A C 1
ATOM 2533 O O . ALA A 1 340 ? -3.838 18.031 29.844 1 96 340 ALA A O 1
ATOM 2534 N N . ARG A 1 341 ? -5.887 18.234 30.688 1 95.56 341 ARG A N 1
ATOM 2535 C CA . ARG A 1 341 ? -5.57 19.391 31.516 1 95.56 341 ARG A CA 1
ATOM 2536 C C . ARG A 1 341 ? -4.477 19.078 32.531 1 95.56 341 ARG A C 1
ATOM 2538 O O . ARG A 1 341 ? -3.557 19.859 32.719 1 95.56 341 ARG A O 1
ATOM 2545 N N . LYS A 1 342 ? -4.637 17.922 33.094 1 94.31 342 LYS A N 1
ATOM 2546 C CA . LYS A 1 342 ? -3.658 17.5 34.094 1 94.31 342 LYS A CA 1
ATOM 2547 C C . LYS A 1 342 ? -2.285 17.297 33.469 1 94.31 342 LYS A C 1
ATOM 2549 O O . LYS A 1 342 ? -1.264 17.641 34.062 1 94.31 342 LYS A O 1
ATOM 2554 N N . SER A 1 343 ? -2.273 16.688 32.344 1 93.25 343 SER A N 1
ATOM 2555 C CA . SER A 1 343 ? -1.024 16.438 31.625 1 93.25 343 SER A CA 1
ATOM 2556 C C . SER A 1 343 ? -0.304 17.734 31.297 1 93.25 343 SER A C 1
ATOM 2558 O O . SER A 1 343 ? 0.925 17.812 31.359 1 93.25 343 SER A O 1
ATOM 2560 N N . LEU A 1 344 ? -1.072 18.734 30.922 1 94.38 344 LEU A N 1
ATOM 2561 C CA . LEU A 1 344 ? -0.502 20.016 30.516 1 94.38 344 LEU A CA 1
ATOM 2562 C C . LEU A 1 344 ? 0.048 20.766 31.703 1 94.38 344 LEU A C 1
ATOM 2564 O O . LEU A 1 344 ? 0.97 21.578 31.562 1 94.38 344 LEU A O 1
ATOM 2568 N N . ARG A 1 345 ? -0.506 20.562 32.938 1 86.5 345 ARG A N 1
ATOM 2569 C CA . ARG A 1 345 ? -0.063 21.234 34.125 1 86.5 345 ARG A CA 1
ATOM 2570 C C . ARG A 1 345 ? 1.207 20.594 34.688 1 86.5 345 ARG A C 1
ATOM 2572 O O . ARG A 1 345 ? 1.98 21.25 35.406 1 86.5 345 ARG A O 1
ATOM 2579 N N . ALA A 1 346 ? 1.322 19.234 34.688 1 73.56 346 ALA A N 1
ATOM 2580 C CA . ALA A 1 346 ? 2.482 18.531 35.219 1 73.56 346 ALA A CA 1
ATOM 2581 C C . ALA A 1 346 ? 3.781 19.109 34.688 1 73.56 346 ALA A C 1
ATOM 2583 O O . ALA A 1 346 ? 4.824 19.062 35.344 1 73.56 346 ALA A O 1
ATOM 2584 N N . GLU A 1 347 ? 3.971 19.375 33.531 1 60.22 347 GLU A N 1
ATOM 2585 C CA . GLU A 1 347 ? 5.215 19.984 33.062 1 60.22 347 GLU A CA 1
ATOM 2586 C C . GLU A 1 347 ? 5.223 21.484 33.344 1 60.22 347 GLU A C 1
ATOM 2588 O O . GLU A 1 347 ? 4.383 22.219 32.812 1 60.22 347 GLU A O 1
ATOM 2593 N N . GLY A 1 348 ? 5.309 21.922 34.594 1 47.62 348 GLY A N 1
ATOM 2594 C CA . GLY A 1 348 ? 5.508 23.297 35 1 47.62 348 GLY A CA 1
ATOM 2595 C C . GLY A 1 348 ? 6.09 24.172 33.906 1 47.62 348 GLY A C 1
ATOM 2596 O O . GLY A 1 348 ? 6.676 23.656 32.938 1 47.62 348 GLY A O 1
ATOM 2597 N N . PRO A 1 349 ? 5.543 25.484 33.781 1 45.06 349 PRO A N 1
ATOM 2598 C CA . PRO A 1 349 ? 6.199 26.422 32.875 1 45.06 349 PRO A CA 1
ATOM 2599 C C . PRO A 1 349 ? 7.719 26.25 32.844 1 45.06 349 PRO A C 1
ATOM 2601 O O . PRO A 1 349 ? 8.312 25.812 33.812 1 45.06 349 PRO A O 1
ATOM 2604 N N . ALA A 1 350 ? 8.344 25.875 31.672 1 39 350 ALA A N 1
ATOM 2605 C CA . ALA A 1 350 ? 9.789 26.047 31.703 1 39 350 ALA A CA 1
ATOM 2606 C C . ALA A 1 350 ? 10.195 27.219 32.594 1 39 350 ALA A C 1
ATOM 2608 O O . ALA A 1 350 ? 9.672 28.328 32.438 1 39 350 ALA A O 1
ATOM 2609 N N . ARG A 1 351 ? 10.641 27.078 33.812 1 35 351 ARG A N 1
ATOM 2610 C CA . ARG A 1 351 ? 11.398 28.156 34.438 1 35 351 ARG A CA 1
ATOM 2611 C C . ARG A 1 351 ? 12.234 28.906 33.406 1 35 351 ARG A C 1
ATOM 2613 O O . ARG A 1 351 ? 13.023 28.297 32.688 1 35 351 ARG A O 1
ATOM 2620 N N . SER A 1 352 ? 11.844 30.109 32.906 1 27.59 352 SER A N 1
ATOM 2621 C CA . SER A 1 352 ? 12.828 31.047 32.375 1 27.59 352 SER A CA 1
ATOM 2622 C C . SER A 1 352 ? 14.094 31.062 33.219 1 27.59 352 SER A C 1
ATOM 2624 O O . SER A 1 352 ? 14.016 31.047 34.469 1 27.59 352 SER A O 1
ATOM 2626 N N . MET B 1 1 ? -2.865 -43.375 -28.484 1 31.41 1 MET B N 1
ATOM 2627 C CA . MET B 1 1 ? -2.012 -42.344 -27.906 1 31.41 1 MET B CA 1
ATOM 2628 C C . MET B 1 1 ? -1.679 -42.688 -26.453 1 31.41 1 MET B C 1
ATOM 2630 O O . MET B 1 1 ? -2.58 -42.844 -25.625 1 31.41 1 MET B O 1
ATOM 2634 N N . THR B 1 2 ? -0.706 -43.312 -26.141 1 36.66 2 THR B N 1
ATOM 2635 C CA . THR B 1 2 ? -0.371 -43.781 -24.797 1 36.66 2 THR B CA 1
ATOM 2636 C C . THR B 1 2 ? -0.455 -42.625 -23.797 1 36.66 2 THR B C 1
ATOM 2638 O O . THR B 1 2 ? 0.201 -41.594 -23.984 1 36.66 2 THR B O 1
ATOM 2641 N N . VAL B 1 3 ? -1.587 -42.344 -23.219 1 44.88 3 VAL B N 1
ATOM 2642 C CA . VAL B 1 3 ? -1.89 -41.312 -22.219 1 44.88 3 VAL B CA 1
ATOM 2643 C C . VAL B 1 3 ? -0.74 -41.219 -21.219 1 44.88 3 VAL B C 1
ATOM 2645 O O . VAL B 1 3 ? -0.382 -42.219 -20.578 1 44.88 3 VAL B O 1
ATOM 2648 N N . SER B 1 4 ? 0.188 -40.438 -21.453 1 55.53 4 SER B N 1
ATOM 2649 C CA . SER B 1 4 ? 1.313 -40.25 -20.547 1 55.53 4 SER B CA 1
ATOM 2650 C C . SER B 1 4 ? 0.849 -40.219 -19.094 1 55.53 4 SER B C 1
ATOM 2652 O O . SER B 1 4 ? -0.206 -39.688 -18.781 1 55.53 4 SER B O 1
ATOM 2654 N N . GLN B 1 5 ? 1.239 -41.156 -18.266 1 76.19 5 GLN B N 1
ATOM 2655 C CA . GLN B 1 5 ? 0.948 -41.438 -16.859 1 76.19 5 GLN B CA 1
ATOM 2656 C C . GLN B 1 5 ? 1.269 -40.219 -15.984 1 76.19 5 GLN B C 1
ATOM 2658 O O . GLN B 1 5 ? 0.759 -40.125 -14.867 1 76.19 5 GLN B O 1
ATOM 2663 N N . TYR B 1 6 ? 1.924 -39.219 -16.562 1 83.31 6 TYR B N 1
ATOM 2664 C CA . TYR B 1 6 ? 2.297 -38.062 -15.734 1 83.31 6 TYR B CA 1
ATOM 2665 C C . TYR B 1 6 ? 1.536 -36.812 -16.156 1 83.31 6 TYR B C 1
ATOM 2667 O O . TYR B 1 6 ? 1.175 -36.656 -17.328 1 83.31 6 TYR B O 1
ATOM 2675 N N . PRO B 1 7 ? 1.276 -35.938 -15.227 1 88.12 7 PRO B N 1
ATOM 2676 C CA . PRO B 1 7 ? 0.579 -34.688 -15.555 1 88.12 7 PRO B CA 1
ATOM 2677 C C . PRO B 1 7 ? 1.356 -33.812 -16.531 1 88.12 7 PRO B C 1
ATOM 2679 O O . PRO B 1 7 ? 2.588 -33.75 -16.484 1 88.12 7 PRO B O 1
ATOM 2682 N N . ASP B 1 8 ? 0.626 -33.188 -17.422 1 91.31 8 ASP B N 1
ATOM 2683 C CA . ASP B 1 8 ? 1.216 -32.219 -18.359 1 91.31 8 ASP B CA 1
ATOM 2684 C C . ASP B 1 8 ? 1.381 -30.859 -17.719 1 91.31 8 ASP B C 1
ATOM 2686 O O . ASP B 1 8 ? 0.403 -30.25 -17.266 1 91.31 8 ASP B O 1
ATOM 2690 N N . VAL B 1 9 ? 2.643 -30.344 -17.609 1 91.62 9 VAL B N 1
ATOM 2691 C CA . VAL B 1 9 ? 2.932 -29.062 -16.969 1 91.62 9 VAL B CA 1
ATOM 2692 C C . VAL B 1 9 ? 3.656 -28.141 -17.953 1 91.62 9 VAL B C 1
ATOM 2694 O O . VAL B 1 9 ? 4.719 -28.5 -18.469 1 91.62 9 VAL B O 1
ATOM 2697 N N . ALA B 1 10 ? 3.078 -27.016 -18.25 1 91.31 10 ALA B N 1
ATOM 2698 C CA . ALA B 1 10 ? 3.742 -26.016 -19.078 1 91.31 10 ALA B CA 1
ATOM 2699 C C . ALA B 1 10 ? 4.734 -25.203 -18.266 1 91.31 10 ALA B C 1
ATOM 2701 O O . ALA B 1 10 ? 4.391 -24.688 -17.188 1 91.31 10 ALA B O 1
ATOM 2702 N N . VAL B 1 11 ? 5.957 -25.094 -18.766 1 91.94 11 VAL B N 1
ATOM 2703 C CA . VAL B 1 11 ? 6.988 -24.312 -18.094 1 91.94 11 VAL B CA 1
ATOM 2704 C C . VAL B 1 11 ? 7.406 -23.141 -18.984 1 91.94 11 VAL B C 1
ATOM 2706 O O . VAL B 1 11 ? 7.895 -23.344 -20.094 1 91.94 11 VAL B O 1
ATOM 2709 N N . ARG B 1 12 ? 7.223 -21.938 -18.453 1 89.69 12 ARG B N 1
ATOM 2710 C CA . ARG B 1 12 ? 7.648 -20.766 -19.203 1 89.69 12 ARG B CA 1
ATOM 2711 C C . ARG B 1 12 ? 9.172 -20.672 -19.25 1 89.69 12 ARG B C 1
ATOM 2713 O O . ARG B 1 12 ? 9.828 -20.781 -18.219 1 89.69 12 ARG B O 1
ATOM 2720 N N . SER B 1 13 ? 9.633 -20.359 -20.406 1 88.62 13 SER B N 1
ATOM 2721 C CA . SER B 1 13 ? 11.07 -20.141 -20.531 1 88.62 13 SER B CA 1
ATOM 2722 C C . SER B 1 13 ? 11.5 -18.875 -19.797 1 88.62 13 SER B C 1
ATOM 2724 O O . SER B 1 13 ? 10.852 -17.844 -19.906 1 88.62 13 SER B O 1
ATOM 2726 N N . ASP B 1 14 ? 12.648 -19.016 -19.062 1 89.12 14 ASP B N 1
ATOM 2727 C CA . ASP B 1 14 ? 13.062 -17.891 -18.219 1 89.12 14 ASP B CA 1
ATOM 2728 C C . ASP B 1 14 ? 14.141 -17.062 -18.922 1 89.12 14 ASP B C 1
ATOM 2730 O O . ASP B 1 14 ? 14.539 -16 -18.422 1 89.12 14 ASP B O 1
ATOM 2734 N N . SER B 1 15 ? 14.609 -17.531 -19.984 1 86.31 15 SER B N 1
ATOM 2735 C CA . SER B 1 15 ? 15.648 -16.812 -20.719 1 86.31 15 SER B CA 1
ATOM 2736 C C . SER B 1 15 ? 15.789 -17.344 -22.141 1 86.31 15 SER B C 1
ATOM 2738 O O . SER B 1 15 ? 15.672 -18.562 -22.359 1 86.31 15 SER B O 1
ATOM 2740 N N . PRO B 1 16 ? 15.969 -16.406 -22.984 1 80.25 16 PRO B N 1
ATOM 2741 C CA . PRO B 1 16 ? 16.312 -16.906 -24.312 1 80.25 16 PRO B CA 1
ATOM 2742 C C . PRO B 1 16 ? 17.734 -17.469 -24.375 1 80.25 16 PRO B C 1
ATOM 2744 O O . PRO B 1 16 ? 18.094 -18.141 -25.359 1 80.25 16 PRO B O 1
ATOM 2747 N N . ARG B 1 17 ? 18.594 -17.203 -23.453 1 83.56 17 ARG B N 1
ATOM 2748 C CA . ARG B 1 17 ? 19.953 -17.688 -23.375 1 83.56 17 ARG B CA 1
ATOM 2749 C C . ARG B 1 17 ? 20.062 -18.906 -22.469 1 83.56 17 ARG B C 1
ATOM 2751 O O . ARG B 1 17 ? 19.969 -18.797 -21.25 1 83.56 17 ARG B O 1
ATOM 2758 N N . PRO B 1 18 ? 20.328 -19.953 -23.078 1 82.19 18 PRO B N 1
ATOM 2759 C CA . PRO B 1 18 ? 20.344 -21.188 -22.312 1 82.19 18 PRO B CA 1
ATOM 2760 C C . PRO B 1 18 ? 21.297 -21.125 -21.109 1 82.19 18 PRO B C 1
ATOM 2762 O O . PRO B 1 18 ? 21.016 -21.719 -20.062 1 82.19 18 PRO B O 1
ATOM 2765 N N . GLU B 1 19 ? 22.391 -20.422 -21.219 1 85.69 19 GLU B N 1
ATOM 2766 C CA . GLU B 1 19 ? 23.406 -20.359 -20.156 1 85.69 19 GLU B CA 1
ATOM 2767 C C . GLU B 1 19 ? 22.891 -19.578 -18.953 1 85.69 19 GLU B C 1
ATOM 2769 O O . GLU B 1 19 ? 23.391 -19.75 -17.844 1 85.69 19 GLU B O 1
ATOM 2774 N N . ALA B 1 20 ? 21.953 -18.797 -19.203 1 87.88 20 ALA B N 1
ATOM 2775 C CA . ALA B 1 20 ? 21.422 -17.969 -18.125 1 87.88 20 ALA B CA 1
ATOM 2776 C C . ALA B 1 20 ? 20.203 -18.609 -17.484 1 87.88 20 ALA B C 1
ATOM 2778 O O . ALA B 1 20 ? 19.734 -18.172 -16.422 1 87.88 20 ALA B O 1
ATOM 2779 N N . SER B 1 21 ? 19.75 -19.656 -18.094 1 92.69 21 SER B N 1
ATOM 2780 C CA . SER B 1 21 ? 18.531 -20.297 -17.609 1 92.69 21 SER B CA 1
ATOM 2781 C C . SER B 1 21 ? 18.797 -21.141 -16.375 1 92.69 21 SER B C 1
ATOM 2783 O O . SER B 1 21 ? 19.812 -21.828 -16.281 1 92.69 21 SER B O 1
ATOM 2785 N N . VAL B 1 22 ? 17.859 -21.141 -15.453 1 95.12 22 VAL B N 1
ATOM 2786 C CA . VAL B 1 22 ? 17.953 -21.984 -14.266 1 95.12 22 VAL B CA 1
ATOM 2787 C C . VAL B 1 22 ? 17.109 -23.25 -14.461 1 95.12 22 VAL B C 1
ATOM 2789 O O . VAL B 1 22 ? 17.109 -24.141 -13.602 1 95.12 22 VAL B O 1
ATOM 2792 N N . LEU B 1 23 ? 16.406 -23.406 -15.57 1 95.38 23 LEU B N 1
ATOM 2793 C CA . LEU B 1 23 ? 15.375 -24.406 -15.766 1 95.38 23 LEU B CA 1
ATOM 2794 C C . LEU B 1 23 ? 15.977 -25.812 -15.812 1 95.38 23 LEU B C 1
ATOM 2796 O O . LEU B 1 23 ? 15.445 -26.734 -15.203 1 95.38 23 LEU B O 1
ATOM 2800 N N . PRO B 1 24 ? 17.078 -25.984 -16.5 1 95.62 24 PRO B N 1
ATOM 2801 C CA . PRO B 1 24 ? 17.609 -27.344 -16.531 1 95.62 24 PRO B CA 1
ATOM 2802 C C . PRO B 1 24 ? 17.922 -27.891 -15.141 1 95.62 24 PRO B C 1
ATOM 2804 O O . PRO B 1 24 ? 17.516 -29 -14.812 1 95.62 24 PRO B O 1
ATOM 2807 N N . ALA B 1 25 ? 18.562 -27.094 -14.336 1 96.5 25 ALA B N 1
ATOM 2808 C CA . ALA B 1 25 ? 18.859 -27.5 -12.969 1 96.5 25 ALA B CA 1
ATOM 2809 C C . ALA B 1 25 ? 17.578 -27.625 -12.141 1 96.5 25 ALA B C 1
ATOM 2811 O O . ALA B 1 25 ? 17.422 -28.578 -11.367 1 96.5 25 ALA B O 1
ATOM 2812 N N . ALA B 1 26 ? 16.688 -26.672 -12.273 1 97.38 26 ALA B N 1
ATOM 2813 C CA . ALA B 1 26 ? 15.453 -26.672 -11.5 1 97.38 26 ALA B CA 1
ATOM 2814 C C . ALA B 1 26 ? 14.625 -27.922 -11.781 1 97.38 26 ALA B C 1
ATOM 2816 O O . ALA B 1 26 ? 14.133 -28.562 -10.859 1 97.38 26 ALA B O 1
ATOM 2817 N N . LEU B 1 27 ? 14.469 -28.281 -13.07 1 97 27 LEU B N 1
ATOM 2818 C CA . LEU B 1 27 ? 13.648 -29.422 -13.445 1 97 27 LEU B CA 1
ATOM 2819 C C . LEU B 1 27 ? 14.266 -30.719 -12.945 1 97 27 LEU B C 1
ATOM 2821 O O . LEU B 1 27 ? 13.547 -31.625 -12.516 1 97 27 LEU B O 1
ATOM 2825 N N . GLU B 1 28 ? 15.531 -30.812 -13.016 1 96.75 28 GLU B N 1
ATOM 2826 C CA . GLU B 1 28 ? 16.219 -31.969 -12.445 1 96.75 28 GLU B CA 1
ATOM 2827 C C . GLU B 1 28 ? 15.945 -32.094 -10.945 1 96.75 28 GLU B C 1
ATOM 2829 O O . GLU B 1 28 ? 15.695 -33.188 -10.445 1 96.75 28 GLU B O 1
ATOM 2834 N N . LEU B 1 29 ? 16.062 -30.984 -10.258 1 97.56 29 LEU B N 1
ATOM 2835 C CA . LEU B 1 29 ? 15.844 -30.984 -8.82 1 97.56 29 LEU B CA 1
ATOM 2836 C C . LEU B 1 29 ? 14.391 -31.312 -8.492 1 97.56 29 LEU B C 1
ATOM 2838 O O . LEU B 1 29 ? 14.109 -32 -7.52 1 97.56 29 LEU B O 1
ATOM 2842 N N . LEU B 1 30 ? 13.477 -30.781 -9.289 1 97.81 30 LEU B N 1
ATOM 2843 C CA . LEU B 1 30 ? 12.062 -31.094 -9.094 1 97.81 30 LEU B CA 1
ATOM 2844 C C . LEU B 1 30 ? 11.828 -32.594 -9.227 1 97.81 30 LEU B C 1
ATOM 2846 O O . LEU B 1 30 ? 11.156 -33.219 -8.391 1 97.81 30 LEU B O 1
ATOM 2850 N N . GLU B 1 31 ? 12.406 -33.219 -10.188 1 96.81 31 GLU B N 1
ATOM 2851 C CA . GLU B 1 31 ? 12.25 -34.656 -10.414 1 96.81 31 GLU B CA 1
ATOM 2852 C C . GLU B 1 31 ? 12.922 -35.469 -9.305 1 96.81 31 GLU B C 1
ATOM 2854 O O . GLU B 1 31 ? 12.375 -36.469 -8.852 1 96.81 31 GLU B O 1
ATOM 2859 N N . SER B 1 32 ? 14.031 -35 -8.898 1 96.25 32 SER B N 1
ATOM 2860 C CA . SER B 1 32 ? 14.75 -35.688 -7.824 1 96.25 32 SER B CA 1
ATOM 2861 C C . SER B 1 32 ? 13.938 -35.656 -6.531 1 96.25 32 SER B C 1
ATOM 2863 O O . SER B 1 32 ? 14.094 -36.562 -5.688 1 96.25 32 SER B O 1
ATOM 2865 N N . ALA B 1 33 ? 13.125 -34.656 -6.355 1 96.88 33 ALA B N 1
ATOM 2866 C CA . ALA B 1 33 ? 12.297 -34.531 -5.16 1 96.88 33 ALA B CA 1
ATOM 2867 C C . ALA B 1 33 ? 11.055 -35.438 -5.262 1 96.88 33 ALA B C 1
ATOM 2869 O O . ALA B 1 33 ? 10.297 -35.562 -4.301 1 96.88 33 ALA B O 1
ATOM 2870 N N . GLY B 1 34 ? 10.852 -36.031 -6.469 1 95.06 34 GLY B N 1
ATOM 2871 C CA . GLY B 1 34 ? 9.703 -36.906 -6.652 1 95.06 34 GLY B CA 1
ATOM 2872 C C . GLY B 1 34 ? 8.578 -36.25 -7.445 1 95.06 34 GLY B C 1
ATOM 2873 O O . GLY B 1 34 ? 7.488 -36.812 -7.555 1 95.06 34 GLY B O 1
ATOM 2874 N N . LEU B 1 35 ? 8.82 -35.031 -7.961 1 96 35 LEU B N 1
ATOM 2875 C CA . LEU B 1 35 ? 7.844 -34.375 -8.805 1 96 35 LEU B CA 1
ATOM 2876 C C . LEU B 1 35 ? 8.117 -34.656 -10.281 1 96 35 LEU B C 1
ATOM 2878 O O . LEU B 1 35 ? 8.844 -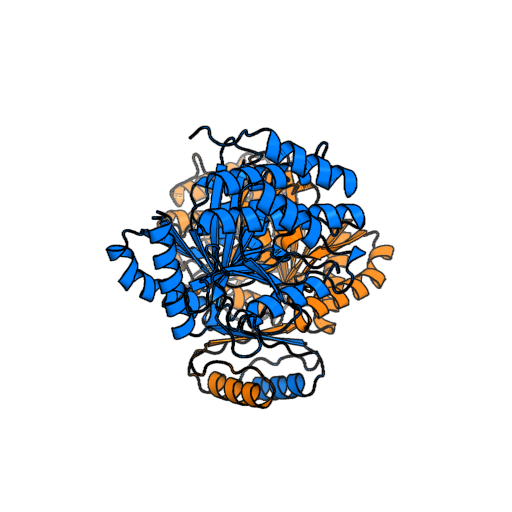33.906 -10.938 1 96 35 LEU B O 1
ATOM 2882 N N . THR B 1 36 ? 7.477 -35.719 -10.742 1 92.25 36 THR B N 1
ATOM 2883 C CA . THR B 1 36 ? 7.641 -36.094 -12.148 1 92.25 36 THR B CA 1
ATOM 2884 C C . THR B 1 36 ? 6.438 -35.656 -12.969 1 92.25 36 THR B C 1
ATOM 2886 O O . THR B 1 36 ? 5.293 -35.875 -12.586 1 92.25 36 THR B O 1
ATOM 2889 N N . ALA B 1 37 ? 6.734 -34.969 -14.031 1 94.19 37 ALA B N 1
ATOM 2890 C CA . ALA B 1 37 ? 5.699 -34.438 -14.93 1 94.19 37 ALA B CA 1
ATOM 2891 C C . ALA B 1 37 ? 6.191 -34.438 -16.375 1 94.19 37 ALA B C 1
ATOM 2893 O O . ALA B 1 37 ? 7.379 -34.625 -16.641 1 94.19 37 ALA B O 1
ATOM 2894 N N . ASN B 1 38 ? 5.227 -34.406 -17.297 1 93.81 38 ASN B N 1
ATOM 2895 C CA . ASN B 1 38 ? 5.566 -34 -18.672 1 93.81 38 ASN B CA 1
ATOM 2896 C C . ASN B 1 38 ? 5.801 -32.5 -18.781 1 93.81 38 ASN B C 1
ATOM 2898 O O . ASN B 1 38 ? 4.852 -31.734 -18.922 1 93.81 38 ASN B O 1
ATOM 2902 N N . TRP B 1 39 ? 7.109 -32.156 -18.719 1 94.31 39 TRP B N 1
ATOM 2903 C CA . TRP B 1 39 ? 7.477 -30.734 -18.719 1 94.31 39 TRP B CA 1
ATOM 2904 C C . TRP B 1 39 ? 7.477 -30.188 -20.141 1 94.31 39 TRP B C 1
ATOM 2906 O O . TRP B 1 39 ? 8.312 -30.578 -20.969 1 94.31 39 TRP B O 1
ATOM 2916 N N . ARG B 1 40 ? 6.598 -29.281 -20.406 1 91.25 40 ARG B N 1
ATOM 2917 C CA . ARG B 1 40 ? 6.527 -28.625 -21.703 1 91.25 40 ARG B CA 1
ATOM 2918 C C . ARG B 1 40 ? 7.062 -27.203 -21.625 1 91.25 40 ARG B C 1
ATOM 2920 O O . ARG B 1 40 ? 6.371 -26.297 -21.156 1 91.25 40 ARG B O 1
ATOM 2927 N N . ILE B 1 41 ? 8.211 -26.953 -22.141 1 90.75 41 ILE B N 1
ATOM 2928 C CA . ILE B 1 41 ? 8.805 -25.625 -22.109 1 90.75 41 ILE B CA 1
ATOM 2929 C C . ILE B 1 41 ? 8.172 -24.75 -23.203 1 90.75 41 ILE B C 1
ATOM 2931 O O . ILE B 1 41 ? 8.156 -25.125 -24.375 1 90.75 41 ILE B O 1
ATOM 2935 N N . VAL B 1 42 ? 7.664 -23.562 -22.734 1 87.56 42 VAL B N 1
ATOM 2936 C CA . VAL B 1 42 ? 6.984 -22.672 -23.656 1 87.56 42 VAL B CA 1
ATOM 2937 C C . VAL B 1 42 ? 7.664 -21.297 -23.656 1 87.56 42 VAL B C 1
ATOM 2939 O O . VAL B 1 42 ? 8.109 -20.828 -22.609 1 87.56 42 VAL B O 1
ATOM 2942 N N . ALA B 1 43 ? 8.023 -20.453 -24.75 1 75.81 43 ALA B N 1
ATOM 2943 C CA . ALA B 1 43 ? 8.742 -19.188 -24.828 1 75.81 43 ALA B CA 1
ATOM 2944 C C . ALA B 1 43 ? 7.785 -18 -24.766 1 75.81 43 ALA B C 1
ATOM 2946 O O . ALA B 1 43 ? 8.172 -16.891 -24.359 1 75.81 43 ALA B O 1
ATOM 2947 N N . GLY B 1 44 ? 6.66 -17.984 -25.062 1 62.22 44 GLY B N 1
ATOM 2948 C CA . GLY B 1 44 ? 5.918 -16.734 -25.016 1 62.22 44 GLY B CA 1
ATOM 2949 C C . GLY B 1 44 ? 4.418 -16.938 -25.094 1 62.22 44 GLY B C 1
ATOM 2950 O O . GLY B 1 44 ? 3.654 -16.188 -24.484 1 62.22 44 GLY B O 1
ATOM 2951 N N . GLN B 1 45 ? 4 -17.625 -26.172 1 58 45 GLN B N 1
ATOM 2952 C CA . GLN B 1 45 ? 2.586 -17.672 -26.531 1 58 45 GLN B CA 1
ATOM 2953 C C . GLN B 1 45 ? 1.812 -18.609 -25.609 1 58 45 GLN B C 1
ATOM 2955 O O . GLN B 1 45 ? 2.41 -19.359 -24.828 1 58 45 GLN B O 1
ATOM 2960 N N . ALA B 1 46 ? 0.422 -18.422 -25.703 1 58.84 46 ALA B N 1
ATOM 2961 C CA . ALA B 1 46 ? -0.533 -19.219 -24.938 1 58.84 46 ALA B CA 1
ATOM 2962 C C . ALA B 1 46 ? -0.136 -20.688 -24.938 1 58.84 46 ALA B C 1
ATOM 2964 O O . ALA B 1 46 ? 0.267 -21.234 -25.969 1 58.84 46 ALA B O 1
ATOM 2965 N N . PRO B 1 47 ? 0.236 -21.172 -23.578 1 53.84 47 PRO B N 1
ATOM 2966 C CA . PRO B 1 47 ? 0.621 -22.578 -23.531 1 53.84 47 PRO B CA 1
ATOM 2967 C C . PRO B 1 47 ? -0.191 -23.453 -24.5 1 53.84 47 PRO B C 1
ATOM 2969 O O . PRO B 1 47 ? 0.164 -24.609 -24.75 1 53.84 47 PRO B O 1
ATOM 2972 N N . ASP B 1 48 ? -1.484 -22.891 -24.781 1 56.22 48 ASP B N 1
ATOM 2973 C CA . ASP B 1 48 ? -2.287 -23.719 -25.672 1 56.22 48 ASP B CA 1
ATOM 2974 C C . ASP B 1 48 ? -1.708 -23.703 -27.094 1 56.22 48 ASP B C 1
ATOM 2976 O O . ASP B 1 48 ? -2.322 -24.234 -28.016 1 56.22 48 ASP B O 1
ATOM 2980 N N . GLY B 1 49 ? -0.594 -23.344 -27.219 1 48.5 49 GLY B N 1
ATOM 2981 C CA . GLY B 1 49 ? 0.069 -23.344 -28.516 1 48.5 49 GLY B CA 1
ATOM 2982 C C . GLY B 1 49 ? -0.84 -23.781 -29.641 1 48.5 49 GLY B C 1
ATOM 2983 O O . GLY B 1 49 ? -2.057 -23.594 -29.578 1 48.5 49 GLY B O 1
ATOM 2984 N N . ASP B 1 50 ? -0.437 -24.578 -30.688 1 48.53 50 ASP B N 1
ATOM 2985 C CA . ASP B 1 50 ? -0.837 -25.078 -32 1 48.53 50 ASP B CA 1
ATOM 2986 C C . ASP B 1 50 ? -2.053 -26 -31.891 1 48.53 50 ASP B C 1
ATOM 2988 O O . ASP B 1 50 ? -2.119 -27.031 -32.562 1 48.53 50 ASP B O 1
ATOM 2992 N N . GLY B 1 51 ? -3.035 -25.688 -31.188 1 53.75 51 GLY B N 1
ATOM 2993 C CA . GLY B 1 51 ? -4.191 -26.547 -31.359 1 53.75 51 GLY B CA 1
ATOM 2994 C C . GLY B 1 51 ? -4.172 -27.766 -30.453 1 53.75 51 GLY B C 1
ATOM 2995 O O . GLY B 1 51 ? -5.004 -28.656 -30.594 1 53.75 51 GLY B O 1
ATOM 2996 N N . GLY B 1 52 ? -3.182 -27.875 -29.5 1 61.75 52 GLY B N 1
ATOM 2997 C CA . GLY B 1 52 ? -3.094 -29.125 -28.781 1 61.75 52 GLY B CA 1
ATOM 2998 C C . GLY B 1 52 ? -3.75 -29.078 -27.406 1 61.75 52 GLY B C 1
ATOM 2999 O O . GLY B 1 52 ? -4.5 -28.141 -27.109 1 61.75 52 GLY B O 1
ATOM 3000 N N . ARG B 1 53 ? -3.732 -30.109 -26.562 1 73.12 53 ARG B N 1
ATOM 3001 C CA . ARG B 1 53 ? -4.301 -30.328 -25.234 1 73.12 53 ARG B CA 1
ATOM 3002 C C . ARG B 1 53 ? -3.746 -29.328 -24.234 1 73.12 53 ARG B C 1
ATOM 3004 O O . ARG B 1 53 ? -2.535 -29.094 -24.188 1 73.12 53 ARG B O 1
ATOM 3011 N N . LYS B 1 54 ? -4.672 -28.641 -23.484 1 84.75 54 LYS B N 1
ATOM 3012 C CA . LYS B 1 54 ? -4.289 -27.703 -22.422 1 84.75 54 LYS B CA 1
ATOM 3013 C C . LYS B 1 54 ? -3.559 -28.422 -21.297 1 84.75 54 LYS B C 1
ATOM 3015 O O . LYS B 1 54 ? -3.961 -29.5 -20.875 1 84.75 54 LYS B O 1
ATOM 3020 N N . PRO B 1 55 ? -2.434 -27.75 -20.859 1 90.75 55 PRO B N 1
ATOM 3021 C CA . PRO B 1 55 ? -1.743 -28.359 -19.719 1 90.75 55 PRO B CA 1
ATOM 3022 C C . PRO B 1 55 ? -2.57 -28.312 -18.438 1 90.75 55 PRO B C 1
ATOM 3024 O O . PRO B 1 55 ? -3.461 -27.469 -18.312 1 90.75 55 PRO B O 1
ATOM 3027 N N . GLU B 1 56 ? -2.279 -29.219 -17.562 1 90.62 56 GLU B N 1
ATOM 3028 C CA . GLU B 1 56 ? -2.98 -29.297 -16.281 1 90.62 56 GLU B CA 1
ATOM 3029 C C . GLU B 1 56 ? -2.566 -28.156 -15.359 1 90.62 56 GLU B C 1
ATOM 3031 O O . GLU B 1 56 ? -3.379 -27.656 -14.586 1 90.62 56 GLU B O 1
ATOM 3036 N N . ALA B 1 57 ? -1.329 -27.75 -15.422 1 94.06 57 ALA B N 1
ATOM 3037 C CA . ALA B 1 57 ? -0.758 -26.688 -14.602 1 94.06 57 ALA B CA 1
ATOM 3038 C C . ALA B 1 57 ? 0.433 -26.047 -15.297 1 94.06 57 ALA B C 1
ATOM 3040 O O . ALA B 1 57 ? 0.87 -26.5 -16.359 1 94.06 57 ALA B O 1
ATOM 3041 N N . GLY B 1 58 ? 0.812 -25 -14.766 1 94.31 58 GLY B N 1
ATOM 3042 C CA . GLY B 1 58 ? 1.972 -24.312 -15.32 1 94.31 58 GLY B CA 1
ATOM 3043 C C . GLY B 1 58 ? 2.973 -23.891 -14.266 1 94.31 58 GLY B C 1
ATOM 3044 O O . GLY B 1 58 ? 2.65 -23.844 -13.07 1 94.31 58 GLY B O 1
ATOM 3045 N N . LEU B 1 59 ? 4.223 -23.672 -14.727 1 94.81 59 LEU B N 1
ATOM 3046 C CA . LEU B 1 59 ? 5.312 -23.125 -13.93 1 94.81 59 LEU B CA 1
ATOM 3047 C C . LEU B 1 59 ? 5.895 -21.875 -14.586 1 94.81 59 LEU B C 1
ATOM 3049 O O . LEU B 1 59 ? 6.191 -21.875 -15.781 1 94.81 59 LEU B O 1
ATOM 3053 N N . LEU B 1 60 ? 5.973 -20.812 -13.773 1 92.31 60 LEU B N 1
ATOM 3054 C CA . LEU B 1 60 ? 6.52 -19.547 -14.242 1 92.31 60 LEU B CA 1
ATOM 3055 C C . LEU B 1 60 ? 7.75 -19.156 -13.438 1 92.31 60 LEU B C 1
ATOM 3057 O O . LEU B 1 60 ? 7.637 -18.484 -12.414 1 92.31 60 LEU B O 1
ATOM 3061 N N . PRO B 1 61 ? 8.953 -19.5 -13.891 1 91.62 61 PRO B N 1
ATOM 3062 C CA . PRO B 1 61 ? 10.172 -19.062 -13.203 1 91.62 61 PRO B CA 1
ATOM 3063 C C . PRO B 1 61 ? 10.461 -17.578 -13.391 1 91.62 61 PRO B C 1
ATOM 3065 O O . PRO B 1 61 ? 10 -16.984 -14.359 1 91.62 61 PRO B O 1
ATOM 3068 N N . PRO B 1 62 ? 11.242 -17 -12.391 1 88.88 62 PRO B N 1
ATOM 3069 C CA . PRO B 1 62 ? 11.695 -15.633 -12.656 1 88.88 62 PRO B CA 1
ATOM 3070 C C . PRO B 1 62 ? 12.578 -15.531 -13.891 1 88.88 62 PRO B C 1
ATOM 3072 O O . PRO B 1 62 ? 13.391 -16.422 -14.156 1 88.88 62 PRO B O 1
ATOM 3075 N N . PHE B 1 63 ? 12.461 -14.445 -14.562 1 86 63 PHE B N 1
ATOM 3076 C CA . PHE B 1 63 ? 13.234 -14.242 -15.781 1 86 63 PHE B CA 1
ATOM 3077 C C . PHE B 1 63 ? 14.664 -13.82 -15.453 1 86 63 PHE B C 1
ATOM 3079 O O . PHE B 1 63 ? 14.906 -13.203 -14.422 1 86 63 PHE B O 1
ATOM 3086 N N . ALA B 1 64 ? 15.562 -14.133 -16.344 1 83.94 64 ALA B N 1
ATOM 3087 C CA . ALA B 1 64 ? 16.984 -13.844 -16.141 1 83.94 64 ALA B CA 1
ATOM 3088 C C . ALA B 1 64 ? 17.25 -12.344 -16.188 1 83.94 64 ALA B C 1
ATOM 3090 O O . ALA B 1 64 ? 18.156 -11.844 -15.539 1 83.94 64 ALA B O 1
ATOM 3091 N N . GLU B 1 65 ? 16.547 -11.695 -16.984 1 73.44 65 GLU B N 1
ATOM 3092 C CA . GLU B 1 65 ? 16.688 -10.25 -17.047 1 73.44 65 GLU B CA 1
ATOM 3093 C C . GLU B 1 65 ? 16.141 -9.578 -15.797 1 73.44 65 GLU B C 1
ATOM 3095 O O . GLU B 1 65 ? 15.016 -9.844 -15.383 1 73.44 65 GLU B O 1
ATOM 3100 N N . PRO B 1 66 ? 17.141 -8.812 -15.18 1 63.78 66 PRO B N 1
ATOM 3101 C CA . PRO B 1 66 ? 16.625 -8.156 -13.977 1 63.78 66 PRO B CA 1
ATOM 3102 C C . PRO B 1 66 ? 15.766 -6.934 -14.297 1 63.78 66 PRO B C 1
ATOM 3104 O O . PRO B 1 66 ? 15.703 -6.5 -15.445 1 63.78 66 PRO B O 1
ATOM 3107 N N . GLY B 1 67 ? 15.047 -6.438 -13.398 1 61.5 67 GLY B N 1
ATOM 3108 C CA . GLY B 1 67 ? 14.438 -5.117 -13.414 1 61.5 67 GLY B CA 1
ATOM 3109 C C . GLY B 1 67 ? 13.102 -5.086 -14.125 1 61.5 67 GLY B C 1
ATOM 3110 O O . GLY B 1 67 ? 12.32 -6.039 -14.047 1 61.5 67 GLY B O 1
ATOM 3111 N N . ALA B 1 68 ? 12.789 -3.996 -14.727 1 58.22 68 ALA B N 1
ATOM 3112 C CA . ALA B 1 68 ? 11.5 -3.633 -15.305 1 58.22 68 ALA B CA 1
ATOM 3113 C C . ALA B 1 68 ? 11.109 -4.586 -16.422 1 58.22 68 ALA B C 1
ATOM 3115 O O . ALA B 1 68 ? 9.93 -4.918 -16.594 1 58.22 68 ALA B O 1
ATOM 3116 N N . SER B 1 69 ? 12.039 -5.113 -17 1 68.5 69 SER B N 1
ATOM 3117 C CA . SER B 1 69 ? 11.75 -6.02 -18.094 1 68.5 69 SER B CA 1
ATOM 3118 C C . SER B 1 69 ? 11.172 -7.34 -17.594 1 68.5 69 SER B C 1
ATOM 3120 O O . SER B 1 69 ? 10.25 -7.891 -18.188 1 68.5 69 SER B O 1
ATOM 3122 N N . ALA B 1 70 ? 11.641 -7.699 -16.406 1 73.12 70 ALA B N 1
ATOM 3123 C CA . ALA B 1 70 ? 11.172 -8.961 -15.836 1 73.12 70 ALA B CA 1
ATOM 3124 C C . ALA B 1 70 ? 9.703 -8.875 -15.438 1 73.12 70 ALA B C 1
ATOM 3126 O O . ALA B 1 70 ? 8.945 -9.828 -15.617 1 73.12 70 ALA B O 1
ATOM 3127 N N . TYR B 1 71 ? 9.289 -7.738 -15.062 1 73.19 71 TYR B N 1
ATOM 3128 C CA . TYR B 1 71 ? 7.902 -7.543 -14.648 1 73.19 71 TYR B CA 1
ATOM 3129 C C . TYR B 1 71 ? 6.961 -7.625 -15.844 1 73.19 71 TYR B C 1
ATOM 3131 O O . TYR B 1 71 ? 5.922 -8.281 -15.773 1 73.19 71 TYR B O 1
ATOM 3139 N N . GLY B 1 72 ? 7.395 -6.973 -16.828 1 75.44 72 GLY B N 1
ATOM 3140 C CA . GLY B 1 72 ? 6.594 -7.016 -18.047 1 75.44 72 GLY B CA 1
ATOM 3141 C C . GLY B 1 72 ? 6.457 -8.414 -18.625 1 75.44 72 GLY B C 1
ATOM 3142 O O . GLY B 1 72 ? 5.371 -8.805 -19.062 1 75.44 72 GLY B O 1
ATOM 3143 N N . LEU B 1 73 ? 7.5 -9.109 -18.562 1 78.88 73 LEU B N 1
ATOM 3144 C CA . LEU B 1 73 ? 7.504 -10.461 -19.094 1 78.88 73 LEU B CA 1
ATOM 3145 C C . LEU B 1 73 ? 6.617 -11.375 -18.266 1 78.88 73 LEU B C 1
ATOM 3147 O O . LEU B 1 73 ? 5.883 -12.211 -18.797 1 78.88 73 LEU B O 1
ATOM 3151 N N . ALA B 1 74 ? 6.684 -11.242 -16.953 1 82.12 74 ALA B N 1
ATOM 3152 C CA . ALA B 1 74 ? 5.859 -12.055 -16.062 1 82.12 74 ALA B CA 1
ATOM 3153 C C . ALA B 1 74 ? 4.375 -11.75 -16.266 1 82.12 74 ALA B C 1
ATOM 3155 O O . ALA B 1 74 ? 3.551 -12.672 -16.297 1 82.12 74 ALA B O 1
ATOM 3156 N N . ARG B 1 75 ? 4.117 -10.578 -16.453 1 78.12 75 ARG B N 1
ATOM 3157 C CA . ARG B 1 75 ? 2.734 -10.18 -16.688 1 78.12 75 ARG B CA 1
ATOM 3158 C C . ARG B 1 75 ? 2.215 -10.758 -18 1 78.12 75 ARG B C 1
ATOM 3160 O O . ARG B 1 75 ? 1.075 -11.219 -18.078 1 78.12 75 ARG B O 1
ATOM 3167 N N . ALA B 1 76 ? 3.043 -10.625 -19 1 79.56 76 ALA B N 1
ATOM 3168 C CA . ALA B 1 76 ? 2.666 -11.172 -20.297 1 79.56 76 ALA B CA 1
ATOM 3169 C C . ALA B 1 76 ? 2.428 -12.68 -20.203 1 79.56 76 ALA B C 1
ATOM 3171 O O . ALA B 1 76 ? 1.513 -13.203 -20.844 1 79.56 76 ALA B O 1
ATOM 3172 N N . ALA B 1 77 ? 3.23 -13.328 -19.484 1 84.94 77 ALA B N 1
ATOM 3173 C CA . ALA B 1 77 ? 3.088 -14.773 -19.312 1 84.94 77 ALA B CA 1
ATOM 3174 C C . ALA B 1 77 ? 1.779 -15.109 -18.609 1 84.94 77 ALA B C 1
ATOM 3176 O O . ALA B 1 77 ? 1.101 -16.078 -18.984 1 84.94 77 ALA B O 1
ATOM 3177 N N . ARG B 1 78 ? 1.419 -14.367 -17.625 1 86.06 78 ARG B N 1
ATOM 3178 C CA . ARG B 1 78 ? 0.177 -14.594 -16.891 1 86.06 78 ARG B CA 1
ATOM 3179 C C . ARG B 1 78 ? -1.037 -14.32 -17.766 1 86.06 78 ARG B C 1
ATOM 3181 O O . ARG B 1 78 ? -2.041 -15.031 -17.703 1 86.06 78 ARG B O 1
ATOM 3188 N N . ARG B 1 79 ? -0.863 -13.32 -18.562 1 79.94 79 ARG B N 1
ATOM 3189 C CA . ARG B 1 79 ? -1.933 -13.023 -19.516 1 79.94 79 ARG B CA 1
ATOM 3190 C C . ARG B 1 79 ? -2.098 -14.148 -20.531 1 79.94 79 ARG B C 1
ATOM 3192 O O . ARG B 1 79 ? -3.221 -14.539 -20.859 1 79.94 79 ARG B O 1
ATOM 3199 N N . ALA B 1 80 ? -1.004 -14.57 -20.984 1 83.81 80 ALA B N 1
ATOM 3200 C CA . ALA B 1 80 ? -1.033 -15.648 -21.969 1 83.81 80 ALA B CA 1
ATOM 3201 C C . ALA B 1 80 ? -1.654 -16.906 -21.375 1 83.81 80 ALA B C 1
ATOM 3203 O O . ALA B 1 80 ? -2.303 -17.688 -22.078 1 83.81 80 ALA B O 1
ATOM 3204 N N . TRP B 1 81 ? -1.506 -17.062 -20.078 1 87.69 81 TRP B N 1
ATOM 3205 C CA . TRP B 1 81 ? -2.105 -18.188 -19.375 1 87.69 81 TRP B CA 1
ATOM 3206 C C . TRP B 1 81 ? -3.615 -18 -19.25 1 87.69 81 TRP B C 1
ATOM 3208 O O . TRP B 1 81 ? -4.34 -18.969 -18.984 1 87.69 81 TRP B O 1
ATOM 3218 N N . GLY B 1 82 ? -4.086 -16.797 -19.484 1 81.38 82 GLY B N 1
ATOM 3219 C CA . GLY B 1 82 ? -5.484 -16.469 -19.266 1 81.38 82 GLY B CA 1
ATOM 3220 C C . GLY B 1 82 ? -5.82 -16.172 -17.828 1 81.38 82 GLY B C 1
ATOM 3221 O O . GLY B 1 82 ? -6.953 -16.375 -17.391 1 81.38 82 GLY B O 1
ATOM 3222 N N . GLY B 1 83 ? -4.793 -15.734 -17.125 1 83 83 GLY B N 1
ATOM 3223 C CA . GLY B 1 83 ? -4.965 -15.477 -15.711 1 83 83 GLY B CA 1
ATOM 3224 C C . GLY B 1 83 ? -5.953 -14.359 -15.414 1 83 83 GLY B C 1
ATOM 3225 O O . GLY B 1 83 ? -5.938 -13.32 -16.078 1 83 83 GLY B O 1
ATOM 3226 N N . THR B 1 84 ? -6.852 -14.602 -14.438 1 78.88 84 THR B N 1
ATOM 3227 C CA . THR B 1 84 ? -7.844 -13.609 -14.047 1 78.88 84 THR B CA 1
ATOM 3228 C C . THR B 1 84 ? -7.578 -13.109 -12.633 1 78.88 84 THR B C 1
ATOM 3230 O O . THR B 1 84 ? -8.031 -12.023 -12.258 1 78.88 84 THR B O 1
ATOM 3233 N N . PHE B 1 85 ? -6.926 -13.859 -11.875 1 86.19 85 PHE B N 1
ATOM 3234 C CA . PHE B 1 85 ? -6.527 -13.453 -10.531 1 86.19 85 PHE B CA 1
ATOM 3235 C C . PHE B 1 85 ? -5.32 -14.258 -10.062 1 86.19 85 PHE B C 1
ATOM 3237 O O . PHE B 1 85 ? -4.953 -15.258 -10.68 1 86.19 85 PHE B O 1
ATOM 3244 N N . SER B 1 86 ? -4.703 -13.758 -9.047 1 91.5 86 SER B N 1
ATOM 3245 C CA . SER B 1 86 ? -3.549 -14.438 -8.477 1 91.5 86 SER B CA 1
ATOM 3246 C C . SER B 1 86 ? -3.688 -14.586 -6.965 1 91.5 86 SER B C 1
ATOM 3248 O O . SER B 1 86 ? -4.445 -13.844 -6.332 1 91.5 86 SER B O 1
ATOM 3250 N N . VAL B 1 87 ? -3.061 -15.594 -6.48 1 93 87 VAL B N 1
ATOM 3251 C CA . VAL B 1 87 ? -2.955 -15.805 -5.039 1 93 87 VAL B CA 1
ATOM 3252 C C . VAL B 1 87 ? -1.489 -15.742 -4.617 1 93 87 VAL B C 1
ATOM 3254 O O . VAL B 1 87 ? -0.67 -16.547 -5.086 1 93 87 VAL B O 1
ATOM 3257 N N . ILE B 1 88 ? -1.203 -14.781 -3.816 1 92.88 88 ILE B N 1
ATOM 3258 C CA . ILE B 1 88 ? 0.126 -14.688 -3.225 1 92.88 88 ILE B CA 1
ATOM 3259 C C . ILE B 1 88 ? 0.144 -15.398 -1.875 1 92.88 88 ILE B C 1
ATOM 3261 O O . ILE B 1 88 ? -0.63 -15.062 -0.976 1 92.88 88 ILE B O 1
ATOM 3265 N N . GLU B 1 89 ? 0.978 -16.359 -1.776 1 91.12 89 GLU B N 1
ATOM 3266 C CA . GLU B 1 89 ? 1.113 -17.094 -0.523 1 91.12 89 GLU B CA 1
ATOM 3267 C C . GLU B 1 89 ? 2.389 -16.688 0.215 1 91.12 89 GLU B C 1
ATOM 3269 O O . GLU B 1 89 ? 3.48 -16.734 -0.355 1 91.12 89 GLU B O 1
ATOM 3274 N N . ARG B 1 90 ? 2.256 -16.234 1.427 1 90.19 90 ARG B N 1
ATOM 3275 C CA . ARG B 1 90 ? 3.371 -15.984 2.338 1 90.19 90 ARG B CA 1
ATOM 3276 C C . ARG B 1 90 ? 3.291 -16.906 3.557 1 90.19 90 ARG B C 1
ATOM 3278 O O . ARG B 1 90 ? 2.35 -16.812 4.348 1 90.19 90 ARG B O 1
ATOM 3285 N N . ARG B 1 91 ? 4.293 -17.766 3.602 1 86.56 91 ARG B N 1
ATOM 3286 C CA . ARG B 1 91 ? 4.348 -18.734 4.695 1 86.56 91 ARG B CA 1
ATOM 3287 C C . ARG B 1 91 ? 5.746 -18.797 5.305 1 86.56 91 ARG B C 1
ATOM 3289 O O . ARG B 1 91 ? 6.738 -18.906 4.582 1 86.56 91 ARG B O 1
ATOM 3296 N N . GLY B 1 92 ? 5.797 -18.703 6.641 1 85.19 92 GLY B N 1
ATOM 3297 C CA . GLY B 1 92 ? 7.09 -18.828 7.293 1 85.19 92 GLY B CA 1
ATOM 3298 C C . GLY B 1 92 ? 7.125 -18.203 8.672 1 85.19 92 GLY B C 1
ATOM 3299 O O . GLY B 1 92 ? 6.137 -17.609 9.117 1 85.19 92 GLY B O 1
ATOM 3300 N N . PRO B 1 93 ? 8.211 -18.359 9.289 1 87.69 93 PRO B N 1
ATOM 3301 C CA . PRO B 1 93 ? 8.344 -17.828 10.648 1 87.69 93 PRO B CA 1
ATOM 3302 C C . PRO B 1 93 ? 8.484 -16.312 10.68 1 87.69 93 PRO B C 1
ATOM 3304 O O . PRO B 1 93 ? 9.039 -15.719 9.75 1 87.69 93 PRO B O 1
ATOM 3307 N N . LEU B 1 94 ? 8.023 -15.688 11.75 1 89 94 LEU B N 1
ATOM 3308 C CA . LEU B 1 94 ? 8.203 -14.258 12.016 1 89 94 LEU B CA 1
ATOM 3309 C C . LEU B 1 94 ? 9.5 -14.008 12.773 1 89 94 LEU B C 1
ATOM 3311 O O . LEU B 1 94 ? 9.938 -14.852 13.562 1 89 94 LEU B O 1
ATOM 3315 N N . VAL B 1 95 ? 10.078 -12.867 12.531 1 82.69 95 VAL B N 1
ATOM 3316 C CA . VAL B 1 95 ? 11.352 -12.531 13.164 1 82.69 95 VAL B CA 1
ATOM 3317 C C . VAL B 1 95 ? 11.117 -12.102 14.609 1 82.69 95 VAL B C 1
ATOM 3319 O O . VAL B 1 95 ? 11.914 -12.422 15.492 1 82.69 95 VAL B O 1
ATOM 3322 N N . ARG B 1 96 ? 10.117 -11.391 14.906 1 75.62 96 ARG B N 1
ATOM 3323 C CA . ARG B 1 96 ? 9.977 -10.75 16.203 1 75.62 96 ARG B CA 1
ATOM 3324 C C . ARG B 1 96 ? 9.039 -11.539 17.109 1 75.62 96 ARG B C 1
ATOM 3326 O O . ARG B 1 96 ? 8.703 -11.086 18.203 1 75.62 96 ARG B O 1
ATOM 3333 N N . SER B 1 97 ? 8.57 -12.672 16.562 1 75.56 97 SER B N 1
ATOM 3334 C CA . SER B 1 97 ? 7.754 -13.57 17.375 1 75.56 97 SER B CA 1
ATOM 3335 C C . SER B 1 97 ? 7.988 -15.031 16.984 1 75.56 97 SER B C 1
ATOM 3337 O O . SER B 1 97 ? 8.672 -15.312 16 1 75.56 97 SER B O 1
ATOM 3339 N N . ASP B 1 98 ? 7.52 -15.922 17.828 1 79.06 98 ASP B N 1
ATOM 3340 C CA . ASP B 1 98 ? 7.703 -17.344 17.578 1 79.06 98 ASP B CA 1
ATOM 3341 C C . ASP B 1 98 ? 6.602 -17.891 16.672 1 79.06 98 ASP B C 1
ATOM 3343 O O . ASP B 1 98 ? 6.523 -19.109 16.453 1 79.06 98 ASP B O 1
ATOM 3347 N N . GLY B 1 99 ? 5.938 -17.047 16.156 1 88.19 99 GLY B N 1
ATOM 3348 C CA . GLY B 1 99 ? 4.824 -17.531 15.352 1 88.19 99 GLY B CA 1
ATOM 3349 C C . GLY B 1 99 ? 5.184 -17.734 13.891 1 88.19 99 GLY B C 1
ATOM 3350 O O . GLY B 1 99 ? 6.18 -17.188 13.406 1 88.19 99 GLY B O 1
ATOM 3351 N N . THR B 1 100 ? 4.387 -18.672 13.211 1 89.31 100 THR B N 1
ATOM 3352 C CA . THR B 1 100 ? 4.477 -18.906 11.773 1 89.31 100 THR B CA 1
ATOM 3353 C C . THR B 1 100 ? 3.23 -18.391 11.062 1 89.31 100 THR B C 1
ATOM 3355 O O . THR B 1 100 ? 2.109 -18.781 11.398 1 89.31 100 THR B O 1
ATOM 3358 N N . VAL B 1 101 ? 3.537 -17.5 10.125 1 91.5 101 VAL B N 1
ATOM 3359 C CA . VAL B 1 101 ? 2.395 -16.969 9.383 1 91.5 101 VAL B CA 1
ATOM 3360 C C . VAL B 1 101 ? 2.105 -17.859 8.172 1 91.5 101 VAL B C 1
ATOM 3362 O O . VAL B 1 101 ? 2.998 -18.547 7.676 1 91.5 101 VAL B O 1
ATOM 3365 N N . ASN B 1 102 ? 0.863 -17.938 7.785 1 90.88 102 ASN B N 1
ATOM 3366 C CA . ASN B 1 102 ? 0.349 -18.562 6.57 1 90.88 102 ASN B CA 1
ATOM 3367 C C . ASN B 1 102 ? -0.791 -17.75 5.965 1 90.88 102 ASN B C 1
ATOM 3369 O O . ASN B 1 102 ? -1.964 -18.078 6.16 1 90.88 102 ASN B O 1
ATOM 3373 N N . VAL B 1 103 ? -0.39 -16.766 5.184 1 94.75 103 VAL B N 1
ATOM 3374 C CA . VAL B 1 103 ? -1.364 -15.797 4.684 1 94.75 103 VAL B CA 1
ATOM 3375 C C . VAL B 1 103 ? -1.514 -15.953 3.17 1 94.75 103 VAL B C 1
ATOM 3377 O O . VAL B 1 103 ? -0.523 -16.141 2.457 1 94.75 103 VAL B O 1
ATOM 3380 N N . LEU B 1 104 ? -2.74 -15.977 2.744 1 95.06 104 LEU B N 1
ATOM 3381 C CA . LEU B 1 104 ? -3.104 -15.977 1.33 1 95.06 104 LEU B CA 1
ATOM 3382 C C . LEU B 1 104 ? -3.668 -14.625 0.917 1 95.06 104 LEU B C 1
ATOM 3384 O O . LEU B 1 104 ? -4.688 -14.18 1.452 1 95.06 104 LEU B O 1
ATOM 3388 N N . LEU B 1 105 ? -3.004 -13.984 0.042 1 95.94 105 LEU B N 1
ATOM 3389 C CA . LEU B 1 105 ? -3.518 -12.742 -0.53 1 95.94 105 LEU B CA 1
ATOM 3390 C C . LEU B 1 105 ? -4.102 -12.984 -1.918 1 95.94 105 LEU B C 1
ATOM 3392 O O . LEU B 1 105 ? -3.367 -13.289 -2.861 1 95.94 105 LEU B O 1
ATOM 3396 N N . PHE B 1 106 ? -5.414 -12.883 -1.981 1 95.19 106 PHE B N 1
ATOM 3397 C CA . PHE B 1 106 ? -6.113 -12.992 -3.258 1 95.19 106 PHE B CA 1
ATOM 3398 C C . PHE B 1 106 ? -6.102 -11.656 -3.994 1 95.19 106 PHE B C 1
ATOM 3400 O O . PHE B 1 106 ? -6.672 -10.672 -3.516 1 95.19 106 PHE B O 1
ATOM 3407 N N . ARG B 1 107 ? -5.504 -11.656 -5.125 1 93.19 107 ARG B N 1
ATOM 3408 C CA . ARG B 1 107 ? -5.266 -10.422 -5.871 1 93.19 107 ARG B CA 1
ATOM 3409 C C . ARG B 1 107 ? -6.137 -10.359 -7.121 1 93.19 107 ARG B C 1
ATOM 3411 O O . ARG B 1 107 ? -5.926 -11.125 -8.062 1 93.19 107 ARG B O 1
ATOM 3418 N N . TYR B 1 108 ? -7.109 -9.453 -7.062 1 90.5 108 TYR B N 1
ATOM 3419 C CA . TYR B 1 108 ? -7.855 -9.125 -8.273 1 90.5 108 TYR B CA 1
ATOM 3420 C C . TYR B 1 108 ? -6.98 -8.367 -9.266 1 90.5 108 TYR B C 1
ATOM 3422 O O . TYR B 1 108 ? -6.348 -7.371 -8.906 1 90.5 108 TYR B O 1
ATOM 3430 N N . GLU B 1 109 ? -6.918 -8.805 -10.516 1 78.88 109 GLU B N 1
ATOM 3431 C CA . GLU B 1 109 ? -5.922 -8.242 -11.422 1 78.88 109 GLU B CA 1
ATOM 3432 C C . GLU B 1 109 ? -6.578 -7.691 -12.688 1 78.88 109 GLU B C 1
ATOM 3434 O O . GLU B 1 109 ? -5.98 -6.883 -13.406 1 78.88 109 GLU B O 1
ATOM 3439 N N . LEU B 1 110 ? -7.73 -8.039 -12.93 1 71.19 110 LEU B N 1
ATOM 3440 C CA . LEU B 1 110 ? -8.297 -7.672 -14.219 1 71.19 110 LEU B CA 1
ATOM 3441 C C . LEU B 1 110 ? -8.57 -6.176 -14.297 1 71.19 110 LEU B C 1
ATOM 3443 O O . LEU B 1 110 ? -9.203 -5.609 -13.406 1 71.19 110 LEU B O 1
ATOM 3447 N N . ASP B 1 111 ? -7.996 -5.523 -15.281 1 63.38 111 ASP B N 1
ATOM 3448 C CA . ASP B 1 111 ? -8.297 -4.156 -15.695 1 63.38 111 ASP B CA 1
ATOM 3449 C C . ASP B 1 111 ? -7.801 -3.146 -14.664 1 63.38 111 ASP B C 1
ATOM 3451 O O . ASP B 1 111 ? -8.367 -2.061 -14.523 1 63.38 111 ASP B O 1
ATOM 3455 N N . MET B 1 112 ? -6.875 -3.566 -13.789 1 60.66 112 MET B N 1
ATOM 3456 C CA . MET B 1 112 ? -6.266 -2.65 -12.82 1 60.66 112 MET B CA 1
ATOM 3457 C C . MET B 1 112 ? -5.062 -1.941 -13.43 1 60.66 112 MET B C 1
ATOM 3459 O O . MET B 1 112 ? -4.562 -2.348 -14.484 1 60.66 112 MET B O 1
ATOM 3463 N N . SER B 1 113 ? -4.801 -0.849 -12.859 1 50.62 113 SER B N 1
ATOM 3464 C CA . SER B 1 113 ? -3.781 0.029 -13.422 1 50.62 113 SER B CA 1
ATOM 3465 C C . SER B 1 113 ? -2.48 -0.727 -13.672 1 50.62 113 SER B C 1
ATOM 3467 O O . SER B 1 113 ? -1.784 -0.462 -14.656 1 50.62 113 SER B O 1
ATOM 3469 N N . ASP B 1 114 ? -2.061 -1.497 -12.633 1 50.47 114 ASP B N 1
ATOM 3470 C CA . ASP B 1 114 ? -0.836 -2.254 -12.875 1 50.47 114 ASP B CA 1
ATOM 3471 C C . ASP B 1 114 ? -1.002 -3.203 -14.062 1 50.47 114 ASP B C 1
ATOM 3473 O O . ASP B 1 114 ? -0.016 -3.721 -14.594 1 50.47 114 ASP B O 1
ATOM 3477 N N . THR B 1 115 ? -2.174 -3.369 -14.336 1 50.16 115 THR B N 1
ATOM 3478 C CA . THR B 1 115 ? -2.51 -4.207 -15.484 1 50.16 115 THR B CA 1
ATOM 3479 C C . THR B 1 115 ? -3.287 -3.406 -16.531 1 50.16 115 THR B C 1
ATOM 3481 O O . THR B 1 115 ? -3.531 -3.893 -17.625 1 50.16 115 THR B O 1
ATOM 3484 N N . GLY B 1 116 ? -3.695 -2.207 -15.977 1 57.78 116 GLY B N 1
ATOM 3485 C CA . GLY B 1 116 ? -4.648 -1.425 -16.75 1 57.78 116 GLY B CA 1
ATOM 3486 C C . GLY B 1 116 ? -4.012 -0.692 -17.906 1 57.78 116 GLY B C 1
ATOM 3487 O O . GLY B 1 116 ? -2.895 -1.017 -18.312 1 57.78 116 GLY B O 1
ATOM 3488 N N . MET B 1 117 ? -4.777 0.219 -18.469 1 73.62 117 MET B N 1
ATOM 3489 C CA . MET B 1 117 ? -4.535 1.068 -19.625 1 73.62 117 MET B CA 1
ATOM 3490 C C . MET B 1 117 ? -3.76 2.32 -19.234 1 73.62 117 MET B C 1
ATOM 3492 O O . MET B 1 117 ? -4.191 3.072 -18.359 1 73.62 117 MET B O 1
ATOM 3496 N N . GLU B 1 118 ? -2.539 2.305 -19.5 1 83.5 118 GLU B N 1
ATOM 3497 C CA . GLU B 1 118 ? -1.728 3.498 -19.281 1 83.5 118 GLU B CA 1
ATOM 3498 C C . GLU B 1 118 ? -1.424 4.203 -20.609 1 83.5 118 GLU B C 1
ATOM 3500 O O . GLU B 1 118 ? -1.321 3.555 -21.656 1 83.5 118 GLU B O 1
ATOM 3505 N N . PHE B 1 119 ? -1.346 5.438 -20.469 1 86.75 119 PHE B N 1
ATOM 3506 C CA . PHE B 1 119 ? -1.072 6.27 -21.641 1 86.75 119 PHE B CA 1
ATOM 3507 C C . PHE B 1 119 ? 0.1 7.207 -21.359 1 86.75 119 PHE B C 1
ATOM 3509 O O . PHE B 1 119 ? 0.099 7.945 -20.375 1 86.75 119 PHE B O 1
ATOM 3516 N N . GLU B 1 120 ? 1.051 7.078 -22.266 1 90.5 120 GLU B N 1
ATOM 3517 C CA . GLU B 1 120 ? 2.268 7.875 -22.141 1 90.5 120 GLU B CA 1
ATOM 3518 C C . GLU B 1 120 ? 1.968 9.367 -22.297 1 90.5 120 GLU B C 1
ATOM 3520 O O . GLU B 1 120 ? 1.116 9.75 -23.109 1 90.5 120 GLU B O 1
ATOM 3525 N N . SER B 1 121 ? 2.689 10.148 -21.547 1 92.06 121 SER B N 1
ATOM 3526 C CA . SER B 1 121 ? 2.576 11.594 -21.656 1 92.06 121 SER B CA 1
ATOM 3527 C C . SER B 1 121 ? 2.742 12.055 -23.094 1 92.06 121 SER B C 1
ATOM 3529 O O . SER B 1 121 ? 3.617 11.562 -23.812 1 92.06 121 SER B O 1
ATOM 3531 N N . ASN B 1 122 ? 1.882 12.914 -23.547 1 92.5 122 ASN B N 1
ATOM 3532 C CA . ASN B 1 122 ? 1.906 13.578 -24.844 1 92.5 122 ASN B CA 1
ATOM 3533 C C . ASN B 1 122 ? 1.623 12.602 -25.984 1 92.5 122 ASN B C 1
ATOM 3535 O O . ASN B 1 122 ? 1.821 12.93 -27.156 1 92.5 122 ASN B O 1
ATOM 3539 N N . SER B 1 123 ? 1.236 11.383 -25.719 1 90.62 123 SER B N 1
ATOM 3540 C CA . SER B 1 123 ? 0.783 10.492 -26.781 1 90.62 123 SER B CA 1
ATOM 3541 C C . SER B 1 123 ? -0.576 10.922 -27.312 1 90.62 123 SER B C 1
ATOM 3543 O O . SER B 1 123 ? -1.32 11.641 -26.641 1 90.62 123 SER B O 1
ATOM 3545 N N . GLY B 1 124 ? -0.827 10.539 -28.578 1 88.94 124 GLY B N 1
ATOM 3546 C CA . GLY B 1 124 ? -2.115 10.859 -29.172 1 88.94 124 GLY B CA 1
ATOM 3547 C C . GLY B 1 124 ? -3.291 10.352 -28.359 1 88.94 124 GLY B C 1
ATOM 3548 O O . GLY B 1 124 ? -4.285 11.055 -28.188 1 88.94 124 GLY B O 1
ATOM 3549 N N . GLU B 1 125 ? -3.156 9.188 -27.875 1 87.44 125 GLU B N 1
ATOM 3550 C CA . GLU B 1 125 ? -4.211 8.586 -27.062 1 87.44 125 GLU B CA 1
ATOM 3551 C C . GLU B 1 125 ? -4.418 9.352 -25.766 1 87.44 125 GLU B C 1
ATOM 3553 O O . GLU B 1 125 ? -5.555 9.609 -25.359 1 87.44 125 GLU B O 1
ATOM 3558 N N . GLN B 1 126 ? -3.295 9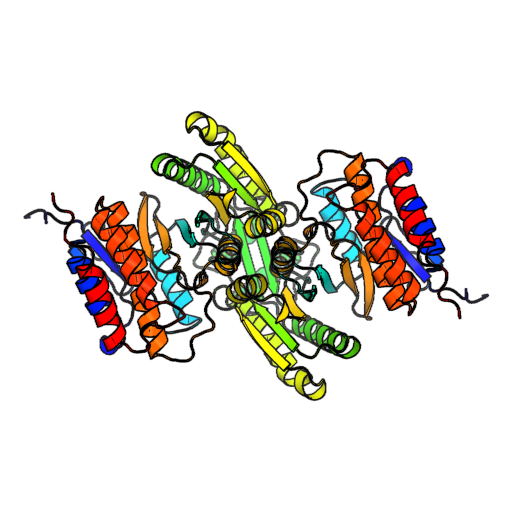.602 -25.188 1 88.25 126 GLN B N 1
ATOM 3559 C CA . GLN B 1 126 ? -3.346 10.359 -23.938 1 88.25 126 GLN B CA 1
ATOM 3560 C C . GLN B 1 126 ? -4.004 11.719 -24.141 1 88.25 126 GLN B C 1
ATOM 3562 O O . GLN B 1 126 ? -4.875 12.117 -23.375 1 88.25 126 GLN B O 1
ATOM 3567 N N . LEU B 1 127 ? -3.678 12.445 -25.203 1 90.81 127 LEU B N 1
ATOM 3568 C CA . LEU B 1 127 ? -4.23 13.758 -25.5 1 90.81 127 LEU B CA 1
ATOM 3569 C C . LEU B 1 127 ? -5.73 13.68 -25.75 1 90.81 127 LEU B C 1
ATOM 3571 O O . LEU B 1 127 ? -6.488 14.555 -25.328 1 90.81 127 LEU B O 1
ATOM 3575 N N . ALA B 1 128 ? -6.129 12.672 -26.406 1 88.81 128 ALA B N 1
ATOM 3576 C CA . ALA B 1 128 ? -7.551 12.469 -26.688 1 88.81 128 ALA B CA 1
ATOM 3577 C C . ALA B 1 128 ? -8.336 12.258 -25.391 1 88.81 128 ALA B C 1
ATOM 3579 O O . ALA B 1 128 ? -9.438 12.781 -25.234 1 88.81 128 ALA B O 1
ATOM 3580 N N . LEU B 1 129 ? -7.77 11.531 -24.531 1 86.06 129 LEU B N 1
ATOM 3581 C CA . LEU B 1 129 ? -8.43 11.258 -23.25 1 86.06 129 LEU B CA 1
ATOM 3582 C C . LEU B 1 129 ? -8.492 12.516 -22.391 1 86.06 129 LEU B C 1
ATOM 3584 O O . LEU B 1 129 ? -9.492 12.75 -21.703 1 86.06 129 LEU B O 1
ATOM 3588 N N . VAL B 1 130 ? -7.379 13.242 -22.406 1 86.38 130 VAL B N 1
ATOM 3589 C CA . VAL B 1 130 ? -7.348 14.492 -21.656 1 86.38 130 VAL B CA 1
ATOM 3590 C C . VAL B 1 130 ? -8.453 15.422 -22.172 1 86.38 130 VAL B C 1
ATOM 3592 O O . VAL B 1 130 ? -9.164 16.047 -21.375 1 86.38 130 VAL B O 1
ATOM 3595 N N . LYS B 1 131 ? -8.609 15.5 -23.375 1 87.12 131 LYS B N 1
ATOM 3596 C CA . LYS B 1 131 ? -9.648 16.344 -23.984 1 87.12 131 LYS B CA 1
ATOM 3597 C C . LYS B 1 131 ? -11.039 15.867 -23.578 1 87.12 131 LYS B C 1
ATOM 3599 O O . LYS B 1 131 ? -11.898 16.672 -23.234 1 87.12 131 LYS B O 1
ATOM 3604 N N . THR B 1 132 ? -11.242 14.609 -23.688 1 85.12 132 THR B N 1
ATOM 3605 C CA . THR B 1 132 ? -12.539 14.047 -23.328 1 85.12 132 THR B CA 1
ATOM 3606 C C . THR B 1 132 ? -12.852 14.305 -21.844 1 85.12 132 THR B C 1
ATOM 3608 O O . THR B 1 132 ? -13.977 14.68 -21.5 1 85.12 132 THR B O 1
ATOM 3611 N N . ALA B 1 133 ? -11.836 14.086 -21 1 80.81 133 ALA B N 1
ATOM 3612 C CA . ALA B 1 133 ? -12.023 14.297 -19.578 1 80.81 133 ALA B CA 1
ATOM 3613 C C . ALA B 1 133 ? -12.359 15.758 -19.281 1 80.81 133 ALA B C 1
ATOM 3615 O O . ALA B 1 133 ? -13.172 16.047 -18.391 1 80.81 133 ALA B O 1
ATOM 3616 N N . ALA B 1 134 ? -11.68 16.625 -19.938 1 79.81 134 ALA B N 1
ATOM 3617 C CA . ALA B 1 134 ? -11.914 18.062 -19.75 1 79.81 134 ALA B CA 1
ATOM 3618 C C . ALA B 1 134 ? -13.352 18.438 -20.078 1 79.81 134 ALA B C 1
ATOM 3620 O O . ALA B 1 134 ? -13.93 19.328 -19.453 1 79.81 134 ALA B O 1
ATOM 3621 N N . GLU B 1 135 ? -13.914 17.75 -20.953 1 81.44 135 GLU B N 1
ATOM 3622 C CA . GLU B 1 135 ? -15.289 18.016 -21.375 1 81.44 135 GLU B CA 1
ATOM 3623 C C . GLU B 1 135 ? -16.297 17.453 -20.375 1 81.44 135 GLU B C 1
ATOM 3625 O O . GLU B 1 135 ? -17.422 17.938 -20.281 1 81.44 135 GLU B O 1
ATOM 3630 N N . LEU B 1 136 ? -15.906 16.5 -19.672 1 74.19 136 LEU B N 1
ATOM 3631 C CA . LEU B 1 136 ? -16.844 15.75 -18.844 1 74.19 136 LEU B CA 1
ATOM 3632 C C . LEU B 1 136 ? -16.797 16.25 -17.391 1 74.19 136 LEU B C 1
ATOM 3634 O O . LEU B 1 136 ? -17.719 16.016 -16.625 1 74.19 136 LEU B O 1
ATOM 3638 N N . GLY B 1 137 ? -15.609 16.766 -16.969 1 64.44 137 GLY B N 1
ATOM 3639 C CA . GLY B 1 137 ? -15.539 17.016 -15.539 1 64.44 137 GLY B CA 1
ATOM 3640 C C . GLY B 1 137 ? -14.938 18.375 -15.203 1 64.44 137 GLY B C 1
ATOM 3641 O O . GLY B 1 137 ? -14.352 19.031 -16.062 1 64.44 137 GLY B O 1
ATOM 3642 N N . PRO B 1 138 ? -15.281 18.734 -13.992 1 60.69 138 PRO B N 1
ATOM 3643 C CA . PRO B 1 138 ? -14.852 20.062 -13.539 1 60.69 138 PRO B CA 1
ATOM 3644 C C . PRO B 1 138 ? -13.344 20.141 -13.297 1 60.69 138 PRO B C 1
ATOM 3646 O O . PRO B 1 138 ? -12.789 21.234 -13.18 1 60.69 138 PRO B O 1
ATOM 3649 N N . ARG B 1 139 ? -12.727 19.047 -13.305 1 69.62 139 ARG B N 1
ATOM 3650 C CA . ARG B 1 139 ? -11.297 19.125 -13.039 1 69.62 139 ARG B CA 1
ATOM 3651 C C . ARG B 1 139 ? -10.492 18.938 -14.328 1 69.62 139 ARG B C 1
ATOM 3653 O O . ARG B 1 139 ? -10.805 18.062 -15.133 1 69.62 139 ARG B O 1
ATOM 3660 N N . GLU B 1 140 ? -9.523 19.797 -14.406 1 75.25 140 GLU B N 1
ATOM 3661 C CA . GLU B 1 140 ? -8.672 19.734 -15.586 1 75.25 140 GLU B CA 1
ATOM 3662 C C . GLU B 1 140 ? -7.422 18.891 -15.32 1 75.25 140 GLU B C 1
ATOM 3664 O O . GLU B 1 140 ? -6.812 19 -14.258 1 75.25 140 GLU B O 1
ATOM 3669 N N . ILE B 1 141 ? -7.191 17.969 -16.219 1 83.25 141 ILE B N 1
ATOM 3670 C CA . ILE B 1 141 ? -5.957 17.188 -16.203 1 83.25 141 ILE B CA 1
ATOM 3671 C C . ILE B 1 141 ? -4.871 17.938 -16.984 1 83.25 141 ILE B C 1
ATOM 3673 O O . ILE B 1 141 ? -5.105 18.391 -18.094 1 83.25 141 ILE B O 1
ATOM 3677 N N . PRO B 1 142 ? -3.748 18.109 -16.391 1 87.44 142 PRO B N 1
ATOM 3678 C CA . PRO B 1 142 ? -2.672 18.766 -17.125 1 87.44 142 PRO B CA 1
ATOM 3679 C C . PRO B 1 142 ? -2.365 18.078 -18.453 1 87.44 142 PRO B C 1
ATOM 3681 O O . PRO B 1 142 ? -2.375 16.844 -18.531 1 87.44 142 PRO B O 1
ATOM 3684 N N . GLU B 1 143 ? -2.07 18.891 -19.391 1 88.81 143 GLU B N 1
ATOM 3685 C CA . GLU B 1 143 ? -1.882 18.391 -20.75 1 88.81 143 GLU B CA 1
ATOM 3686 C C . GLU B 1 143 ? -0.712 17.422 -20.828 1 88.81 143 GLU B C 1
ATOM 3688 O O . GLU B 1 143 ? -0.749 16.453 -21.594 1 88.81 143 GLU B O 1
ATOM 3693 N N . GLN B 1 144 ? 0.303 17.578 -20.031 1 92.38 144 GLN B N 1
ATOM 3694 C CA . GLN B 1 144 ? 1.514 16.781 -20.141 1 92.38 144 GLN B CA 1
ATOM 3695 C C . GLN B 1 144 ? 1.469 15.586 -19.188 1 92.38 144 GLN B C 1
ATOM 3697 O O . GLN B 1 144 ? 2.467 14.883 -19.016 1 92.38 144 GLN B O 1
ATOM 3702 N N . ALA B 1 145 ? 0.326 15.344 -18.641 1 92.56 145 ALA B N 1
ATOM 3703 C CA . ALA B 1 145 ? 0.227 14.281 -17.641 1 92.56 145 ALA B CA 1
ATOM 3704 C C . ALA B 1 145 ? 0.188 12.906 -18.312 1 92.56 145 ALA B C 1
ATOM 3706 O O . ALA B 1 145 ? -0.462 12.734 -19.344 1 92.56 145 ALA B O 1
ATOM 3707 N N . ALA B 1 146 ? 0.98 11.977 -17.812 1 93 146 ALA B N 1
ATOM 3708 C CA . ALA B 1 146 ? 0.699 10.578 -18.125 1 93 146 ALA B CA 1
ATOM 3709 C C . ALA B 1 146 ? -0.563 10.102 -17.406 1 93 146 ALA B C 1
ATOM 3711 O O . ALA B 1 146 ? -0.891 10.586 -16.328 1 93 146 ALA B O 1
ATOM 3712 N N . LEU B 1 147 ? -1.264 9.18 -18.047 1 88.88 147 LEU B N 1
ATOM 3713 C CA . LEU B 1 147 ? -2.545 8.766 -17.484 1 88.88 147 LEU B CA 1
ATOM 3714 C C . LEU B 1 147 ? -2.564 7.262 -17.234 1 88.88 147 LEU B C 1
ATOM 3716 O O . LEU B 1 147 ? -2.012 6.488 -18.016 1 88.88 147 LEU B O 1
ATOM 3720 N N . GLY B 1 148 ? -3.145 6.859 -16.141 1 86.56 148 GLY B N 1
ATOM 3721 C CA . GLY B 1 148 ? -3.535 5.488 -15.852 1 86.56 148 GLY B CA 1
ATOM 3722 C C . GLY B 1 148 ? -5.012 5.344 -15.523 1 86.56 148 GLY B C 1
ATOM 3723 O O . GLY B 1 148 ? -5.574 6.176 -14.805 1 86.56 148 GLY B O 1
ATOM 3724 N N . ILE B 1 149 ? -5.656 4.371 -16.141 1 85.62 149 ILE B N 1
ATOM 3725 C CA . ILE B 1 149 ? -7.07 4.129 -15.875 1 85.62 149 ILE B CA 1
ATOM 3726 C C . ILE B 1 149 ? -7.238 2.828 -15.094 1 85.62 149 ILE B C 1
ATOM 3728 O O . ILE B 1 149 ? -6.715 1.786 -15.492 1 85.62 149 ILE B O 1
ATOM 3732 N N . GLN B 1 150 ? -7.852 2.949 -14.016 1 86.56 150 GLN B N 1
ATOM 3733 C CA . GLN B 1 150 ? -8.281 1.781 -13.258 1 86.56 150 GLN B CA 1
ATOM 3734 C C . GLN B 1 150 ? -9.766 1.5 -13.477 1 86.56 150 GLN B C 1
ATOM 3736 O O . GLN B 1 150 ? -10.586 2.422 -13.484 1 86.56 150 GLN B O 1
ATOM 3741 N N . ALA B 1 151 ? -10.078 0.24 -13.758 1 88.81 151 ALA B N 1
ATOM 3742 C CA . ALA B 1 151 ? -11.461 -0.154 -13.992 1 88.81 151 ALA B CA 1
ATOM 3743 C C . ALA B 1 151 ? -11.867 -1.307 -13.078 1 88.81 151 ALA B C 1
ATOM 3745 O O . ALA B 1 151 ? -11.125 -2.279 -12.93 1 88.81 151 ALA B O 1
ATOM 3746 N N . ILE B 1 152 ? -12.984 -1.145 -12.406 1 91.69 152 ILE B N 1
ATOM 3747 C CA . ILE B 1 152 ? -13.555 -2.199 -11.57 1 91.69 152 ILE B CA 1
ATOM 3748 C C . ILE B 1 152 ? -14.945 -2.561 -12.078 1 91.69 152 ILE B C 1
ATOM 3750 O O . ILE B 1 152 ? -15.844 -1.72 -12.094 1 91.69 152 ILE B O 1
ATOM 3754 N N . ALA B 1 153 ? -15.07 -3.801 -12.492 1 91.75 153 ALA B N 1
ATOM 3755 C CA . ALA B 1 153 ? -16.344 -4.293 -13 1 91.75 153 ALA B CA 1
ATOM 3756 C C . ALA B 1 153 ? -17 -5.266 -12.023 1 91.75 153 ALA B C 1
ATOM 3758 O O . ALA B 1 153 ? -16.375 -6.246 -11.602 1 91.75 153 ALA B O 1
ATOM 3759 N N . PRO B 1 154 ? -18.266 -5.016 -11.719 1 94.19 154 PRO B N 1
ATOM 3760 C CA . PRO B 1 154 ? -18.922 -5.836 -10.703 1 94.19 154 PRO B CA 1
ATOM 3761 C C . PRO B 1 154 ? -18.953 -7.316 -11.07 1 94.19 154 PRO B C 1
ATOM 3763 O O . PRO B 1 154 ? -18.75 -8.172 -10.203 1 94.19 154 PRO B O 1
ATOM 3766 N N . ASP B 1 155 ? -19.172 -7.688 -12.328 1 92.69 155 ASP B N 1
ATOM 3767 C CA . ASP B 1 155 ? -19.25 -9.086 -12.734 1 92.69 155 ASP B CA 1
ATOM 3768 C C . ASP B 1 155 ? -17.906 -9.797 -12.531 1 92.69 155 ASP B C 1
ATOM 377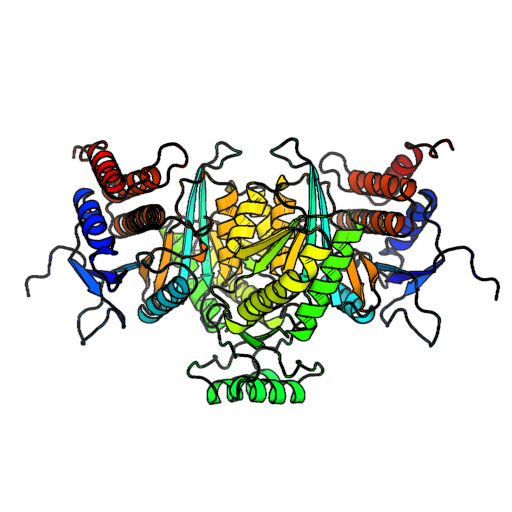0 O O . ASP B 1 155 ? -17.875 -10.945 -12.086 1 92.69 155 ASP B O 1
ATOM 3774 N N . ARG B 1 156 ? -16.875 -9.094 -12.859 1 89.81 156 ARG B N 1
ATOM 3775 C CA . ARG B 1 156 ? -15.555 -9.68 -12.703 1 89.81 156 ARG B CA 1
ATOM 3776 C C . ARG B 1 156 ? -15.195 -9.836 -11.227 1 89.81 156 ARG B C 1
ATOM 3778 O O . ARG B 1 156 ? -14.555 -10.82 -10.836 1 89.81 156 ARG B O 1
ATOM 3785 N N . VAL B 1 157 ? -15.602 -8.852 -10.398 1 93.62 157 VAL B N 1
ATOM 3786 C CA . VAL B 1 157 ? -15.336 -8.922 -8.969 1 93.62 157 VAL B CA 1
ATOM 3787 C C . VAL B 1 157 ? -16.109 -10.078 -8.352 1 93.62 157 VAL B C 1
ATOM 3789 O O . VAL B 1 157 ? -15.57 -10.844 -7.547 1 93.62 157 VAL B O 1
ATOM 3792 N N . SER B 1 158 ? -17.406 -10.227 -8.766 1 95.19 158 SER B N 1
ATOM 3793 C CA . SER B 1 158 ? -18.219 -11.312 -8.234 1 95.19 158 SER B CA 1
ATOM 3794 C C . SER B 1 158 ? -17.609 -12.672 -8.562 1 95.19 158 SER B C 1
ATOM 3796 O O . SER B 1 158 ? -17.578 -13.57 -7.715 1 95.19 158 SER B O 1
ATOM 3798 N N . GLU B 1 159 ? -17.125 -12.828 -9.758 1 90.75 159 GLU B N 1
ATOM 3799 C CA . GLU B 1 159 ? -16.5 -14.078 -10.164 1 90.75 159 GLU B CA 1
ATOM 3800 C C . GLU B 1 159 ? -15.219 -14.336 -9.367 1 90.75 159 GLU B C 1
ATOM 3802 O O . GLU B 1 159 ? -14.953 -15.461 -8.953 1 90.75 159 GLU B O 1
ATOM 3807 N N . PHE B 1 160 ? -14.43 -13.328 -9.211 1 91.75 160 PHE B N 1
ATOM 3808 C CA . PHE B 1 160 ? -13.211 -13.391 -8.414 1 91.75 160 PHE B CA 1
ATOM 3809 C C . PHE B 1 160 ? -13.508 -13.867 -6.996 1 91.75 160 PHE B C 1
ATOM 3811 O O . PHE B 1 160 ? -12.859 -14.789 -6.496 1 91.75 160 PHE B O 1
ATOM 3818 N N . VAL B 1 161 ? -14.539 -13.289 -6.375 1 95.25 161 VAL B N 1
ATOM 3819 C CA . VAL B 1 161 ? -14.898 -13.609 -5 1 95.25 161 VAL B CA 1
ATOM 3820 C C . VAL B 1 161 ? -15.398 -15.055 -4.922 1 95.25 161 VAL B C 1
ATOM 3822 O O . VAL B 1 161 ? -15.047 -15.789 -4.004 1 95.25 161 VAL B O 1
ATOM 3825 N N . ARG B 1 162 ? -16.188 -15.477 -5.902 1 93.25 162 ARG B N 1
ATOM 3826 C CA . ARG B 1 162 ? -16.688 -16.844 -5.938 1 93.25 162 ARG B CA 1
ATOM 3827 C C . ARG B 1 162 ? -15.539 -17.844 -5.992 1 93.25 162 ARG B C 1
ATOM 3829 O O . ARG B 1 162 ? -15.547 -18.859 -5.273 1 93.25 162 ARG B O 1
ATOM 3836 N N . THR B 1 163 ? -14.633 -17.5 -6.824 1 88.75 163 THR B N 1
ATOM 3837 C CA . THR B 1 163 ? -13.469 -18.375 -6.965 1 88.75 163 THR B CA 1
ATOM 3838 C C . THR B 1 163 ? -12.664 -18.422 -5.668 1 88.75 163 THR B C 1
ATOM 3840 O O . THR B 1 163 ? -12.211 -19.484 -5.246 1 88.75 163 THR B O 1
ATOM 3843 N N . ALA B 1 164 ? -12.461 -17.297 -5.055 1 92 164 ALA B N 1
ATOM 3844 C CA . ALA B 1 164 ? -11.719 -17.219 -3.799 1 92 164 ALA B CA 1
ATOM 3845 C C . ALA B 1 164 ? -12.398 -18.047 -2.709 1 92 164 ALA B C 1
ATOM 3847 O O . ALA B 1 164 ? -11.727 -18.766 -1.964 1 92 164 ALA B O 1
ATOM 3848 N N . VAL B 1 165 ? -13.719 -18 -2.629 1 94.38 165 VAL B N 1
ATOM 3849 C CA . VAL B 1 165 ? -14.469 -18.75 -1.636 1 94.38 165 VAL B CA 1
AT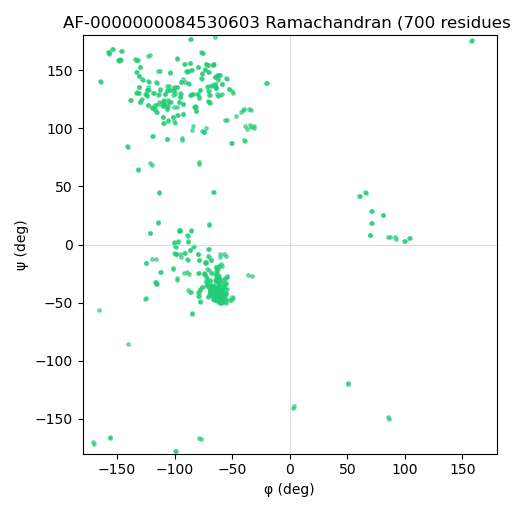OM 3850 C C . VAL B 1 165 ? -14.273 -20.25 -1.866 1 94.38 165 VAL B C 1
ATOM 3852 O O . VAL B 1 165 ? -14.039 -21.016 -0.92 1 94.38 165 VAL B O 1
ATOM 3855 N N . GLY B 1 166 ? -14.406 -20.641 -3.102 1 89.81 166 GLY B N 1
ATOM 3856 C CA . GLY B 1 166 ? -14.148 -22.031 -3.428 1 89.81 166 GLY B CA 1
ATOM 3857 C C . GLY B 1 166 ? -12.773 -22.5 -3.008 1 89.81 166 GLY B C 1
ATOM 3858 O O . GLY B 1 166 ? -12.625 -23.609 -2.469 1 89.81 166 GLY B O 1
ATOM 3859 N N . MET B 1 167 ? -11.789 -21.703 -3.227 1 87.38 167 MET B N 1
ATOM 3860 C CA . MET B 1 167 ? -10.414 -22.031 -2.855 1 87.38 167 MET B CA 1
ATOM 3861 C C . MET B 1 167 ? -10.266 -22.125 -1.34 1 87.38 167 MET B C 1
ATOM 3863 O O . MET B 1 167 ? -9.625 -23.031 -0.824 1 87.38 167 MET B O 1
ATOM 3867 N N . CYS B 1 168 ? -10.789 -21.125 -0.65 1 91.88 168 CYS B N 1
ATOM 3868 C CA . CYS B 1 168 ? -10.742 -21.125 0.808 1 91.88 168 CYS B CA 1
ATOM 3869 C C . CYS B 1 168 ? -11.352 -22.406 1.375 1 91.88 168 CYS B C 1
ATOM 3871 O O . CYS B 1 168 ? -10.82 -22.984 2.318 1 91.88 168 CYS B O 1
ATOM 3873 N N . ARG B 1 169 ? -12.414 -22.906 0.78 1 90.88 169 ARG B N 1
ATOM 3874 C CA . ARG B 1 169 ? -13.039 -24.156 1.215 1 90.88 169 ARG B CA 1
ATOM 3875 C C . ARG B 1 169 ? -12.094 -25.328 1.046 1 90.88 169 ARG B C 1
ATOM 3877 O O . ARG B 1 169 ? -11.953 -26.156 1.951 1 90.88 169 ARG B O 1
ATOM 3884 N N . ARG B 1 170 ? -11.484 -25.391 -0.039 1 82.25 170 ARG B N 1
ATOM 3885 C CA . ARG B 1 170 ? -10.57 -26.484 -0.336 1 82.25 170 ARG B CA 1
ATOM 3886 C C . ARG B 1 170 ? -9.375 -26.469 0.61 1 82.25 170 ARG B C 1
ATOM 3888 O O . ARG B 1 170 ? -8.859 -27.531 0.975 1 82.25 170 ARG B O 1
ATOM 3895 N N . LEU B 1 171 ? -9 -25.297 1.036 1 84.62 171 LEU B N 1
ATOM 3896 C CA . LEU B 1 171 ? -7.805 -25.141 1.858 1 84.62 171 LEU B CA 1
ATOM 3897 C C . LEU B 1 171 ? -8.164 -25.078 3.338 1 84.62 171 LEU B C 1
ATOM 3899 O O . LEU B 1 171 ? -7.297 -24.859 4.184 1 84.62 171 LEU B O 1
ATOM 3903 N N . ASP B 1 172 ? -9.367 -25.203 3.656 1 90.75 172 ASP B N 1
ATOM 3904 C CA . ASP B 1 172 ? -9.883 -25.172 5.02 1 90.75 172 ASP B CA 1
ATOM 3905 C C . ASP B 1 172 ? -9.586 -23.844 5.688 1 90.75 172 ASP B C 1
ATOM 3907 O O . ASP B 1 172 ? -9.062 -23.797 6.801 1 90.75 172 ASP B O 1
ATOM 3911 N N . VAL B 1 173 ? -9.758 -22.797 4.93 1 93.88 173 VAL B N 1
ATOM 3912 C CA . VAL B 1 173 ? -9.672 -21.438 5.434 1 93.88 173 VAL B CA 1
ATOM 3913 C C . VAL B 1 173 ? -11.07 -20.922 5.773 1 93.88 173 VAL B C 1
ATOM 3915 O O . VAL B 1 173 ? -11.961 -20.922 4.922 1 93.88 173 VAL B O 1
ATOM 3918 N N . ASP B 1 174 ? -11.234 -20.438 6.98 1 96.19 174 ASP B N 1
ATOM 3919 C CA . ASP B 1 174 ? -12.594 -20.109 7.414 1 96.19 174 ASP B CA 1
ATOM 3920 C C . ASP B 1 174 ? -12.719 -18.641 7.797 1 96.19 174 ASP B C 1
ATOM 3922 O O . ASP B 1 174 ? -13.711 -18.234 8.414 1 96.19 174 ASP B O 1
ATOM 3926 N N . ASP B 1 175 ? -11.75 -17.875 7.52 1 96.5 175 ASP B N 1
ATOM 3927 C CA . ASP B 1 175 ? -11.773 -16.453 7.816 1 96.5 175 ASP B CA 1
ATOM 3928 C C . ASP B 1 175 ? -11.188 -15.641 6.66 1 96.5 175 ASP B C 1
ATOM 3930 O O . ASP B 1 175 ? -10.055 -15.883 6.23 1 96.5 175 ASP B O 1
ATOM 3934 N N . LEU B 1 176 ? -12.047 -14.703 6.211 1 97 176 LEU B N 1
ATOM 3935 C CA . LEU B 1 176 ? -11.688 -13.93 5.027 1 97 176 LEU B CA 1
ATOM 3936 C C . LEU B 1 176 ? -11.875 -12.438 5.277 1 97 176 LEU B C 1
ATOM 3938 O O . LEU B 1 176 ? -12.859 -12.023 5.891 1 97 176 LEU B O 1
ATOM 3942 N N . VAL B 1 177 ? -10.883 -11.641 4.852 1 97.75 177 VAL B N 1
ATOM 3943 C CA . VAL B 1 177 ? -11 -10.188 4.938 1 97.75 177 VAL B CA 1
ATOM 3944 C C . VAL B 1 177 ? -11.047 -9.586 3.535 1 97.75 177 VAL B C 1
ATOM 3946 O O . VAL B 1 177 ? -10.234 -9.938 2.678 1 97.75 177 VAL B O 1
ATOM 3949 N N . VAL B 1 178 ? -12.055 -8.727 3.299 1 97.94 178 VAL B N 1
ATOM 3950 C CA . VAL B 1 178 ? -12.062 -7.883 2.107 1 97.94 178 VAL B CA 1
ATOM 3951 C C . VAL B 1 178 ? -11.422 -6.535 2.426 1 97.94 178 VAL B C 1
ATOM 3953 O O . VAL B 1 178 ? -11.969 -5.742 3.193 1 97.94 178 VAL B O 1
ATOM 3956 N N . ALA B 1 179 ? -10.266 -6.289 1.827 1 96.31 179 ALA B N 1
ATOM 3957 C CA . ALA B 1 179 ? -9.547 -5.043 2.084 1 96.31 179 ALA B CA 1
ATOM 3958 C C . ALA B 1 179 ? -9.648 -4.094 0.894 1 96.31 179 ALA B C 1
ATOM 3960 O O . ALA B 1 179 ? -9.477 -4.508 -0.256 1 96.31 179 ALA B O 1
ATOM 3961 N N . HIS B 1 180 ? -9.977 -2.848 1.163 1 93.31 180 HIS B N 1
ATOM 3962 C CA . HIS B 1 180 ? -10.211 -1.868 0.109 1 93.31 180 HIS B CA 1
ATOM 3963 C C . HIS B 1 180 ? -10.016 -0.447 0.625 1 93.31 180 HIS B C 1
ATOM 3965 O O . HIS B 1 180 ? -9.867 -0.234 1.83 1 93.31 180 HIS B O 1
ATOM 3971 N N . LYS B 1 181 ? -9.914 0.442 -0.276 1 89.75 181 LYS B N 1
ATOM 3972 C CA . LYS B 1 181 ? -9.828 1.853 0.09 1 89.75 181 LYS B CA 1
ATOM 3973 C C . LYS B 1 181 ? -11.07 2.613 -0.378 1 89.75 181 LYS B C 1
ATOM 3975 O O . LYS B 1 181 ? -10.953 3.707 -0.936 1 89.75 181 LYS B O 1
ATOM 3980 N N . GLY B 1 182 ? -12.25 2.068 -0.172 1 87.56 182 GLY B N 1
ATOM 3981 C CA . GLY B 1 182 ? -13.5 2.639 -0.637 1 87.56 182 GLY B CA 1
ATOM 3982 C C . GLY B 1 182 ? -13.875 3.922 0.081 1 87.56 182 GLY B C 1
ATOM 3983 O O . GLY B 1 182 ? -14.719 4.688 -0.4 1 87.56 182 GLY B O 1
ATOM 3984 N N . ASN B 1 183 ? -13.227 4.215 1.159 1 79.81 183 ASN B N 1
ATOM 3985 C CA . ASN B 1 183 ? -13.508 5.449 1.885 1 79.81 183 ASN B CA 1
ATOM 3986 C C . ASN B 1 183 ? -12.93 6.664 1.165 1 79.81 183 ASN B C 1
ATOM 3988 O O . ASN B 1 183 ? -13.445 7.777 1.312 1 79.81 183 ASN B O 1
ATOM 3992 N N . SER B 1 184 ? -11.922 6.438 0.396 1 81.38 184 SER B N 1
ATOM 3993 C CA . SER B 1 184 ? -11.266 7.539 -0.299 1 81.38 184 SER B CA 1
ATOM 3994 C C . SER B 1 184 ? -11.414 7.402 -1.811 1 81.38 184 SER B C 1
ATOM 3996 O O . SER B 1 184 ? -11.383 8.398 -2.535 1 81.38 184 SER B O 1
ATOM 3998 N N . ILE B 1 185 ? -11.414 6.207 -2.223 1 84.81 185 ILE B N 1
ATOM 3999 C CA . ILE B 1 185 ? -11.641 5.906 -3.631 1 84.81 185 ILE B CA 1
ATOM 4000 C C . ILE B 1 185 ? -13.031 5.312 -3.812 1 84.81 185 ILE B C 1
ATOM 4002 O O . ILE B 1 185 ? -13.195 4.09 -3.822 1 84.81 185 ILE B O 1
ATOM 4006 N N . LYS B 1 186 ? -13.93 6.121 -4.035 1 84.25 186 LYS B N 1
ATOM 4007 C CA . LYS B 1 186 ? -15.336 5.82 -3.795 1 84.25 186 LYS B CA 1
ATOM 4008 C C . LYS B 1 186 ? -15.914 4.973 -4.922 1 84.25 186 LYS B C 1
ATOM 4010 O O . LYS B 1 186 ? -16.609 3.982 -4.672 1 84.25 186 LYS B O 1
ATOM 4015 N N . HIS B 1 187 ? -15.617 5.309 -6.141 1 88.12 187 HIS B N 1
ATOM 4016 C CA . HIS B 1 187 ? -16.359 4.684 -7.234 1 88.12 187 HIS B CA 1
ATOM 4017 C C . HIS B 1 187 ? -15.719 3.355 -7.637 1 88.12 187 HIS B C 1
ATOM 4019 O O . HIS B 1 187 ? -16.422 2.383 -7.906 1 88.12 187 HIS B O 1
ATOM 4025 N N . THR B 1 188 ? -14.43 3.318 -7.688 1 90.19 188 THR B N 1
ATOM 4026 C CA . THR B 1 188 ? -13.797 2.062 -8.086 1 90.19 188 THR B CA 1
ATOM 4027 C C . THR B 1 188 ? -13.641 1.134 -6.887 1 90.19 188 THR B C 1
ATOM 4029 O O . THR B 1 188 ? -14.328 0.116 -6.785 1 90.19 188 THR B O 1
ATOM 4032 N N . ASP B 1 189 ? -12.93 1.586 -5.891 1 91.25 189 ASP B N 1
ATOM 4033 C CA . ASP B 1 189 ? -12.719 0.729 -4.727 1 91.25 189 ASP B CA 1
ATOM 4034 C C . ASP B 1 189 ? -14.016 0.537 -3.941 1 91.25 189 ASP B C 1
ATOM 4036 O O . ASP B 1 189 ? -14.234 -0.52 -3.346 1 91.25 189 ASP B O 1
ATOM 4040 N N . GLY B 1 190 ? -14.789 1.604 -3.924 1 91.44 190 GLY B N 1
ATOM 4041 C CA . GLY B 1 190 ? -16.094 1.43 -3.314 1 91.44 190 GLY B CA 1
ATOM 4042 C C . GLY B 1 190 ? -16.922 0.343 -3.979 1 91.44 190 GLY B C 1
ATOM 4043 O O . GLY B 1 190 ? -17.562 -0.463 -3.297 1 91.44 190 GLY B O 1
ATOM 4044 N N . LEU B 1 191 ? -16.891 0.332 -5.27 1 93.94 191 LEU B N 1
ATOM 4045 C CA . LEU B 1 191 ? -17.609 -0.692 -6.016 1 93.94 191 LEU B CA 1
ATOM 4046 C C . LEU B 1 191 ? -17.016 -2.074 -5.754 1 93.94 191 LEU B C 1
ATOM 4048 O O . LEU B 1 191 ? -17.766 -3.055 -5.629 1 93.94 191 LEU B O 1
ATOM 4052 N N . PHE B 1 192 ? -15.719 -2.189 -5.695 1 95.5 192 PHE B N 1
ATOM 4053 C CA . PHE B 1 192 ? -15.062 -3.443 -5.348 1 95.5 192 PHE B CA 1
ATOM 4054 C C . PHE B 1 192 ? -15.562 -3.963 -4.004 1 95.5 192 PHE B C 1
ATOM 4056 O O . PHE B 1 192 ? -15.953 -5.125 -3.891 1 95.5 192 PHE B O 1
ATOM 4063 N N . ALA B 1 193 ? -15.555 -3.1 -3.025 1 96.12 193 ALA B N 1
ATOM 4064 C CA . ALA B 1 193 ? -15.969 -3.465 -1.672 1 96.12 193 ALA B CA 1
ATOM 4065 C C . ALA B 1 193 ? -17.438 -3.895 -1.642 1 96.12 193 ALA B C 1
ATOM 4067 O O . ALA B 1 193 ? -17.781 -4.914 -1.041 1 96.12 193 ALA B O 1
ATOM 4068 N N . LEU B 1 194 ? -18.25 -3.137 -2.256 1 96.69 194 LEU B N 1
ATOM 4069 C CA . LEU B 1 194 ? -19.688 -3.404 -2.254 1 96.69 194 LEU B CA 1
ATOM 4070 C C . LEU B 1 194 ? -20 -4.723 -2.957 1 96.69 194 LEU B C 1
ATOM 4072 O O . LEU B 1 194 ? -20.766 -5.535 -2.449 1 96.69 194 LEU B O 1
ATOM 4076 N N . THR B 1 195 ? -19.406 -4.898 -4.102 1 97.19 195 THR B N 1
ATOM 4077 C CA . THR B 1 195 ? -19.641 -6.109 -4.879 1 97.19 195 THR B CA 1
ATOM 4078 C C . THR B 1 195 ? -19.125 -7.34 -4.137 1 97.19 195 THR B C 1
ATOM 4080 O O . THR B 1 195 ? -19.797 -8.375 -4.109 1 97.19 195 THR B O 1
ATOM 4083 N N . ALA B 1 196 ? -17.922 -7.238 -3.576 1 97.69 196 ALA B N 1
ATOM 4084 C CA . ALA B 1 196 ? -17.375 -8.344 -2.797 1 97.69 196 ALA B CA 1
ATOM 4085 C C . ALA B 1 196 ? -18.281 -8.688 -1.618 1 97.69 196 ALA B C 1
ATOM 4087 O O . ALA B 1 196 ? -18.562 -9.859 -1.365 1 97.69 196 ALA B O 1
ATOM 4088 N N . ALA B 1 197 ? -18.75 -7.656 -0.92 1 97.62 197 ALA B N 1
ATOM 4089 C CA . ALA B 1 197 ? -19.625 -7.852 0.229 1 97.62 197 ALA B CA 1
ATOM 4090 C C . ALA B 1 197 ? -20.922 -8.555 -0.184 1 97.62 197 ALA B C 1
ATOM 4092 O O . ALA B 1 197 ? -21.344 -9.508 0.466 1 97.62 197 ALA B O 1
ATOM 4093 N N . GLU B 1 198 ? -21.516 -8.086 -1.22 1 98 198 GLU B N 1
ATOM 4094 C CA . GLU B 1 198 ? -22.766 -8.672 -1.698 1 98 198 GLU B CA 1
ATOM 4095 C C . GLU B 1 198 ? -22.578 -10.133 -2.082 1 98 198 GLU B C 1
ATOM 4097 O O . GLU B 1 198 ? -23.422 -10.977 -1.764 1 98 198 GLU B O 1
ATOM 4102 N N . THR B 1 199 ? -21.516 -10.375 -2.781 1 97.81 199 THR B N 1
ATOM 4103 C CA . THR B 1 199 ? -21.219 -11.734 -3.205 1 97.81 199 THR B CA 1
ATOM 4104 C C . THR B 1 199 ? -20.984 -12.641 -1.998 1 97.81 199 THR B C 1
ATOM 4106 O O . THR B 1 199 ? -21.484 -13.758 -1.94 1 97.81 199 THR B O 1
ATOM 4109 N N . LEU B 1 200 ? -20.203 -12.18 -1.029 1 97.81 200 LEU B N 1
ATOM 4110 C CA . LEU B 1 200 ? -19.875 -12.961 0.155 1 97.81 200 LEU B CA 1
ATOM 4111 C C . LEU B 1 200 ? -21.109 -13.195 1.018 1 97.81 200 LEU B C 1
ATOM 4113 O O . LEU B 1 200 ? -21.266 -14.258 1.624 1 97.81 200 LEU B O 1
ATOM 4117 N N . GLU B 1 201 ? -21.969 -12.219 1.146 1 97.06 201 GLU B N 1
ATOM 4118 C CA . GLU B 1 201 ? -23.203 -12.375 1.906 1 97.06 201 GLU B CA 1
ATOM 4119 C C . GLU B 1 201 ? -24.031 -13.547 1.386 1 97.06 201 GLU B C 1
ATOM 4121 O O . GLU B 1 201 ? -24.688 -14.242 2.16 1 97.06 201 GLU B O 1
ATOM 4126 N N . SER B 1 202 ? -23.875 -13.805 0.14 1 96.25 202 SER B N 1
ATOM 4127 C CA . SER B 1 202 ? -24.672 -14.859 -0.489 1 96.25 202 SER B CA 1
ATOM 4128 C C . SER B 1 202 ? -23.969 -16.203 -0.378 1 96.25 202 SER B C 1
ATOM 4130 O O . SER B 1 202 ? -24.625 -17.25 -0.417 1 96.25 202 SER B O 1
ATOM 4132 N N . LEU B 1 203 ? -22.688 -16.219 -0.23 1 96.31 203 LEU B N 1
ATOM 4133 C CA . LEU B 1 203 ? -21.953 -17.469 -0.426 1 96.31 203 LEU B CA 1
ATOM 4134 C C . LEU B 1 203 ? -21.281 -17.906 0.868 1 96.31 203 LEU B C 1
ATOM 4136 O O . LEU B 1 203 ? -21.047 -19.094 1.081 1 96.31 203 LEU B O 1
ATOM 4140 N N . ALA B 1 204 ? -20.859 -17 1.694 1 93.62 204 ALA B N 1
ATOM 4141 C CA . ALA B 1 204 ? -19.906 -17.281 2.771 1 93.62 204 ALA B CA 1
ATOM 4142 C C . ALA B 1 204 ? -20.531 -18.203 3.824 1 93.62 204 ALA B C 1
ATOM 4144 O O . ALA B 1 204 ? -19.859 -19.094 4.344 1 93.62 204 ALA B O 1
ATOM 4145 N N . GLY B 1 205 ? -21.812 -18 4.141 1 94 205 GLY B N 1
ATOM 4146 C CA . GLY B 1 205 ? -22.484 -18.844 5.125 1 94 205 GLY B CA 1
ATOM 4147 C C . GLY B 1 205 ? -22.484 -20.312 4.758 1 94 205 GLY B C 1
ATOM 4148 O O . GLY B 1 205 ? -22.109 -21.156 5.574 1 94 205 GLY B O 1
ATOM 4149 N N . ALA B 1 206 ? -22.859 -20.562 3.586 1 95 206 ALA B N 1
ATOM 4150 C CA . ALA B 1 206 ? -22.922 -21.938 3.109 1 95 206 ALA B CA 1
ATOM 4151 C C . ALA B 1 206 ? -21.531 -22.578 3.07 1 95 206 ALA B C 1
ATOM 4153 O O . ALA B 1 206 ? -21.375 -23.781 3.234 1 95 206 ALA B O 1
ATOM 4154 N N . ALA B 1 207 ? -20.562 -21.781 2.955 1 94.62 207 ALA B N 1
ATOM 4155 C CA . ALA B 1 207 ? -19.188 -22.266 2.854 1 94.62 207 ALA B CA 1
ATOM 4156 C C . ALA B 1 207 ? -18.531 -22.359 4.23 1 94.62 207 ALA B C 1
ATOM 4158 O O . ALA B 1 207 ? -17.422 -22.875 4.363 1 94.62 207 ALA B O 1
ATOM 4159 N N . GLY B 1 208 ? -19.219 -21.859 5.227 1 96.62 208 GLY B N 1
ATOM 4160 C CA . GLY B 1 208 ? -18.656 -21.859 6.566 1 96.62 208 GLY B CA 1
ATOM 4161 C C . GLY B 1 208 ? -17.531 -20.875 6.742 1 96.62 208 GLY B C 1
ATOM 4162 O O . GLY B 1 208 ? -16.578 -21.141 7.477 1 96.62 208 GLY B O 1
ATOM 4163 N N . ILE B 1 209 ? -17.531 -19.797 6 1 96.94 209 ILE B N 1
ATOM 4164 C CA . ILE B 1 209 ? -16.453 -18.797 6.02 1 96.94 209 ILE B CA 1
ATOM 4165 C C . ILE B 1 209 ? -16.969 -17.516 6.664 1 96.94 209 ILE B C 1
ATOM 4167 O O . ILE B 1 209 ? -17.984 -16.969 6.234 1 96.94 209 ILE B O 1
ATOM 4171 N N . ALA B 1 210 ? -16.359 -17.109 7.754 1 97.5 210 ALA B N 1
ATOM 4172 C CA . ALA B 1 210 ? -16.562 -15.773 8.289 1 97.5 210 ALA B CA 1
ATOM 4173 C C . ALA B 1 210 ? -15.805 -14.734 7.473 1 97.5 210 ALA B C 1
ATOM 4175 O O . ALA B 1 210 ? -14.758 -15.039 6.895 1 97.5 210 ALA B O 1
ATOM 4176 N N . TRP B 1 211 ? -16.438 -13.5 7.398 1 97.06 211 TRP B N 1
ATOM 4177 C CA . TRP B 1 211 ? -15.719 -12.469 6.645 1 97.06 211 TRP B CA 1
ATOM 4178 C C . TRP B 1 211 ? -16 -11.086 7.219 1 97.06 211 TRP B C 1
ATOM 4180 O O . TRP B 1 211 ? -16.969 -10.891 7.953 1 97.06 211 TRP B O 1
ATOM 4190 N N . ARG B 1 212 ? -15.156 -10.141 6.973 1 95.38 212 ARG B N 1
ATOM 4191 C CA . ARG B 1 212 ? -15.32 -8.734 7.301 1 95.38 212 ARG B CA 1
ATOM 4192 C C . ARG B 1 212 ? -14.609 -7.844 6.281 1 95.38 212 ARG B C 1
ATOM 4194 O O . ARG B 1 212 ? -13.781 -8.32 5.508 1 95.38 212 ARG B O 1
ATOM 4201 N N . SER B 1 213 ? -15.047 -6.629 6.23 1 94.62 213 SER B N 1
ATOM 4202 C CA . SER B 1 213 ? -14.438 -5.613 5.379 1 94.62 213 SER B CA 1
ATOM 4203 C C . SER B 1 213 ? -13.578 -4.648 6.195 1 94.62 213 SER B C 1
ATOM 4205 O O . SER B 1 213 ? -13.992 -4.207 7.27 1 94.62 213 SER B O 1
ATOM 4207 N N . LEU B 1 214 ? -12.391 -4.406 5.688 1 92.19 214 LEU B N 1
ATOM 4208 C CA . LEU B 1 214 ? -11.492 -3.443 6.324 1 92.19 214 LEU B CA 1
ATOM 4209 C C . LEU B 1 214 ? -10.93 -2.463 5.301 1 92.19 214 LEU B C 1
ATOM 4211 O O . LEU B 1 214 ? -10.672 -2.838 4.156 1 92.19 214 LEU B O 1
ATOM 4215 N N . ILE B 1 215 ? -10.75 -1.222 5.777 1 90.5 215 ILE B N 1
ATOM 4216 C CA . ILE B 1 215 ? -10 -0.272 4.965 1 90.5 215 ILE B CA 1
ATOM 4217 C C . ILE B 1 215 ? -8.547 -0.742 4.828 1 90.5 215 ILE B C 1
ATOM 4219 O O . ILE B 1 215 ? -7.945 -1.201 5.801 1 90.5 215 ILE B O 1
ATOM 4223 N N . ILE B 1 216 ? -8.039 -0.614 3.643 1 93.06 216 ILE B N 1
ATOM 4224 C CA . ILE B 1 216 ? -6.758 -1.203 3.277 1 93.06 216 ILE B CA 1
ATOM 4225 C C . ILE B 1 216 ? -5.668 -0.692 4.219 1 93.06 216 ILE B C 1
ATOM 4227 O O . ILE B 1 216 ? -4.734 -1.426 4.551 1 93.06 216 ILE B O 1
ATOM 4231 N N . ASP B 1 217 ? -5.777 0.586 4.617 1 90.88 217 ASP B N 1
ATOM 4232 C CA . ASP B 1 217 ? -4.789 1.141 5.535 1 90.88 217 ASP B CA 1
ATOM 4233 C C . ASP B 1 217 ? -4.852 0.448 6.895 1 90.88 217 ASP B C 1
ATOM 4235 O O . ASP B 1 217 ? -3.816 0.138 7.488 1 90.88 217 ASP B O 1
ATOM 4239 N N . HIS B 1 218 ? -6.043 0.24 7.316 1 90.19 218 HIS B N 1
ATOM 4240 C CA . HIS B 1 218 ? -6.219 -0.509 8.555 1 90.19 218 HIS B CA 1
ATOM 4241 C C . HIS B 1 218 ? -5.699 -1.936 8.414 1 90.19 218 HIS B C 1
ATOM 4243 O O . HIS B 1 218 ? -5.09 -2.473 9.344 1 90.19 218 HIS B O 1
ATOM 4249 N N . MET B 1 219 ? -5.98 -2.553 7.328 1 94.19 219 MET B N 1
ATOM 4250 C CA . MET B 1 219 ? -5.504 -3.906 7.07 1 94.19 219 MET B CA 1
ATOM 4251 C C . MET B 1 219 ? -3.979 -3.965 7.125 1 94.19 219 MET B C 1
ATOM 4253 O O . MET B 1 219 ? -3.408 -4.902 7.684 1 94.19 219 MET B O 1
ATOM 4257 N N . ALA B 1 220 ? -3.334 -2.965 6.52 1 94.12 220 ALA B N 1
ATOM 4258 C CA . ALA B 1 220 ? -1.874 -2.922 6.523 1 94.12 220 ALA B CA 1
ATOM 4259 C C . ALA B 1 220 ? -1.331 -2.832 7.945 1 94.12 220 ALA B C 1
ATOM 4261 O O . ALA B 1 220 ? -0.408 -3.564 8.312 1 94.12 220 ALA B O 1
ATOM 4262 N N . ALA B 1 221 ? -1.903 -1.947 8.727 1 91.5 221 ALA B N 1
ATOM 4263 C CA . ALA B 1 221 ? -1.472 -1.794 10.117 1 91.5 221 ALA B CA 1
ATOM 4264 C C . ALA B 1 221 ? -1.663 -3.092 10.898 1 91.5 221 ALA B C 1
ATOM 4266 O O . ALA B 1 221 ? -0.76 -3.533 11.609 1 91.5 221 ALA B O 1
ATOM 4267 N N . GLU B 1 222 ? -2.801 -3.717 10.734 1 92 222 GLU B N 1
ATOM 4268 C CA . GLU B 1 222 ? -3.131 -4.922 11.484 1 92 222 GLU B CA 1
ATOM 4269 C C . GLU B 1 222 ? -2.262 -6.102 11.055 1 92 222 GLU B C 1
ATOM 4271 O O . GLU B 1 222 ? -1.875 -6.93 11.883 1 92 222 GLU B O 1
ATOM 4276 N N . LEU B 1 223 ? -2.039 -6.164 9.781 1 94.19 223 LEU B N 1
ATOM 4277 C CA . LEU B 1 223 ? -1.225 -7.262 9.266 1 94.19 223 LEU B CA 1
ATOM 4278 C C . LEU B 1 223 ? 0.187 -7.203 9.844 1 94.19 223 LEU B C 1
ATOM 4280 O O . LEU B 1 223 ? 0.806 -8.242 10.078 1 94.19 223 LEU B O 1
ATOM 4284 N N . VAL B 1 224 ? 0.671 -6 10.023 1 91.69 224 VAL B N 1
ATOM 4285 C CA . VAL B 1 224 ? 1.997 -5.828 10.609 1 91.69 224 VAL B CA 1
ATOM 4286 C C . VAL B 1 224 ? 1.935 -6.07 12.117 1 91.69 224 VAL B C 1
ATOM 4288 O O . VAL B 1 224 ? 2.828 -6.695 12.688 1 91.69 224 VAL B O 1
ATOM 4291 N N . ARG B 1 225 ? 0.9 -5.688 12.742 1 89.38 225 ARG B N 1
ATOM 4292 C CA . ARG B 1 225 ? 0.764 -5.762 14.188 1 89.38 225 ARG B CA 1
ATOM 4293 C C . ARG B 1 225 ? 0.451 -7.188 14.641 1 89.38 225 ARG B C 1
ATOM 4295 O O . ARG B 1 225 ? 1.032 -7.68 15.609 1 89.38 225 ARG B O 1
ATOM 4302 N N . ASN B 1 226 ? -0.538 -7.789 13.992 1 91 226 ASN B N 1
ATOM 4303 C CA . ASN B 1 226 ? -1.045 -9.102 14.375 1 91 226 ASN B CA 1
ATOM 4304 C C . ASN B 1 226 ? -1.16 -10.031 13.164 1 91 226 ASN B C 1
ATOM 4306 O O . ASN B 1 226 ? -2.248 -10.516 12.852 1 91 226 ASN B O 1
ATOM 4310 N N . PRO B 1 227 ? -0.025 -10.367 12.547 1 92.69 227 PRO B N 1
ATOM 4311 C CA . PRO B 1 227 ? -0.078 -11.133 11.305 1 92.69 227 PRO B CA 1
ATOM 4312 C C . PRO B 1 227 ? -0.699 -12.516 11.484 1 92.69 227 PRO B C 1
ATOM 4314 O O . PRO B 1 227 ? -1.231 -13.094 10.531 1 92.69 227 PRO B O 1
ATOM 4317 N N . LEU B 1 228 ? -0.745 -13.094 12.719 1 94 228 LEU B N 1
ATOM 4318 C CA . LEU B 1 228 ? -1.24 -14.445 12.969 1 94 228 LEU B CA 1
ATOM 4319 C C . LEU B 1 228 ? -2.766 -14.469 12.984 1 94 228 LEU B C 1
ATOM 4321 O O . LEU B 1 228 ? -3.373 -15.539 12.914 1 94 228 LEU B O 1
ATOM 4325 N N . ASP B 1 229 ? -3.344 -13.289 13.047 1 94.25 229 ASP B N 1
ATOM 4326 C CA . ASP B 1 229 ? -4.797 -13.195 13.125 1 94.25 229 ASP B CA 1
ATOM 4327 C C . ASP B 1 229 ? -5.434 -13.281 11.742 1 94.25 229 ASP B C 1
ATOM 4329 O O . ASP B 1 229 ? -6.66 -13.32 11.617 1 94.25 229 ASP B O 1
ATOM 4333 N N . TYR B 1 230 ? -4.613 -13.391 10.719 1 96 230 TYR B N 1
ATOM 4334 C CA . TYR B 1 230 ? -5.141 -13.32 9.359 1 96 230 TYR B CA 1
ATOM 4335 C C . TYR B 1 230 ? -4.672 -14.516 8.531 1 96 230 TYR B C 1
ATOM 4337 O O . TYR B 1 230 ? -3.527 -14.953 8.664 1 96 230 TYR B O 1
ATOM 4345 N N . ARG B 1 231 ? -5.586 -14.953 7.719 1 96.06 231 ARG B N 1
ATOM 4346 C CA . ARG B 1 231 ? -5.27 -16.109 6.891 1 96.06 231 ARG B CA 1
ATOM 4347 C C . ARG B 1 231 ? -5.508 -15.812 5.414 1 96.06 231 ARG B C 1
ATOM 4349 O O . ARG B 1 231 ? -4.703 -16.188 4.559 1 96.06 231 ARG B O 1
ATOM 4356 N N . ALA B 1 232 ? -6.629 -15.227 5.109 1 97.56 232 ALA B N 1
ATOM 4357 C CA . ALA B 1 232 ? -6.984 -14.922 3.727 1 97.56 232 ALA B CA 1
ATOM 4358 C C . ALA B 1 232 ? -7.449 -13.477 3.59 1 97.56 232 ALA B C 1
ATOM 4360 O O . ALA B 1 232 ? -8.297 -13.016 4.355 1 97.56 232 ALA B O 1
ATOM 4361 N N . ILE B 1 233 ? -6.879 -12.781 2.617 1 97.94 233 ILE B N 1
ATOM 4362 C CA . ILE B 1 233 ? -7.203 -11.383 2.361 1 97.94 233 ILE B CA 1
ATOM 4363 C C . ILE B 1 233 ? -7.508 -11.188 0.879 1 97.94 233 ILE B C 1
ATOM 4365 O O . ILE B 1 233 ? -6.699 -11.539 0.019 1 97.94 233 ILE B O 1
ATOM 4369 N N . LEU B 1 234 ? -8.727 -10.672 0.593 1 97.5 234 LEU B N 1
ATOM 4370 C CA . LEU B 1 234 ? -9.117 -10.32 -0.766 1 97.5 234 LEU B CA 1
ATOM 4371 C C . LEU B 1 234 ? -8.898 -8.828 -1.021 1 97.5 234 LEU B C 1
ATOM 4373 O O . LEU B 1 234 ? -9.375 -7.988 -0.254 1 97.5 234 LEU B O 1
ATOM 4377 N N . THR B 1 235 ? -8.164 -8.5 -1.964 1 96.31 235 THR B N 1
ATOM 4378 C CA . THR B 1 235 ? -7.949 -7.121 -2.393 1 96.31 235 THR B CA 1
ATOM 4379 C C . THR B 1 235 ? -7.508 -7.07 -3.854 1 96.31 235 THR B C 1
ATOM 4381 O O . THR B 1 235 ? -7.797 -7.988 -4.625 1 96.31 235 THR B O 1
ATOM 4384 N N . HIS B 1 236 ? -7.012 -5.93 -4.297 1 90.56 236 HIS B N 1
ATOM 4385 C CA . HIS B 1 236 ? -6.66 -5.891 -5.715 1 90.56 236 HIS B CA 1
ATOM 4386 C C . HIS B 1 236 ? -5.277 -5.285 -5.922 1 90.56 236 HIS B C 1
ATOM 4388 O O . HIS B 1 236 ? -4.793 -4.52 -5.078 1 90.56 236 HIS B O 1
ATOM 4394 N N . SER B 1 237 ? -4.645 -5.75 -6.934 1 83.94 237 SER B N 1
ATOM 4395 C CA . SER B 1 237 ? -3.504 -5.148 -7.621 1 83.94 237 SER B CA 1
ATOM 4396 C C . SER B 1 237 ? -2.406 -4.766 -6.637 1 83.94 237 SER B C 1
ATOM 4398 O O . SER B 1 237 ? -1.935 -5.605 -5.867 1 83.94 237 SER B O 1
ATOM 4400 N N . SER B 1 238 ? -2.074 -3.463 -6.59 1 87.5 238 SER B N 1
ATOM 4401 C CA . SER B 1 238 ? -0.922 -2.971 -5.844 1 87.5 238 SER B CA 1
ATOM 4402 C C . SER B 1 238 ? -1.13 -3.131 -4.34 1 87.5 238 SER B C 1
ATOM 4404 O O . SER B 1 238 ? -0.165 -3.283 -3.588 1 87.5 238 SER B O 1
ATOM 4406 N N . PHE B 1 239 ? -2.389 -3.178 -3.949 1 92.75 239 PHE B N 1
ATOM 4407 C CA . PHE B 1 239 ? -2.652 -3.316 -2.521 1 92.75 239 PHE B CA 1
ATOM 4408 C C . PHE B 1 239 ? -2.227 -4.691 -2.023 1 92.75 239 PHE B C 1
ATOM 4410 O O . PHE B 1 239 ? -1.641 -4.816 -0.945 1 92.75 239 PHE B O 1
ATOM 4417 N N . ALA B 1 240 ? -2.5 -5.688 -2.854 1 93.69 240 ALA B N 1
ATOM 4418 C CA . ALA B 1 240 ? -2.07 -7.035 -2.486 1 93.69 240 ALA B CA 1
ATOM 4419 C C . ALA B 1 240 ? -0.547 -7.129 -2.428 1 93.69 240 ALA B C 1
ATOM 4421 O O . ALA B 1 240 ? 0.008 -7.746 -1.516 1 93.69 240 ALA B O 1
ATOM 4422 N N . ASP B 1 241 ? 0.096 -6.535 -3.361 1 90.5 241 ASP B N 1
ATOM 4423 C CA . ASP B 1 241 ? 1.554 -6.559 -3.42 1 90.5 241 ASP B CA 1
ATOM 4424 C C . ASP B 1 241 ? 2.164 -5.883 -2.193 1 90.5 241 ASP B C 1
ATOM 4426 O O . ASP B 1 241 ? 3.113 -6.398 -1.602 1 90.5 241 ASP B O 1
ATOM 4430 N N . LEU B 1 242 ? 1.6 -4.812 -1.891 1 93.38 242 LEU B N 1
ATOM 4431 C CA . LEU B 1 242 ? 2.143 -4.035 -0.782 1 93.38 242 LEU B CA 1
ATOM 4432 C C . LEU B 1 242 ? 1.93 -4.758 0.544 1 93.38 242 LEU B C 1
ATOM 4434 O O . LEU B 1 242 ? 2.811 -4.754 1.407 1 93.38 242 LEU B O 1
ATOM 4438 N N . LEU B 1 243 ? 0.747 -5.316 0.708 1 95.5 243 LEU B N 1
ATOM 4439 C CA . LEU B 1 243 ? 0.498 -6.094 1.917 1 95.5 243 LEU B CA 1
ATOM 4440 C C . LEU B 1 243 ? 1.46 -7.27 2.014 1 95.5 243 LEU B C 1
ATOM 4442 O O . LEU B 1 243 ? 1.99 -7.559 3.088 1 95.5 243 LEU B O 1
ATOM 4446 N N . ALA B 1 244 ? 1.641 -7.934 0.854 1 93.19 244 ALA B N 1
ATOM 4447 C CA . ALA B 1 244 ? 2.57 -9.062 0.822 1 93.19 244 ALA B CA 1
ATOM 4448 C C . ALA B 1 244 ? 3.982 -8.617 1.194 1 93.19 244 ALA B C 1
ATOM 4450 O O . ALA B 1 244 ? 4.691 -9.312 1.92 1 93.19 244 ALA B O 1
ATOM 4451 N N . ALA B 1 245 ? 4.383 -7.52 0.705 1 91.75 245 ALA B N 1
ATOM 4452 C CA . ALA B 1 245 ? 5.711 -6.98 0.98 1 91.75 245 ALA B CA 1
ATOM 4453 C C . ALA B 1 245 ? 5.855 -6.602 2.451 1 91.75 245 ALA B C 1
ATOM 4455 O O . ALA B 1 245 ? 6.883 -6.891 3.074 1 91.75 245 ALA B O 1
ATOM 4456 N N . ALA B 1 246 ? 4.855 -5.891 2.98 1 92.94 246 ALA B N 1
ATOM 4457 C CA . ALA B 1 246 ? 4.887 -5.512 4.391 1 92.94 246 ALA B CA 1
ATOM 4458 C C . ALA B 1 246 ? 4.996 -6.746 5.285 1 92.94 246 ALA B C 1
ATOM 4460 O O . ALA B 1 246 ? 5.754 -6.746 6.262 1 92.94 246 ALA B O 1
ATOM 4461 N N . LEU B 1 247 ? 4.258 -7.777 4.961 1 92.38 247 LEU B N 1
ATOM 4462 C CA . LEU B 1 247 ? 4.328 -9.023 5.719 1 92.38 247 LEU B CA 1
ATOM 4463 C C . LEU B 1 247 ? 5.719 -9.633 5.625 1 92.38 247 LEU B C 1
ATOM 4465 O O . LEU B 1 247 ? 6.27 -10.086 6.633 1 92.38 247 LEU B O 1
ATOM 4469 N N . ALA B 1 248 ? 6.262 -9.656 4.438 1 89.94 248 ALA B N 1
ATOM 4470 C CA . ALA B 1 248 ? 7.594 -10.211 4.223 1 89.94 248 ALA B CA 1
ATOM 4471 C C . ALA B 1 248 ? 8.633 -9.5 5.09 1 89.94 248 ALA B C 1
ATOM 4473 O O . ALA B 1 248 ? 9.602 -10.117 5.543 1 89.94 248 ALA B O 1
ATOM 4474 N N . GLY B 1 249 ? 8.43 -8.219 5.309 1 89 249 GLY B N 1
ATOM 4475 C CA . GLY B 1 249 ? 9.336 -7.441 6.133 1 89 249 GLY B CA 1
ATOM 4476 C C . GLY B 1 249 ? 9.422 -7.941 7.562 1 89 249 GLY B C 1
ATOM 4477 O O . GLY B 1 249 ? 10.375 -7.629 8.281 1 89 249 GLY B O 1
ATOM 4478 N N . GLN B 1 250 ? 8.453 -8.703 7.969 1 89.44 250 GLN B N 1
ATOM 4479 C CA . GLN B 1 250 ? 8.414 -9.227 9.336 1 89.44 250 GLN B CA 1
ATOM 4480 C C . GLN B 1 250 ? 8.922 -10.664 9.383 1 89.44 250 GLN B C 1
ATOM 4482 O O . GLN B 1 250 ? 9.047 -11.25 10.469 1 89.44 250 GLN B O 1
ATOM 4487 N N . MET B 1 251 ? 9.125 -11.203 8.25 1 86.5 251 MET B N 1
ATOM 4488 C CA . MET B 1 251 ? 9.484 -12.617 8.164 1 86.5 251 MET B CA 1
ATOM 4489 C C . MET B 1 251 ? 10.992 -12.781 8.008 1 86.5 251 MET B C 1
ATOM 4491 O O . MET B 1 251 ? 11.695 -11.836 7.648 1 86.5 251 MET B O 1
ATOM 4495 N N . THR B 1 252 ? 11.359 -14.016 8.359 1 78.88 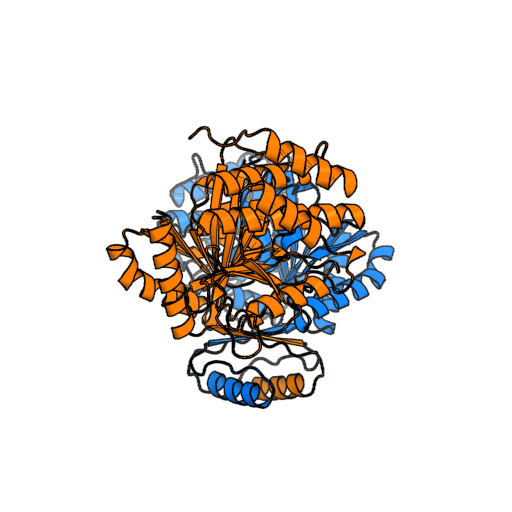252 THR B N 1
ATOM 4496 C CA . THR B 1 252 ? 12.766 -14.305 8.094 1 78.88 252 THR B CA 1
ATOM 4497 C C . THR B 1 252 ? 13.055 -14.219 6.598 1 78.88 252 THR B C 1
ATOM 4499 O O . THR B 1 252 ? 12.164 -14.43 5.77 1 78.88 252 THR B O 1
ATOM 4502 N N . THR B 1 253 ? 14.211 -13.789 6.258 1 65.69 253 THR B N 1
ATOM 4503 C CA . THR B 1 253 ? 14.57 -13.453 4.883 1 65.69 253 THR B CA 1
ATOM 4504 C C . THR B 1 253 ? 14.68 -14.711 4.027 1 65.69 253 THR B C 1
ATOM 4506 O O . THR B 1 253 ? 14.82 -14.625 2.807 1 65.69 253 THR B O 1
ATOM 4509 N N . ASP B 1 254 ? 14.531 -15.766 4.648 1 61.28 254 ASP B N 1
ATOM 4510 C CA . ASP B 1 254 ? 14.695 -17.016 3.9 1 61.28 254 ASP B CA 1
ATOM 4511 C C . ASP B 1 254 ? 13.344 -17.547 3.426 1 61.28 254 ASP B C 1
ATOM 4513 O O . ASP B 1 254 ? 13.25 -18.688 2.957 1 61.28 254 ASP B O 1
ATOM 4517 N N . GLN B 1 255 ? 12.422 -16.703 3.549 1 65.69 255 GLN B N 1
ATOM 4518 C CA . GLN B 1 255 ? 11.109 -17.188 3.127 1 65.69 255 GLN B CA 1
ATOM 4519 C C . GLN B 1 255 ? 10.711 -16.578 1.779 1 65.69 255 GLN B C 1
ATOM 4521 O O . GLN B 1 255 ? 10.773 -15.367 1.593 1 65.69 255 GLN B O 1
ATOM 4526 N N . LEU B 1 256 ? 10.43 -17.562 0.879 1 78.75 256 LEU B N 1
ATOM 4527 C CA . LEU B 1 256 ? 10.031 -17.141 -0.46 1 78.75 256 LEU B CA 1
ATOM 4528 C C . LEU B 1 256 ? 8.516 -17.219 -0.628 1 78.75 256 LEU B C 1
ATOM 4530 O O . LEU B 1 256 ? 7.879 -18.141 -0.098 1 78.75 256 LEU B O 1
ATOM 4534 N N . GLY B 1 257 ? 8.039 -16.266 -1.169 1 82.31 257 GLY B N 1
ATOM 4535 C CA . GLY B 1 257 ? 6.629 -16.281 -1.529 1 82.31 257 GLY B CA 1
ATOM 4536 C C . GLY B 1 257 ? 6.367 -16.922 -2.879 1 82.31 257 GLY B C 1
ATOM 4537 O O . GLY B 1 257 ? 7.262 -17 -3.723 1 82.31 257 GLY B O 1
ATOM 4538 N N . VAL B 1 258 ? 5.176 -17.547 -3.045 1 89.94 258 VAL B N 1
ATOM 4539 C CA . VAL B 1 258 ? 4.738 -18.094 -4.324 1 89.94 258 VAL B CA 1
ATOM 4540 C C . VAL B 1 258 ? 3.461 -17.391 -4.781 1 89.94 258 VAL B C 1
ATOM 4542 O O . VAL B 1 258 ? 2.568 -17.125 -3.971 1 89.94 258 VAL B O 1
ATOM 4545 N N . CYS B 1 259 ? 3.49 -16.969 -5.98 1 92.06 259 CYS B N 1
ATOM 4546 C CA . CYS B 1 259 ? 2.314 -16.375 -6.602 1 92.06 259 CYS B CA 1
ATOM 4547 C C . CYS B 1 259 ? 1.699 -17.328 -7.621 1 92.06 259 CYS B C 1
ATOM 4549 O O . CYS B 1 259 ? 2.361 -17.734 -8.578 1 92.06 259 CYS B O 1
ATOM 4551 N N . THR B 1 260 ? 0.479 -17.719 -7.422 1 93 260 THR B N 1
ATOM 4552 C CA . THR B 1 260 ? -0.225 -18.594 -8.344 1 93 260 THR B CA 1
ATOM 4553 C C . THR B 1 260 ? -1.32 -17.844 -9.086 1 93 260 THR B C 1
ATOM 4555 O O . THR B 1 260 ? -2.219 -17.266 -8.469 1 93 260 THR B O 1
ATOM 4558 N N . THR B 1 261 ? -1.168 -17.859 -10.383 1 91.25 261 THR B N 1
ATOM 4559 C CA . THR B 1 261 ? -2.184 -17.25 -11.227 1 91.25 261 THR B CA 1
ATOM 4560 C C . THR B 1 261 ? -3.152 -18.297 -11.766 1 91.25 261 THR B C 1
ATOM 4562 O O . THR B 1 261 ? -2.73 -19.359 -12.211 1 91.25 261 THR B O 1
ATOM 4565 N N . TYR B 1 262 ? -4.383 -17.953 -11.703 1 88.12 262 TYR B N 1
ATOM 4566 C CA . TYR B 1 262 ? -5.402 -18.906 -12.133 1 88.12 262 TYR B CA 1
ATOM 4567 C C . TYR B 1 262 ? -6.16 -18.375 -13.344 1 88.12 262 TYR B C 1
ATOM 4569 O O . TYR B 1 262 ? -6.469 -17.188 -13.43 1 88.12 262 TYR B O 1
ATOM 4577 N N . ASP B 1 263 ? -6.438 -19.266 -14.266 1 83 263 ASP B N 1
ATOM 4578 C CA . ASP B 1 263 ? -7.328 -18.922 -15.367 1 83 263 ASP B CA 1
ATOM 4579 C C . ASP B 1 263 ? -8.789 -19.156 -14.992 1 83 263 ASP B C 1
ATOM 4581 O O . ASP B 1 263 ? -9.078 -19.625 -13.891 1 83 263 ASP B O 1
ATOM 4585 N N . PRO B 1 264 ? -9.758 -18.844 -15.859 1 75.5 264 PRO B N 1
ATOM 4586 C CA . PRO B 1 264 ? -11.18 -18.969 -15.523 1 75.5 264 PRO B CA 1
ATOM 4587 C C . PRO B 1 264 ? -11.594 -20.406 -15.242 1 75.5 264 PRO B C 1
ATOM 4589 O O . PRO B 1 264 ? -12.578 -20.641 -14.539 1 75.5 264 PRO B O 1
ATOM 4592 N N . ALA B 1 265 ? -10.828 -21.391 -15.789 1 80.38 265 ALA B N 1
ATOM 4593 C CA . ALA B 1 265 ? -11.148 -22.797 -15.578 1 80.38 265 ALA B CA 1
ATOM 4594 C C . ALA B 1 265 ? -10.523 -23.312 -14.289 1 80.38 265 ALA B C 1
ATOM 4596 O O . ALA B 1 265 ? -10.734 -24.469 -13.906 1 80.38 265 ALA B O 1
ATOM 4597 N N . GLY B 1 266 ? -9.742 -22.453 -13.656 1 83.06 266 GLY B N 1
ATOM 4598 C CA . GLY B 1 266 ? -9.133 -22.828 -12.383 1 83.06 266 GLY B CA 1
ATOM 4599 C C . GLY B 1 266 ? -7.762 -23.453 -12.539 1 83.06 266 GLY B C 1
ATOM 4600 O O . GLY B 1 266 ? -7.215 -24 -11.578 1 83.06 266 GLY B O 1
ATOM 4601 N N . ARG B 1 267 ? -7.195 -23.484 -13.781 1 87.69 267 ARG B N 1
ATOM 4602 C CA . ARG B 1 267 ? -5.852 -24.031 -13.969 1 87.69 267 ARG B CA 1
ATOM 4603 C C . ARG B 1 267 ? -4.801 -23.094 -13.375 1 87.69 267 ARG B C 1
ATOM 4605 O O . ARG B 1 267 ? -4.809 -21.891 -13.641 1 87.69 267 ARG B O 1
ATOM 4612 N N . PRO B 1 268 ? -3.904 -23.656 -12.617 1 93.19 268 PRO B N 1
ATOM 4613 C CA . PRO B 1 268 ? -2.941 -22.797 -11.914 1 93.19 268 PRO B CA 1
ATOM 4614 C C . PRO B 1 268 ? -1.636 -22.625 -12.68 1 93.19 268 PRO B C 1
ATOM 4616 O O . PRO B 1 268 ? -1.164 -23.562 -13.336 1 93.19 268 PRO B O 1
ATOM 4619 N N . LEU B 1 269 ? -1.13 -21.484 -12.68 1 93.75 269 LEU B N 1
ATOM 4620 C CA . LEU B 1 269 ? 0.236 -21.141 -13.055 1 93.75 269 LEU B CA 1
ATOM 4621 C C . LEU B 1 269 ? 1.054 -20.734 -11.836 1 93.75 269 LEU B C 1
ATOM 4623 O O . LEU B 1 269 ? 0.901 -19.625 -11.32 1 93.75 269 LEU B O 1
ATOM 4627 N N . PHE B 1 270 ? 1.924 -21.656 -11.398 1 94.25 270 PHE B N 1
ATOM 4628 C CA . PHE B 1 270 ? 2.73 -21.406 -10.211 1 94.25 270 PHE B CA 1
ATOM 4629 C C . PHE B 1 270 ? 3.984 -20.609 -10.57 1 94.25 270 PHE B C 1
ATOM 4631 O O . PHE B 1 270 ? 4.707 -20.969 -11.5 1 94.25 270 PHE B O 1
ATOM 4638 N N . GLY B 1 271 ? 4.188 -19.531 -9.805 1 90.69 271 GLY B N 1
ATOM 4639 C CA . GLY B 1 271 ? 5.406 -18.828 -10.172 1 90.69 271 GLY B CA 1
ATOM 4640 C C . GLY B 1 271 ? 5.781 -17.734 -9.203 1 90.69 271 GLY B C 1
ATOM 4641 O O . GLY B 1 271 ? 5.375 -17.766 -8.039 1 90.69 271 GLY B O 1
ATOM 4642 N N . HIS B 1 272 ? 6.75 -17.016 -9.688 1 77 272 HIS B N 1
ATOM 4643 C CA . HIS B 1 272 ? 7.312 -15.867 -8.984 1 77 272 HIS B CA 1
ATOM 4644 C C . HIS B 1 272 ? 6.602 -14.578 -9.375 1 77 272 HIS B C 1
ATOM 4646 O O . HIS B 1 272 ? 6.078 -14.461 -10.484 1 77 272 HIS B O 1
ATOM 4652 N N . ASP B 1 273 ? 6.371 -13.758 -8.445 1 77.75 273 ASP B N 1
ATOM 4653 C CA . ASP B 1 273 ? 5.984 -12.383 -8.727 1 77.75 273 ASP B CA 1
ATOM 4654 C C . ASP B 1 273 ? 7.066 -11.406 -8.273 1 77.75 273 ASP B C 1
ATOM 4656 O O . ASP B 1 273 ? 7.477 -11.414 -7.113 1 77.75 273 ASP B O 1
ATOM 4660 N N . PRO B 1 274 ? 7.52 -10.633 -9.227 1 68.38 274 PRO B N 1
ATOM 4661 C CA . PRO B 1 274 ? 8.586 -9.695 -8.875 1 68.38 274 PRO B CA 1
ATOM 4662 C C . PRO B 1 274 ? 8.227 -8.797 -7.695 1 68.38 274 PRO B C 1
ATOM 4664 O O . PRO B 1 274 ? 9.109 -8.32 -6.984 1 68.38 274 PRO B O 1
ATOM 4667 N N . ALA B 1 275 ? 6.965 -8.594 -7.547 1 66.12 275 ALA B N 1
ATOM 4668 C CA . ALA B 1 275 ? 6.543 -7.742 -6.438 1 66.12 275 ALA B CA 1
ATOM 4669 C C . ALA B 1 275 ? 6.91 -8.367 -5.094 1 66.12 275 ALA B C 1
ATOM 4671 O O . ALA B 1 275 ? 7 -7.668 -4.082 1 66.12 275 ALA B O 1
ATOM 4672 N N . LEU B 1 276 ? 7.145 -9.656 -5.16 1 70.56 276 LEU B N 1
ATOM 4673 C CA . LEU B 1 276 ? 7.445 -10.383 -3.928 1 70.56 276 LEU B CA 1
ATOM 4674 C C . LEU B 1 276 ? 8.938 -10.352 -3.629 1 70.56 276 LEU B C 1
ATOM 4676 O O . LEU B 1 276 ? 9.367 -10.742 -2.541 1 70.56 276 LEU B O 1
ATOM 4680 N N . ASP B 1 277 ? 9.617 -9.938 -4.68 1 66.94 277 ASP B N 1
ATOM 4681 C CA . ASP B 1 277 ? 11.055 -9.852 -4.457 1 66.94 277 ASP B CA 1
ATOM 4682 C C . ASP B 1 277 ? 11.406 -8.617 -3.633 1 66.94 277 ASP B C 1
ATOM 4684 O O . ASP B 1 277 ? 11.391 -7.496 -4.145 1 66.94 277 ASP B O 1
ATOM 4688 N N . THR B 1 278 ? 11.57 -8.805 -2.416 1 60.16 278 THR B N 1
ATOM 4689 C CA . THR B 1 278 ? 11.766 -7.688 -1.499 1 60.16 278 THR B CA 1
ATOM 4690 C C . THR B 1 278 ? 13.242 -7.328 -1.39 1 60.16 278 THR B C 1
ATOM 4692 O O . THR B 1 278 ? 13.625 -6.477 -0.581 1 60.16 278 THR B O 1
ATOM 4695 N N . SER B 1 279 ? 14.039 -8.062 -2.203 1 58.12 279 SER B N 1
ATOM 4696 C CA . SER B 1 279 ? 15.461 -7.766 -2.107 1 58.12 279 SER B CA 1
ATOM 4697 C C . SER B 1 279 ? 15.859 -6.625 -3.039 1 58.12 279 SER B C 1
ATOM 4699 O O . SER B 1 279 ? 15.211 -6.398 -4.062 1 58.12 279 SER B O 1
ATOM 4701 N N . ALA B 1 280 ? 16.703 -5.785 -2.447 1 54.66 280 ALA B N 1
ATOM 4702 C CA . ALA B 1 280 ? 17.328 -4.809 -3.34 1 54.66 280 ALA B CA 1
ATOM 4703 C C . ALA B 1 280 ? 17.906 -5.488 -4.578 1 54.66 280 ALA B C 1
ATOM 4705 O O . ALA B 1 280 ? 18.328 -6.641 -4.52 1 54.66 280 ALA B O 1
ATOM 4706 N N . PRO B 1 281 ? 17.5 -4.848 -5.766 1 53.81 281 PRO B N 1
ATOM 4707 C CA . PRO B 1 281 ? 18.125 -5.488 -6.93 1 53.81 281 PRO B CA 1
ATOM 4708 C C . PRO B 1 281 ? 19.562 -5.941 -6.672 1 53.81 281 PRO B C 1
ATOM 4710 O O . PRO B 1 281 ? 20.359 -5.164 -6.16 1 53.81 281 PRO B O 1
ATOM 4713 N N . ASP B 1 282 ? 19.625 -7.27 -6.395 1 54.31 282 ASP B N 1
ATOM 4714 C CA . ASP B 1 282 ? 20.984 -7.758 -6.211 1 54.31 282 ASP B CA 1
ATOM 4715 C C . ASP B 1 282 ? 21.859 -7.422 -7.418 1 54.31 282 ASP B C 1
ATOM 4717 O O . ASP B 1 282 ? 21.547 -7.809 -8.547 1 54.31 282 ASP B O 1
ATOM 4721 N N . ALA B 1 283 ? 22.641 -6.508 -7.098 1 61.72 283 ALA B N 1
ATOM 4722 C CA . ALA B 1 283 ? 23.547 -6.047 -8.133 1 61.72 283 ALA B CA 1
ATOM 4723 C C . ALA B 1 283 ? 24.453 -7.184 -8.609 1 61.72 283 ALA B C 1
ATOM 4725 O O . ALA B 1 283 ? 25.016 -7.125 -9.711 1 61.72 283 ALA B O 1
ATOM 4726 N N . ASP B 1 284 ? 24.453 -8.422 -7.922 1 75.31 284 ASP B N 1
ATOM 4727 C CA . ASP B 1 284 ? 25.328 -9.523 -8.32 1 75.31 284 ASP B CA 1
ATOM 4728 C C . ASP B 1 284 ? 24.562 -10.562 -9.141 1 75.31 284 ASP B C 1
ATOM 4730 O O . ASP B 1 284 ? 23.625 -11.188 -8.641 1 75.31 284 ASP B O 1
ATOM 4734 N N . PRO B 1 285 ? 24.938 -10.781 -10.344 1 79.12 285 PRO B N 1
ATOM 4735 C CA . PRO B 1 285 ? 24.219 -11.695 -11.25 1 79.12 285 PRO B CA 1
ATOM 4736 C C . PRO B 1 285 ? 24.188 -13.125 -10.734 1 79.12 285 PRO B C 1
ATOM 4738 O O . PRO B 1 285 ? 23.203 -13.852 -10.977 1 79.12 285 PRO B O 1
ATOM 4741 N N . GLU B 1 286 ? 25.234 -13.5 -10.07 1 82.75 286 GLU B N 1
ATOM 4742 C CA . GLU B 1 286 ? 25.266 -14.867 -9.547 1 82.75 286 GLU B CA 1
ATOM 4743 C C . GLU B 1 286 ? 24.266 -15.047 -8.414 1 82.75 286 GLU B C 1
ATOM 4745 O O . GLU B 1 286 ? 23.578 -16.078 -8.344 1 82.75 286 GLU B O 1
ATOM 4750 N N . ARG B 1 287 ? 24.203 -14.164 -7.664 1 81.69 287 ARG B N 1
ATOM 4751 C CA . ARG B 1 287 ? 23.234 -14.219 -6.57 1 81.69 287 ARG B CA 1
ATOM 4752 C C . ARG B 1 287 ? 21.812 -14.172 -7.105 1 81.69 287 ARG B C 1
ATOM 4754 O O . ARG B 1 287 ? 20.922 -14.828 -6.559 1 81.69 287 ARG B O 1
ATOM 4761 N N . TRP B 1 288 ? 21.672 -13.438 -8.141 1 83.38 288 TRP B N 1
ATOM 4762 C CA . TRP B 1 288 ? 20.359 -13.398 -8.773 1 83.38 288 TRP B CA 1
ATOM 4763 C C . TRP B 1 288 ? 19.984 -14.758 -9.336 1 83.38 288 TRP B C 1
ATOM 4765 O O . TRP B 1 288 ? 18.828 -15.195 -9.203 1 83.38 288 TRP B O 1
ATOM 4775 N N . ARG B 1 289 ? 20.906 -15.352 -9.914 1 88.25 289 ARG B N 1
ATOM 4776 C CA . ARG B 1 289 ? 20.672 -16.688 -10.469 1 88.25 289 ARG B CA 1
ATOM 4777 C C . ARG B 1 289 ? 20.266 -17.672 -9.383 1 88.25 289 ARG B C 1
ATOM 4779 O O . ARG B 1 289 ? 19.359 -18.484 -9.57 1 88.25 289 ARG B O 1
ATOM 4786 N N . VAL B 1 290 ? 20.891 -17.609 -8.273 1 89.94 290 VAL B N 1
ATOM 4787 C CA . VAL B 1 290 ? 20.594 -18.484 -7.141 1 89.94 290 VAL B CA 1
ATOM 4788 C C . VAL B 1 290 ? 19.188 -18.203 -6.625 1 89.94 290 VAL B C 1
ATOM 4790 O O . VAL B 1 290 ? 18.422 -19.125 -6.344 1 89.94 290 VAL B O 1
ATOM 4793 N N . ARG B 1 291 ? 18.859 -17 -6.551 1 86.62 291 ARG B N 1
ATOM 4794 C CA . ARG B 1 291 ? 17.531 -16.625 -6.074 1 86.62 291 ARG B CA 1
ATOM 4795 C C . ARG B 1 291 ? 16.438 -17.109 -7.035 1 86.62 291 ARG B C 1
ATOM 4797 O O . ARG B 1 291 ? 15.352 -17.5 -6.605 1 86.62 291 ARG B O 1
ATOM 4804 N N . ARG B 1 292 ? 16.781 -17.047 -8.289 1 89.69 292 ARG B N 1
ATOM 4805 C CA . ARG B 1 292 ? 15.828 -17.531 -9.289 1 89.69 292 ARG B CA 1
ATOM 4806 C C . ARG B 1 292 ? 15.586 -19.031 -9.133 1 89.69 292 ARG B C 1
ATOM 4808 O O . ARG B 1 292 ? 14.453 -19.484 -9.266 1 89.69 292 ARG B O 1
ATOM 4815 N N . LEU B 1 293 ? 16.625 -19.703 -8.875 1 93.56 293 LEU B N 1
ATOM 4816 C CA . LEU B 1 293 ? 16.484 -21.141 -8.633 1 93.56 293 LEU B CA 1
ATOM 4817 C C . LEU B 1 293 ? 15.617 -21.391 -7.41 1 93.56 293 LEU B C 1
ATOM 4819 O O . LEU B 1 293 ? 14.695 -22.219 -7.457 1 93.56 293 LEU B O 1
ATOM 4823 N N . ALA B 1 294 ? 15.898 -20.703 -6.367 1 91.88 294 ALA B N 1
ATOM 4824 C CA . ALA B 1 294 ? 15.133 -20.859 -5.137 1 91.88 294 ALA B CA 1
ATOM 4825 C C . ALA B 1 294 ? 13.648 -20.594 -5.379 1 91.88 294 ALA B C 1
ATOM 4827 O O . ALA B 1 294 ? 12.789 -21.359 -4.918 1 91.88 294 ALA B O 1
ATOM 4828 N N . SER B 1 295 ? 13.383 -19.562 -6.094 1 91.19 295 SER B N 1
ATOM 4829 C CA . SER B 1 295 ? 12 -19.203 -6.398 1 91.19 295 SER B CA 1
ATOM 4830 C C . SER B 1 295 ? 11.32 -20.281 -7.23 1 91.19 295 SER B C 1
ATOM 4832 O O . SER B 1 295 ? 10.141 -20.578 -7.027 1 91.19 295 SER B O 1
ATOM 4834 N N . THR B 1 296 ? 12.039 -20.797 -8.172 1 94.25 296 THR B N 1
ATOM 4835 C CA . THR B 1 296 ? 11.492 -21.844 -9.023 1 94.25 296 THR B CA 1
ATOM 4836 C C . THR B 1 296 ? 11.195 -23.094 -8.203 1 94.25 296 THR B C 1
ATOM 4838 O O . THR B 1 296 ? 10.172 -23.75 -8.414 1 94.25 296 THR B O 1
ATOM 4841 N N . LEU B 1 297 ? 12.07 -23.406 -7.285 1 95.38 297 LEU B N 1
ATOM 4842 C CA . LEU B 1 297 ? 11.844 -24.562 -6.418 1 95.38 297 LEU B CA 1
ATOM 4843 C C . LEU B 1 297 ? 10.633 -24.328 -5.512 1 95.38 297 LEU B C 1
ATOM 4845 O O . LEU B 1 297 ? 9.852 -25.25 -5.273 1 95.38 297 LEU B O 1
ATOM 4849 N N . ALA B 1 298 ? 10.508 -23.156 -5.035 1 92.31 298 ALA B N 1
ATOM 4850 C CA . ALA B 1 298 ? 9.352 -22.828 -4.207 1 92.31 298 ALA B CA 1
ATOM 4851 C C . ALA B 1 298 ? 8.055 -22.969 -4.996 1 92.31 298 ALA B C 1
ATOM 4853 O O . ALA B 1 298 ? 7.066 -23.5 -4.484 1 92.31 298 ALA B O 1
ATOM 4854 N N . ALA B 1 299 ? 8.086 -22.5 -6.203 1 94.25 299 ALA B N 1
ATOM 4855 C CA . ALA B 1 299 ? 6.934 -22.672 -7.078 1 94.25 299 ALA B CA 1
ATOM 4856 C C . ALA B 1 299 ? 6.672 -24.156 -7.336 1 94.25 299 ALA B C 1
ATOM 4858 O O . ALA B 1 299 ? 5.516 -24.594 -7.383 1 94.25 299 ALA B O 1
ATOM 4859 N N . GLY B 1 300 ? 7.711 -24.859 -7.508 1 96 300 GLY B N 1
ATOM 4860 C CA . GLY B 1 300 ? 7.602 -26.312 -7.656 1 96 300 GLY B CA 1
ATOM 4861 C C . GLY B 1 300 ? 6.973 -26.984 -6.453 1 96 300 GLY B C 1
ATOM 4862 O O . GLY B 1 300 ? 6.223 -27.953 -6.602 1 96 300 GLY B O 1
ATOM 4863 N N . ALA B 1 301 ? 7.301 -26.531 -5.316 1 93.88 301 ALA B N 1
ATOM 4864 C CA . ALA B 1 301 ? 6.699 -27.078 -4.102 1 93.88 301 ALA B CA 1
ATOM 4865 C C . ALA B 1 301 ? 5.184 -26.922 -4.117 1 93.88 301 ALA B C 1
ATOM 4867 O O . ALA B 1 301 ? 4.449 -27.844 -3.781 1 93.88 301 ALA B O 1
ATOM 4868 N N . ALA B 1 302 ? 4.738 -25.797 -4.516 1 91.81 302 ALA B N 1
ATOM 4869 C CA . ALA B 1 302 ? 3.303 -25.547 -4.621 1 91.81 302 ALA B CA 1
ATOM 4870 C C . ALA B 1 302 ? 2.664 -26.453 -5.668 1 91.81 302 ALA B C 1
ATOM 4872 O O . ALA B 1 302 ? 1.562 -26.969 -5.465 1 91.81 302 ALA B O 1
ATOM 4873 N N . LEU B 1 303 ? 3.365 -26.609 -6.766 1 94.94 303 LEU B N 1
ATOM 4874 C CA . LEU B 1 303 ? 2.902 -27.516 -7.816 1 94.94 303 LEU B CA 1
ATOM 4875 C C . LEU B 1 303 ? 2.777 -28.938 -7.289 1 94.94 303 LEU B C 1
ATOM 4877 O O . LEU B 1 303 ? 1.784 -29.609 -7.555 1 94.94 303 LEU B O 1
ATOM 4881 N N . ALA B 1 304 ? 3.756 -29.359 -6.531 1 95.31 304 ALA B N 1
ATOM 4882 C CA . ALA B 1 304 ? 3.729 -30.703 -5.953 1 95.31 304 ALA B CA 1
ATOM 4883 C C . ALA B 1 304 ? 2.51 -30.891 -5.055 1 95.31 304 ALA B C 1
ATOM 4885 O O . ALA B 1 304 ? 1.846 -31.938 -5.109 1 95.31 304 ALA B O 1
ATOM 4886 N N . GLU B 1 305 ? 2.293 -29.922 -4.289 1 90.12 305 GLU B N 1
ATOM 4887 C CA . GLU B 1 305 ? 1.117 -29.984 -3.426 1 90.12 305 GLU B CA 1
ATOM 4888 C C . GLU B 1 305 ? -0.167 -30.062 -4.246 1 90.12 305 GLU B C 1
ATOM 4890 O O . GLU B 1 305 ? -1.07 -30.828 -3.92 1 90.12 305 GLU B O 1
ATOM 4895 N N . HIS B 1 306 ? -0.243 -29.312 -5.281 1 90.19 306 HIS B N 1
ATOM 4896 C CA . HIS B 1 306 ? -1.389 -29.328 -6.184 1 90.19 306 HIS B CA 1
ATOM 4897 C C . HIS B 1 306 ? -1.577 -30.703 -6.805 1 90.19 306 HIS B C 1
ATOM 4899 O O . HIS B 1 306 ? -2.709 -31.172 -6.98 1 90.19 306 HIS B O 1
ATOM 4905 N N . LEU B 1 307 ? -0.477 -31.359 -7.086 1 92.44 307 LEU B N 1
ATOM 4906 C CA . LEU B 1 307 ? -0.51 -32.688 -7.723 1 92.44 307 LEU B CA 1
ATOM 4907 C C . LEU B 1 307 ? -0.591 -33.781 -6.676 1 92.44 307 LEU B C 1
ATOM 4909 O O . LEU B 1 307 ? -0.418 -34.969 -6.996 1 92.44 307 LEU B O 1
ATOM 4913 N N . ARG B 1 308 ? -0.765 -33.438 -5.43 1 91.62 308 ARG B N 1
ATOM 4914 C CA . ARG B 1 308 ? -0.946 -34.375 -4.305 1 91.62 308 ARG B CA 1
ATOM 4915 C C . ARG B 1 308 ? 0.315 -35.188 -4.059 1 91.62 308 ARG B C 1
ATOM 4917 O O . ARG B 1 308 ? 0.246 -36.406 -3.896 1 91.62 308 ARG B O 1
ATOM 4924 N N . LEU B 1 309 ? 1.4 -34.5 -4.09 1 94.06 309 LEU B N 1
ATOM 4925 C CA . LEU B 1 309 ? 2.705 -35.062 -3.754 1 94.06 309 LEU B CA 1
ATOM 4926 C C . LEU B 1 309 ? 3.328 -34.344 -2.574 1 94.06 309 LEU B C 1
ATOM 4928 O O . LEU B 1 309 ? 4.395 -33.719 -2.707 1 94.06 309 LEU B O 1
ATOM 4932 N N . PRO B 1 310 ? 2.777 -34.5 -1.415 1 92 310 PRO B N 1
ATOM 4933 C CA . PRO B 1 310 ? 3.184 -33.688 -0.264 1 92 310 PRO B CA 1
ATOM 4934 C C . PRO B 1 310 ? 4.648 -33.906 0.113 1 92 310 PRO B C 1
ATOM 4936 O O . PRO B 1 310 ? 5.34 -32.938 0.462 1 92 310 PRO B O 1
ATOM 4939 N N . PRO B 1 311 ? 5.176 -35.094 0.044 1 94.25 311 PRO B N 1
ATOM 4940 C CA . PRO B 1 311 ? 6.594 -35.25 0.377 1 94.25 311 PRO B CA 1
ATOM 4941 C C . PRO B 1 311 ? 7.504 -34.438 -0.542 1 94.25 311 PRO B C 1
ATOM 4943 O O . PRO B 1 311 ? 8.453 -33.812 -0.075 1 94.25 311 PRO B O 1
ATOM 4946 N N . ALA B 1 312 ? 7.184 -34.469 -1.808 1 95.88 312 ALA B N 1
ATOM 4947 C CA . ALA B 1 312 ? 7.965 -33.688 -2.756 1 95.88 312 ALA B CA 1
ATOM 4948 C C . ALA B 1 312 ? 7.871 -32.188 -2.443 1 95.88 312 ALA B C 1
ATOM 4950 O O . ALA B 1 312 ? 8.867 -31.484 -2.496 1 95.88 312 ALA B O 1
ATOM 4951 N N . GLY B 1 313 ? 6.68 -31.734 -2.129 1 95.12 313 GLY B N 1
ATOM 4952 C CA . GLY B 1 313 ? 6.465 -30.328 -1.793 1 95.12 313 GLY B CA 1
ATOM 4953 C C . GLY B 1 313 ? 7.285 -29.875 -0.603 1 95.12 313 GLY B C 1
ATOM 4954 O O . GLY B 1 313 ? 7.922 -28.812 -0.651 1 95.12 313 GLY B O 1
ATOM 4955 N N . ARG B 1 314 ? 7.305 -30.656 0.409 1 92.94 314 ARG B N 1
ATOM 4956 C CA . ARG B 1 314 ? 8.055 -30.328 1.615 1 92.94 314 ARG B CA 1
ATOM 4957 C C . ARG B 1 314 ? 9.555 -30.266 1.329 1 92.94 314 ARG B C 1
ATOM 4959 O O . ARG B 1 314 ? 10.242 -29.359 1.797 1 92.94 314 ARG B O 1
ATOM 4966 N N . ALA B 1 315 ? 10 -31.266 0.579 1 95.56 315 ALA B N 1
ATOM 4967 C CA . ALA B 1 315 ? 11.422 -31.328 0.246 1 95.56 315 ALA B CA 1
ATOM 4968 C C . ALA B 1 315 ? 11.844 -30.109 -0.564 1 95.56 315 ALA B C 1
ATOM 4970 O O . ALA B 1 315 ? 12.898 -29.516 -0.3 1 95.56 315 ALA B O 1
ATOM 4971 N N . LEU B 1 316 ? 11.047 -29.766 -1.488 1 96.06 316 LEU B N 1
ATOM 4972 C CA . LEU B 1 316 ? 11.367 -28.656 -2.363 1 96.06 316 LEU B CA 1
ATOM 4973 C C . LEU B 1 316 ? 11.359 -27.344 -1.59 1 96.06 316 LEU B C 1
ATOM 4975 O O . LEU B 1 316 ? 12.195 -26.469 -1.825 1 96.06 316 LEU B O 1
ATOM 4979 N N . ARG B 1 317 ? 10.43 -27.156 -0.719 1 91.5 317 ARG B N 1
ATOM 4980 C CA . ARG B 1 317 ? 10.383 -25.953 0.105 1 91.5 317 ARG B CA 1
ATOM 4981 C C . ARG B 1 317 ? 11.633 -25.828 0.96 1 91.5 317 ARG B C 1
ATOM 4983 O O . ARG B 1 317 ? 12.18 -24.734 1.11 1 91.5 317 ARG B O 1
ATOM 4990 N N . ARG B 1 318 ? 12.008 -26.891 1.502 1 91.5 318 ARG B N 1
ATOM 4991 C CA . ARG B 1 318 ? 13.227 -26.891 2.311 1 91.5 318 ARG B CA 1
ATOM 4992 C C . ARG B 1 318 ? 14.438 -26.516 1.473 1 91.5 318 ARG B C 1
ATOM 4994 O O . ARG B 1 318 ? 15.266 -25.703 1.9 1 91.5 318 ARG B O 1
ATOM 5001 N N . ALA B 1 319 ? 14.555 -27.156 0.348 1 94.5 319 ALA B N 1
ATOM 5002 C CA . ALA B 1 319 ? 15.672 -26.859 -0.536 1 94.5 319 ALA B CA 1
ATOM 5003 C C . ALA B 1 319 ? 15.688 -25.375 -0.924 1 94.5 319 ALA B C 1
ATOM 5005 O O . ALA B 1 319 ? 16.75 -24.75 -0.925 1 94.5 319 ALA B O 1
ATOM 5006 N N . ALA B 1 320 ? 14.555 -24.844 -1.27 1 92.19 320 ALA B N 1
ATOM 5007 C CA . ALA B 1 320 ? 14.438 -23.438 -1.632 1 92.19 320 ALA B CA 1
ATOM 5008 C C . ALA B 1 320 ? 14.891 -22.531 -0.485 1 92.19 320 ALA B C 1
ATOM 5010 O O . ALA B 1 320 ? 15.641 -21.578 -0.697 1 92.19 320 ALA B O 1
ATOM 5011 N N . ALA B 1 321 ? 14.469 -22.828 0.682 1 88 321 ALA B N 1
ATOM 5012 C CA . ALA B 1 321 ? 14.812 -22.047 1.863 1 88 321 ALA B CA 1
ATOM 5013 C C . ALA B 1 321 ? 16.312 -22.047 2.104 1 88 321 ALA B C 1
ATOM 5015 O O . ALA B 1 321 ? 16.891 -21.016 2.467 1 88 321 ALA B O 1
ATOM 5016 N N . GLU B 1 322 ? 16.922 -23.141 1.901 1 90.31 322 GLU B N 1
ATOM 5017 C CA . GLU B 1 322 ? 18.359 -23.266 2.111 1 90.31 322 GLU B CA 1
ATOM 5018 C C . GLU B 1 322 ? 19.141 -22.375 1.142 1 90.31 322 GLU B C 1
ATOM 5020 O O . GLU B 1 322 ? 20.188 -21.844 1.484 1 90.31 322 GLU B O 1
ATOM 5025 N N . LEU B 1 323 ? 18.625 -22.172 0.023 1 91.25 323 LEU B N 1
ATOM 5026 C CA . LEU B 1 323 ? 19.297 -21.406 -1.008 1 91.25 323 LEU B CA 1
ATOM 5027 C C . LEU B 1 323 ? 19.281 -19.922 -0.677 1 91.25 323 LEU B C 1
ATOM 5029 O O . LEU B 1 323 ? 20.141 -19.156 -1.142 1 91.25 323 LEU B O 1
ATOM 5033 N N . VAL B 1 324 ? 18.312 -19.453 0.088 1 84.5 324 VAL B N 1
ATOM 5034 C CA . VAL B 1 324 ? 18.188 -18.016 0.307 1 84.5 324 VAL B CA 1
ATOM 5035 C C . VAL B 1 324 ? 18.453 -17.688 1.773 1 84.5 324 VAL B C 1
ATOM 5037 O O . VAL B 1 324 ? 18.094 -16.609 2.25 1 84.5 324 VAL B O 1
ATOM 5040 N N . ARG B 1 325 ? 19.094 -18.594 2.404 1 81.81 325 ARG B N 1
ATOM 5041 C CA . ARG B 1 325 ? 19.469 -18.344 3.793 1 81.81 325 ARG B CA 1
ATOM 5042 C C . ARG B 1 325 ? 20.422 -17.156 3.893 1 81.81 325 ARG B C 1
ATOM 5044 O O . ARG B 1 325 ? 21.359 -17.031 3.105 1 81.81 325 ARG B O 1
ATOM 5051 N N . ARG B 1 326 ? 20.109 -16.219 4.723 1 67.12 326 ARG B N 1
ATOM 5052 C CA . ARG B 1 326 ? 20.938 -15.016 4.891 1 67.12 326 ARG B CA 1
ATOM 5053 C C . ARG B 1 326 ? 22.359 -15.375 5.32 1 67.12 326 ARG B C 1
ATOM 5055 O O . ARG B 1 326 ? 23.328 -14.844 4.781 1 67.12 326 ARG B O 1
ATOM 5062 N N . ASP B 1 327 ? 22.312 -16.188 6.324 1 65.56 327 ASP B N 1
ATOM 5063 C CA . ASP B 1 327 ? 23.625 -16.562 6.828 1 65.56 327 ASP B CA 1
ATOM 5064 C C . ASP B 1 327 ? 24.031 -17.953 6.305 1 65.56 327 ASP B C 1
ATOM 5066 O O . ASP B 1 327 ? 23.391 -18.953 6.637 1 65.56 327 ASP B O 1
ATOM 5070 N N . GLY B 1 328 ? 24.984 -17.812 5.34 1 67.75 328 GLY B N 1
ATOM 5071 C CA . GLY B 1 328 ? 25.562 -19.078 4.926 1 67.75 328 GLY B CA 1
ATOM 5072 C C . GLY B 1 328 ? 24.953 -19.609 3.643 1 67.75 328 GLY B C 1
ATOM 5073 O O . GLY B 1 328 ? 25.25 -20.734 3.234 1 67.75 328 GLY B O 1
ATOM 5074 N N . GLY B 1 329 ? 24.109 -18.906 3.072 1 73.19 329 GLY B N 1
ATOM 5075 C CA . GLY B 1 329 ? 23.578 -19.375 1.805 1 73.19 329 GLY B CA 1
ATOM 5076 C C . GLY B 1 329 ? 24.609 -19.391 0.69 1 73.19 329 GLY B C 1
ATOM 5077 O O . GLY B 1 329 ? 25.656 -18.75 0.809 1 73.19 329 GLY B O 1
ATOM 5078 N N . PRO B 1 330 ? 24.266 -20.328 -0.257 1 82.75 330 PRO B N 1
ATOM 5079 C CA . PRO B 1 330 ? 25.219 -20.406 -1.367 1 82.75 330 PRO B CA 1
ATOM 5080 C C . PRO B 1 330 ? 25.375 -19.078 -2.109 1 82.75 330 PRO B C 1
ATOM 5082 O O . PRO B 1 330 ? 24.391 -18.344 -2.287 1 82.75 330 PRO B O 1
ATOM 5085 N N . ILE B 1 331 ? 26.562 -18.781 -2.424 1 76.62 331 ILE B N 1
ATOM 5086 C CA . ILE B 1 331 ? 26.859 -17.531 -3.098 1 76.62 331 ILE B CA 1
ATOM 5087 C C . ILE B 1 331 ? 27.078 -17.781 -4.59 1 76.62 331 ILE B C 1
ATOM 5089 O O . ILE B 1 331 ? 26.953 -16.859 -5.402 1 76.62 331 ILE B O 1
ATOM 5093 N N . GLY B 1 332 ? 27.375 -19.031 -4.949 1 87.75 332 GLY B N 1
ATOM 5094 C CA . GLY B 1 332 ? 27.609 -19.359 -6.348 1 87.75 332 GLY B CA 1
ATOM 5095 C C . GLY B 1 332 ? 26.656 -20.422 -6.867 1 87.75 332 GLY B C 1
ATOM 5096 O O . GLY B 1 332 ? 26.047 -21.141 -6.086 1 87.75 332 GLY B O 1
ATOM 5097 N N . TRP B 1 333 ? 26.641 -20.438 -8.188 1 91.94 333 TRP B N 1
ATOM 5098 C CA . TRP B 1 333 ? 25.688 -21.312 -8.867 1 91.94 333 TRP B CA 1
ATOM 5099 C C . TRP B 1 333 ? 25.953 -22.781 -8.539 1 91.94 333 TRP B C 1
ATOM 5101 O O . TRP B 1 333 ? 25.047 -23.5 -8.141 1 91.94 333 TRP B O 1
ATOM 5111 N N . ASP B 1 334 ? 27.203 -23.172 -8.672 1 92.81 334 ASP B N 1
ATOM 5112 C CA . ASP B 1 334 ? 27.531 -24.562 -8.43 1 92.81 334 ASP B CA 1
ATOM 5113 C C . ASP B 1 334 ? 27.25 -24.953 -6.984 1 92.81 334 ASP B C 1
ATOM 5115 O O . ASP B 1 334 ? 26.75 -26.047 -6.719 1 92.81 334 ASP B O 1
ATOM 5119 N N . GLN B 1 335 ? 27.578 -24.109 -6.152 1 94.38 335 GLN B N 1
ATOM 5120 C CA . GLN B 1 335 ? 27.297 -24.328 -4.738 1 94.38 335 GLN B CA 1
ATOM 5121 C C . GLN B 1 335 ? 25.797 -24.422 -4.484 1 94.38 335 GLN B C 1
ATOM 5123 O O . GLN B 1 335 ? 25.344 -25.219 -3.674 1 94.38 335 GLN B O 1
ATOM 5128 N N . ALA B 1 336 ? 25.062 -23.609 -5.141 1 95.25 336 ALA B N 1
ATOM 5129 C CA . ALA B 1 336 ? 23.609 -23.578 -4.969 1 95.25 336 ALA B CA 1
ATOM 5130 C C . ALA B 1 336 ? 22.969 -24.891 -5.402 1 95.25 336 ALA B C 1
ATOM 5132 O O . ALA B 1 336 ? 22.141 -25.453 -4.68 1 95.25 336 ALA B O 1
ATOM 5133 N N . VAL B 1 337 ? 23.391 -25.375 -6.531 1 95.75 337 VAL B N 1
ATOM 5134 C CA . VAL B 1 337 ? 22.828 -26.625 -7.062 1 95.75 337 VAL B CA 1
ATOM 5135 C C . VAL B 1 337 ? 23.188 -27.781 -6.145 1 95.75 337 VAL B C 1
ATOM 5137 O O . VAL B 1 337 ? 22.344 -28.625 -5.828 1 95.75 337 VAL B O 1
ATOM 5140 N N . THR B 1 338 ? 24.391 -27.75 -5.672 1 95.06 338 THR B N 1
ATOM 5141 C CA . THR B 1 338 ? 24.844 -28.797 -4.766 1 95.06 338 THR B CA 1
ATOM 5142 C C . THR B 1 338 ? 24.078 -28.75 -3.447 1 95.06 338 THR B C 1
ATOM 5144 O O . THR B 1 338 ? 23.672 -29.781 -2.916 1 95.06 338 THR B O 1
ATOM 5147 N N . THR B 1 339 ? 23.953 -27.609 -2.967 1 94.56 339 THR B N 1
ATOM 5148 C CA . THR B 1 339 ? 23.234 -27.406 -1.718 1 94.56 339 THR B CA 1
ATOM 5149 C C . THR B 1 339 ? 21.797 -27.906 -1.844 1 94.56 339 THR B C 1
ATOM 5151 O O . THR B 1 339 ? 21.297 -28.609 -0.955 1 94.56 339 THR B O 1
ATOM 5154 N N . ALA B 1 340 ? 21.172 -27.578 -2.941 1 95.94 340 ALA B N 1
ATOM 5155 C CA . ALA B 1 340 ? 19.797 -28.031 -3.166 1 95.94 340 ALA B CA 1
ATOM 5156 C C . ALA B 1 340 ? 19.719 -29.547 -3.264 1 95.94 340 ALA B C 1
ATOM 5158 O O . ALA B 1 340 ? 18.828 -30.172 -2.67 1 95.94 340 ALA B O 1
ATOM 5159 N N . ARG B 1 341 ? 20.656 -30.172 -3.955 1 95.44 341 ARG B N 1
ATOM 5160 C CA . ARG B 1 341 ? 20.688 -31.625 -4.109 1 95.44 341 ARG B CA 1
ATOM 5161 C C . ARG B 1 341 ? 20.844 -32.312 -2.762 1 95.44 341 ARG B C 1
ATOM 5163 O O . ARG B 1 341 ? 20.172 -33.312 -2.488 1 95.44 341 ARG B O 1
ATOM 5170 N N . LYS B 1 342 ? 21.719 -31.75 -1.994 1 94.25 342 LYS B N 1
ATOM 5171 C CA . LYS B 1 342 ? 21.953 -32.312 -0.672 1 94.25 342 LYS B CA 1
ATOM 5172 C C . LYS B 1 342 ? 20.719 -32.219 0.207 1 94.25 342 LYS B C 1
ATOM 5174 O O . LYS B 1 342 ? 20.391 -33.156 0.953 1 94.25 342 LYS B O 1
ATOM 5179 N N . SER B 1 343 ? 20.078 -31.109 0.147 1 93.19 343 SER B N 1
ATOM 5180 C CA . SER B 1 343 ? 18.859 -30.891 0.934 1 93.19 343 SER B CA 1
ATOM 5181 C C . SER B 1 343 ? 17.781 -31.891 0.564 1 93.19 343 SER B C 1
ATOM 5183 O O . SER B 1 343 ? 17.031 -32.344 1.432 1 93.19 343 SER B O 1
ATOM 5185 N N . LEU B 1 344 ? 17.672 -32.188 -0.703 1 94.31 344 LEU B N 1
ATOM 5186 C CA . LEU B 1 344 ? 16.625 -33.062 -1.194 1 94.31 344 LEU B CA 1
ATOM 5187 C C . LEU B 1 344 ? 16.906 -34.5 -0.804 1 94.31 344 LEU B C 1
ATOM 5189 O O . LEU B 1 344 ? 15.992 -35.312 -0.671 1 94.31 344 LEU B O 1
ATOM 5193 N N . ARG B 1 345 ? 18.203 -34.875 -0.636 1 86.31 345 ARG B N 1
ATOM 5194 C CA . ARG B 1 345 ? 18.594 -36.25 -0.271 1 86.31 345 ARG B CA 1
ATOM 5195 C C . ARG B 1 345 ? 18.391 -36.5 1.222 1 86.31 345 ARG B C 1
ATOM 5197 O O . ARG B 1 345 ? 18.219 -37.625 1.652 1 86.31 345 ARG B O 1
ATOM 5204 N N . ALA B 1 346 ? 18.75 -35.5 2.109 1 73.06 346 ALA B N 1
ATOM 5205 C CA . ALA B 1 346 ? 18.641 -35.656 3.557 1 73.06 346 ALA B CA 1
ATOM 5206 C C . ALA B 1 346 ? 17.25 -36.156 3.947 1 73.06 346 ALA B C 1
ATOM 5208 O O . ALA B 1 346 ? 17.094 -36.844 4.969 1 73.06 346 ALA B O 1
ATOM 5209 N N . GLU B 1 347 ? 16.219 -35.719 3.508 1 60.12 347 GLU B N 1
ATOM 5210 C CA . GLU B 1 347 ? 14.93 -36.312 3.873 1 60.12 347 GLU B CA 1
ATOM 5211 C C . GLU B 1 347 ? 14.648 -37.594 3.094 1 60.12 347 GLU B C 1
ATOM 5213 O O . GLU B 1 347 ? 14.562 -37.562 1.864 1 60.12 347 GLU B O 1
ATOM 5218 N N . GLY B 1 348 ? 15.367 -38.688 3.381 1 47.59 348 GLY B N 1
ATOM 5219 C CA . GLY B 1 348 ? 15.094 -40 2.867 1 47.59 348 GLY B CA 1
ATOM 5220 C C . GLY B 1 348 ? 13.672 -40.188 2.377 1 47.59 348 GLY B C 1
ATOM 5221 O O . GLY B 1 348 ? 12.781 -39.406 2.746 1 47.59 348 GLY B O 1
ATOM 5222 N N . PRO B 1 349 ? 13.508 -40.938 1.159 1 44.78 349 PRO B N 1
ATOM 5223 C CA . PRO B 1 349 ? 12.148 -41.312 0.763 1 44.78 349 PRO B CA 1
ATOM 5224 C C . PRO B 1 349 ? 11.242 -41.594 1.959 1 44.78 349 PRO B C 1
ATOM 5226 O O . PRO B 1 349 ? 11.719 -42.031 3.014 1 44.78 349 PRO B O 1
ATOM 5229 N N . ALA B 1 350 ? 10.156 -40.812 2.209 1 38.75 350 ALA B N 1
ATOM 5230 C CA . ALA B 1 350 ? 9.234 -41.375 3.191 1 38.75 350 ALA B CA 1
ATOM 5231 C C . ALA B 1 350 ? 9.234 -42.875 3.148 1 38.75 350 ALA B C 1
ATOM 5233 O O . ALA B 1 350 ? 9.094 -43.5 2.08 1 38.75 350 ALA B O 1
ATOM 5234 N N . ARG B 1 351 ? 9.867 -43.594 4.023 1 34.53 351 ARG B N 1
ATOM 5235 C CA . ARG B 1 351 ? 9.5 -45 4.188 1 34.53 351 ARG B CA 1
ATOM 5236 C C . ARG B 1 351 ? 8.008 -45.219 3.975 1 34.53 351 ARG B C 1
ATOM 5238 O O . ARG B 1 351 ? 7.188 -44.562 4.621 1 34.53 351 ARG B O 1
ATOM 5245 N N . SER B 1 352 ? 7.52 -45.75 2.803 1 27.36 352 SER B N 1
ATOM 5246 C CA . SER B 1 352 ? 6.23 -46.406 2.803 1 27.36 352 SER B CA 1
ATOM 5247 C C . SER B 1 352 ? 6.051 -47.25 4.059 1 27.36 352 SER B C 1
ATOM 5249 O O . SER B 1 352 ? 6.984 -47.938 4.5 1 27.36 352 SER B O 1
#

Secondary structure (DSSP, 8-state):
----SS-EEEEE---SSGGG--HHHHHHHHHHTT---EEEEE-SS-TTTTT-PPPSEEEEPPPSS-THHHHHHHHHHHHHHT--EEEEEEEEEBSSSS-EEEEEEEEE-TT-TTTSEEE-TT-HHHHHHHHHHHHH-SSPPPTT-EEEEEEE-HHHHHHHHHHHHHHHHHTT--EEEEEE-TTTSTTHHHHHHHHHHHHHHHHHHHHT-EEEEEEHHHHHHHHHH-GGG-SEEEEEHHHHHHHHHHHHTTB-TTPPPEEEEE-TT--EEEE--GGG--S---S-HHHHHHHHHHHHHHHHHHHHHHTT-HHHHHHHHHHHHHHT-TTT---SHHHHHHHHHHHHHHS-----/----SS-EEEEE-S-SSGGG--HHHHHHHHHHTT---EEEEESSS-TTTTT-PPPSEEEEPPPSS-THHHHHHHHHHHHHHT--EEEEEEEEEBSSSS-EEEEEEEEE-TT-TTTSEEE-TT-HHHHHHHHHHHHH-SSPPPTT-EEEEEEE-HHHHHHHHHHHHHHHHHTT--EEEEEE-TTTSTTHHHHHHHHHHHHHHHHHHHHT-EEEEEEHHHHHHHHHH-GGG-SEEEEEHHHHHHHHHHHHTTB-TT---EEEEE-TT--EEEE--GGG--S---S-HHHHHHHHHHHHHHHHHHHHHHTT-HHHHHHHHHHHHHHT-TTT---SHHHHHHHHHHHHHHS-----

Sequence (704 aa):
MTVSQYPDVAVRSDSPRPEASVLPAALELLESAGLTANWRIVAGQAPDGDGGRKPEAGLLPPFAEPGASAYGLARAARRAWGGTFSVIERRGPLVRSDGTVNVLLFRYELDMSDTGMEFESNSGEQLALVKTAAELGPREIPEQAALGIQAIAPDRVSEFVRTAVGMCRRLDVDDLVVAHKGNSIKHTDGLFALTAAETLESLAGAAGIAWRSLIIDHMAAELVRNPLDYRAILTHSSFADLLAAALAGQMTTDQLGVCTTYDPAGRPLFGHDPALDTSAPDADPERWRVRRLASTLAAGAALAEHLRLPPAGRALRRAAAELVRRDGGPIGWDQAVTTARKSLRAEGPARSMTVSQYPDVAVRSDSPRPEASVLPAALELLESAGLTANWRIVAGQAPDGDGGRKPEAGLLPPFAEPGASAYGLARAARRAWGGTFSVIERRGPLVRSDGTVNVLLFRYELDMSDTGMEFESNSGEQLALVKTAAELGPREIPEQAALGIQAIAPDRVSEFVRTAVGMCRRLDVDDLVVAHKGNSIKHTDGLFALTAAETLESLAGAAGIAWRSLIIDHMAAELVRNPLDYRAILTHSSFADLLAAALAGQMTTDQLGVCTTYDPAGRPLFGHDPALDTSAPDADPERWRVRRLASTLAAGAALAEHLRLPPAGRALRRAAAELVRRDGGPIGWDQAVTTARKSLRAEGPARS

Radius of gyration: 26.5 Å; Cα contacts (8 Å, |Δi|>4): 1516; chains: 2; bounding box: 52×95×67 Å

InterPro domains:
  IPR024084 Isopropylmalate dehydrogenase-like domain [PF00180] (142-321)
  IPR024084 Isopropylmalate dehydrogenase-like domain [SM01329] (22-337)

Organism: Streptomyces rubellomurinus (strain ATCC 31215) (NCBI:txid359131)

Foldseek 3Di:
DPPPPFFAEEEEFQEPDPVLGCVVLLVVLLVLLVRDHNYHYDHAAQPCPPVDDDGLAYEYFQHLDDDPVRQVRSLRVLVRPQFQKKWKWFWAAFDVDRDIFTAIEIAGEPQAQSNHDKDAFPDPVLQVVQVVDVVVDPDHDDNRDIDTDGDADLVSLLLSLVVVLVVCLVVVNAEEEEEFQCVVVPPRRVSSQVSSVVSCVVPNVVSNHHYYYDYLVVVLVCCLVPVRVHHYYYDYDVSSLVSLLSNCVRHAQLIAMWMWTAHSVGHTYIFDRVSNVNDDPPPDSFLVSLLSSLRSLQSSLVVCVVVVNNSSSVLSPQLSSQQRHPPPHDSGDVSSSVSSSVSSPVVPDPPD/DPPPPFFAEEEEFQEPDPVLGCVVLLVVLLVLLVRDHNYHYDHAAQPCPPVDDDGLAYEYFQHLDDDPVRQVRSLSRLVRPQFQKKWKWFWAAFDVDRDIFTAIEIAGEPQAQSNHDKAAFPDPVLQVVQVVVVVVDPDHDDNRDIDTDGDADLVSLLLSLVVVLVVCLVVVNAEEEEEFQCVVVPPRRVSSQVSSVVSCVVPNVVSNHHYYYDYLVVVLVCCLVPVRVHHYYYDYDVSSLVSLLSNCVRHAQLIAMWMWTAHSVGHTYIFDRVSNVNDDPPPDSFLVSLLSSLRSLQSSLVVCVVVVNNSSSVLSPQLSSQQRHPPPHDSGDVSSSVSSSVSSPVVPDPPD

Solvent-accessible surface area (backbone atoms only — not comparable to full-atom values): 35293 Å² total; per-residue (Å²): 126,84,73,68,93,43,57,41,30,34,29,46,56,31,45,94,46,73,89,64,38,52,56,72,62,45,54,50,51,39,38,72,39,65,48,69,57,45,74,39,78,38,83,63,68,38,79,45,59,93,79,56,80,71,55,63,33,33,37,34,45,54,47,62,54,74,67,48,62,30,43,52,51,52,49,50,44,39,52,39,61,45,40,51,34,34,37,39,37,45,53,43,48,36,66,91,46,94,49,67,36,59,33,37,35,36,23,44,40,65,48,25,44,70,63,27,58,62,23,45,52,72,32,72,60,33,48,53,50,46,52,54,44,45,72,66,41,96,58,77,66,63,78,61,24,6,32,29,35,31,38,38,38,55,69,60,45,36,51,50,47,54,50,50,51,55,49,29,53,77,68,72,47,48,50,38,34,42,39,29,49,32,54,55,27,50,39,29,35,25,44,51,49,51,34,41,49,56,47,40,72,71,45,24,69,86,64,60,33,48,72,51,78,39,48,38,30,33,47,33,12,42,43,54,55,45,45,76,80,47,43,33,37,39,31,42,48,70,58,36,38,36,47,53,14,31,46,50,24,44,30,45,79,35,51,70,62,34,28,34,30,24,20,91,87,62,42,41,32,26,12,54,47,72,58,65,51,58,63,68,83,63,86,45,65,48,49,43,51,39,49,35,39,22,42,37,31,36,17,44,14,54,49,22,45,74,70,70,33,58,70,26,14,54,34,27,39,51,22,19,27,52,41,44,28,83,82,80,30,50,65,41,58,69,50,32,54,50,51,34,52,51,46,40,55,69,59,58,76,78,79,126,126,84,73,68,94,44,57,40,30,34,28,44,56,33,44,94,46,71,89,66,38,52,56,71,63,46,54,53,51,39,39,73,38,66,48,68,57,44,75,41,78,35,83,62,66,38,77,45,58,91,78,58,79,71,56,64,33,32,38,35,46,53,46,61,54,72,64,48,61,30,43,52,50,53,50,47,45,39,51,39,61,44,42,51,33,33,36,38,36,45,54,43,47,36,65,90,47,92,48,66,38,59,33,36,33,35,22,45,41,66,47,25,45,72,62,24,58,62,24,47,52,71,32,71,61,32,47,53,48,46,53,52,43,46,73,66,40,95,60,77,66,64,77,60,24,6,32,29,36,30,39,38,38,54,69,60,45,36,51,50,48,53,50,51,51,55,50,29,52,76,67,71,47,47,49,38,33,42,40,29,51,32,54,56,27,50,41,30,35,26,45,52,49,51,35,41,48,57,46,40,72,71,45,25,70,85,62,60,32,47,73,50,78,39,48,37,30,31,46,32,13,42,42,54,56,46,43,76,79,47,42,34,37,40,32,42,49,70,58,35,37,38,46,52,15,33,47,49,24,45,30,47,79,34,52,70,58,34,30,33,31,24,21,93,88,62,42,42,34,26,12,56,45,70,57,64,51,56,63,68,82,63,87,45,66,48,49,46,51,40,49,35,39,24,42,36,31,38,16,46,14,55,50,22,45,73,70,71,32,56,70,25,14,54,36,27,39,50,22,19,29,53,41,43,29,80,82,80,28,51,66,40,59,69,52,33,54,49,51,32,53,51,46,41,56,70,59,57,76,76,80,127

pLDDT: mean 85.19, std 13.32, range [27.36, 98.0]